Protein AF-A0A968ZTA4-F1 (afdb_monomer)

Solvent-accessible surface area (backbone atoms only — not comparable to full-atom values): 21263 Å² total; per-residue (Å²): 108,72,70,61,57,45,70,66,30,67,83,47,92,72,34,51,62,51,42,50,51,49,52,50,50,52,51,52,50,54,49,53,54,52,51,59,60,46,70,76,61,61,92,74,60,87,75,58,61,61,59,56,51,50,54,50,51,52,51,51,51,54,50,51,54,51,50,55,52,52,71,68,37,90,90,52,62,70,42,78,48,10,44,53,40,13,52,54,9,46,51,37,35,50,52,45,76,68,48,96,64,86,46,77,65,39,53,52,41,36,52,51,10,50,49,30,30,53,46,11,24,65,43,6,53,88,79,39,26,55,45,17,27,51,30,36,48,52,53,28,52,56,27,49,56,49,24,74,75,64,71,42,66,69,36,50,52,50,29,51,53,32,53,55,48,32,55,54,22,53,61,67,50,47,53,70,70,54,49,51,49,54,50,51,55,51,23,69,73,54,69,32,72,94,50,62,73,36,52,55,16,57,68,50,45,68,57,32,53,50,31,49,52,49,18,54,53,29,43,77,69,74,34,55,77,55,14,54,51,33,44,54,51,25,50,52,49,50,51,50,21,44,63,40,6,65,79,38,58,52,48,28,21,54,40,33,45,54,51,23,54,53,44,43,55,52,41,75,69,37,82,85,55,58,68,68,54,52,44,48,29,51,53,37,43,56,48,20,52,52,38,42,51,44,50,79,41,74,82,65,53,57,72,55,54,22,52,51,29,42,52,48,19,55,51,24,42,54,51,36,70,41,80,90,45,66,87,50,18,68,46,25,44,54,51,16,52,53,26,44,52,51,18,51,51,32,49,50,61,49,50,51,54,52,51,49,54,48,51,50,52,58,48,48,76,73,54,88,71,89,87,82,93,77,84,85,82,74,87,58,71,71,66,60,58,69,64,72,73,67,84,84,85,82,83,80,135

Nearest PDB structures (foldseek):
  5moc-assembly1_A  TM=5.693E-01  e=1.072E+00  Homo sapiens
  6rwh-assembly1_A-2  TM=5.532E-01  e=1.390E+00  Homo sapiens
  6rwi-assembly1_A  TM=4.879E-01  e=1.119E+00  Homo sapiens

Secondary structure (DSSP, 8-state):
-HHHHHHHGGGSTTHHHHHHHHHHHHHHHHHHHHHHHHTTTTTS-GGGHHHHHHHHHHHHHHHHHHHHHHHT-TTS-GGGGHHHHHHHHHHHHHHHHHSS---HHHHHHHHHHHHHHHHHHHHHTTT-HHHHHHHHHHHHHHHHHHHHHH--HHHHHHHHHHHHHHHHHHHHHS-HHHHHHHHHHHHHHHT-TT-GGGGHHHHTHHHHHHHHHHHHHHHHTT-HHHHHHHHHHHHHHHHHHHHHHTTSHHHHHHHHHHHHHHHHHHHHHSSSPPHHHHHHHHHHHHHHHHHHHHHH-TT--HHHHHHHHHHHHHHHHHHHH-GGGHHHHHHHHHHHHHHHHHHHHHHHHHHHHHHHHHHHHHHHTT--S--PPPP-----THHHHTTTT--------

Sequence (397 aa):
MGLAYLQLGWNALGLPLAAIYGGTLLTATAFLWLYSRGSQRLDSDRADSSLASAASLLVIYGLGTLLLRGAATPELDIPQIGLAVGTVGALLVWLVVGTTGVTALGGLWLWSGRGLLWLGWLLTVFTVPLQAGLVSALGLGLRGVQLIKTWRRSHLLAALALGLQIIWLIWRSLPESGTKAVIAIATAWTGTEANPSVLLGIAHLPYGILMVGLSDWLYRRCQPRLGQLTEKLAIALALFSLAVGSLDLTVLALCLIVITLTLLVVTLRRSPSPSILINATHALGLLAIAVAIADRWPDLPAGYWLLISLGFTWLEWGLSLGDRYQPWRRSAWYFGCVLAGLSYFNLLAALDRDLLSASWSVAGLASRSDLPSLPSVRPSVATAMSLACWPLALRCP

Foldseek 3Di:
DLVVVQVVQLPDPPSLLVSLVVLLVVLLVVLVVVVVVCVVVPVPDPVCPVVNVVSVVVSLVSNVVSLVVSCPRPNDQQLSCLLSLLSSLLSLCVVLVPDPDDDVVSVVSPVSSVVSLVRSLVSHVPPPLVSNLSSLVSVLVSLVVVCVVPVDLVSLVSNLVSVVSSLVSVLVNDDPVRNCVVLVVVCVVQVCPVPSQLCVLVSCLVVLLVLLVVLVVCVVVVSNVNSVVSVVVSVVSLVVSCVSNVVGLSSNLVSLVSVLVSLVVVPVPDVVGDLVSLLVSVVSVVVSVVSVVCNVPVPDQLVVLLVVLQVLLVVLCVCLVDPPCVSCNVSSPVSSVVSVVVSVVSVVVVVVVVVVVVVCVVVVVVDPDDDDDDDDDDPDPVVVVVVVCDDPPDDDD

pLDDT: mean 81.96, std 18.74, range [28.67, 97.81]

Mean predicted aligned error: 11.32 Å

Structure (mmCIF, N/CA/C/O backbone):
data_AF-A0A968ZTA4-F1
#
_entry.id   AF-A0A968ZTA4-F1
#
loop_
_atom_site.group_PDB
_atom_site.id
_atom_site.type_symbol
_atom_site.label_atom_id
_atom_site.label_alt_id
_atom_site.label_comp_id
_atom_site.label_asym_id
_atom_site.label_entity_id
_atom_site.label_seq_id
_atom_site.pdbx_PDB_ins_code
_atom_site.Cartn_x
_atom_site.Cartn_y
_atom_site.Cartn_z
_atom_site.occupancy
_atom_site.B_iso_or_equiv
_atom_site.auth_seq_id
_atom_site.auth_comp_id
_atom_site.auth_asym_id
_atom_site.auth_atom_id
_atom_site.pdbx_PDB_model_num
ATOM 1 N N . MET A 1 1 ? -32.214 11.128 30.642 1.00 39.81 1 MET A N 1
ATOM 2 C CA . MET A 1 1 ? -32.602 11.879 29.426 1.00 39.81 1 MET A CA 1
ATOM 3 C C . MET A 1 1 ? -32.350 11.095 28.139 1.00 39.81 1 MET A C 1
ATOM 5 O O . MET A 1 1 ? -33.323 10.842 27.447 1.00 39.81 1 MET A O 1
ATOM 9 N N . GLY A 1 2 ? -31.136 10.602 27.847 1.00 48.50 2 GLY A N 1
ATOM 10 C CA . GLY A 1 2 ? -30.891 9.773 26.644 1.00 48.50 2 GLY A CA 1
ATOM 11 C C . GLY A 1 2 ? -31.775 8.517 26.540 1.00 48.50 2 GLY A C 1
ATOM 12 O O . GLY A 1 2 ? -32.396 8.290 25.510 1.00 48.50 2 GLY A O 1
ATOM 13 N N . LEU A 1 3 ? -31.934 7.771 27.641 1.00 44.91 3 LEU A N 1
ATOM 14 C CA . LEU A 1 3 ? -32.838 6.608 27.747 1.00 44.91 3 LEU A CA 1
ATOM 15 C C . LEU A 1 3 ? -34.327 6.943 27.517 1.00 44.91 3 LEU A C 1
ATOM 17 O O . LEU A 1 3 ? -35.055 6.126 26.964 1.00 44.91 3 LEU A O 1
ATOM 21 N N . ALA A 1 4 ? -34.769 8.149 27.888 1.00 43.81 4 ALA A N 1
ATOM 22 C CA . ALA A 1 4 ? -36.151 8.598 27.698 1.00 43.81 4 ALA A CA 1
ATOM 23 C C . ALA A 1 4 ? -36.428 9.015 26.241 1.00 43.81 4 ALA A C 1
ATOM 25 O O . ALA A 1 4 ? -37.496 8.725 25.714 1.00 43.81 4 ALA A O 1
ATOM 26 N N . TYR A 1 5 ? -35.441 9.614 25.562 1.00 48.97 5 TYR A N 1
ATOM 27 C CA . TYR A 1 5 ? -35.506 9.896 24.121 1.00 48.97 5 TYR A CA 1
ATOM 28 C C . TYR A 1 5 ? -35.436 8.603 23.288 1.00 48.97 5 TYR A C 1
ATOM 30 O O . TYR A 1 5 ? -36.139 8.457 22.293 1.00 48.97 5 TYR A O 1
ATOM 38 N N . LEU A 1 6 ? -34.653 7.621 23.755 1.00 53.16 6 LEU A N 1
ATOM 39 C CA . LEU A 1 6 ? -34.613 6.263 23.212 1.00 53.16 6 LEU A CA 1
ATOM 40 C C . LEU A 1 6 ? -35.981 5.597 23.279 1.00 53.16 6 LEU A C 1
ATOM 42 O O . LEU A 1 6 ? -36.401 5.041 22.283 1.00 53.16 6 LEU A O 1
ATOM 46 N N . GLN A 1 7 ? -36.695 5.668 24.403 1.00 58.47 7 GLN A N 1
ATOM 47 C CA . GLN A 1 7 ? -37.973 4.969 24.579 1.00 58.47 7 GLN A CA 1
ATOM 48 C C . GLN A 1 7 ? -39.088 5.468 23.637 1.00 58.47 7 GLN A C 1
ATOM 50 O O . GLN A 1 7 ? -39.971 4.686 23.297 1.00 58.47 7 GLN A O 1
ATOM 55 N N . LEU A 1 8 ? -39.007 6.720 23.169 1.00 56.25 8 LEU A N 1
ATOM 56 C CA . LEU A 1 8 ? -39.950 7.336 22.223 1.00 56.25 8 LEU A CA 1
ATOM 57 C C . LEU A 1 8 ? -39.620 7.054 20.744 1.00 56.25 8 LEU A C 1
ATOM 59 O O . LEU A 1 8 ? -40.524 7.040 19.914 1.00 56.25 8 LEU A O 1
ATOM 63 N N . GLY A 1 9 ? -38.352 6.798 20.404 1.00 55.94 9 GLY A N 1
ATOM 64 C CA . GLY A 1 9 ? -37.901 6.596 19.019 1.00 55.94 9 GLY A CA 1
ATOM 65 C C . GLY A 1 9 ? -38.154 5.201 18.428 1.00 55.94 9 GLY A C 1
ATOM 66 O O . GLY A 1 9 ? -37.903 4.999 17.249 1.00 55.94 9 GLY A O 1
ATOM 67 N N . TRP A 1 10 ? -38.639 4.226 19.205 1.00 62.59 10 TRP A N 1
ATOM 68 C CA . TRP A 1 10 ? -38.799 2.841 18.722 1.00 62.59 10 TRP A CA 1
ATOM 69 C C . TRP A 1 10 ? -40.061 2.591 17.888 1.00 62.59 10 TRP A C 1
ATOM 71 O O . TRP A 1 10 ? -40.140 1.555 17.245 1.00 62.59 10 TRP A O 1
ATOM 81 N N . ASN A 1 11 ? -41.037 3.504 17.902 1.00 61.12 11 ASN A N 1
ATOM 82 C CA . ASN A 1 11 ? -42.345 3.298 17.262 1.00 61.12 11 ASN A CA 1
ATOM 83 C C . ASN A 1 11 ? -42.496 3.973 15.888 1.00 61.12 11 ASN A C 1
ATOM 85 O O . ASN A 1 11 ? -43.577 3.906 15.308 1.00 61.12 11 ASN A O 1
ATOM 89 N N . ALA A 1 12 ? -41.465 4.649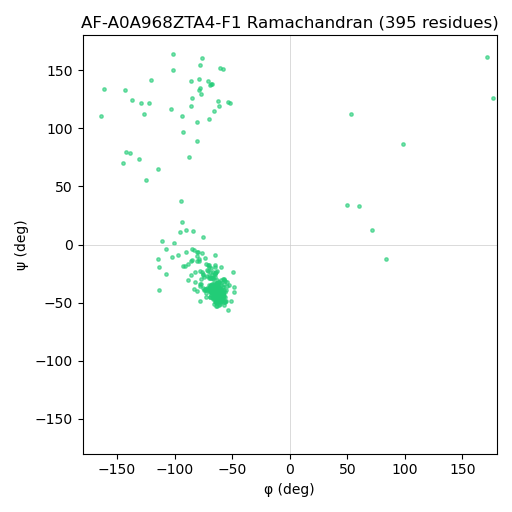 15.369 1.00 62.06 12 ALA A N 1
ATOM 90 C CA . ALA A 1 12 ? -41.538 5.305 14.063 1.00 62.06 12 ALA A CA 1
ATOM 91 C C . ALA A 1 12 ? -40.477 4.767 13.099 1.00 62.06 12 ALA A C 1
ATOM 93 O O . ALA A 1 12 ? -39.330 4.538 13.487 1.00 62.06 12 ALA A O 1
ATOM 94 N N . LEU A 1 13 ? -40.862 4.625 11.828 1.00 56.62 13 LEU A N 1
ATOM 95 C CA . LEU A 1 13 ? -40.020 4.092 10.758 1.00 56.62 13 LEU A CA 1
ATOM 96 C C . LEU A 1 13 ? -38.667 4.834 10.694 1.00 56.62 13 LEU A C 1
ATOM 98 O O . LEU A 1 13 ? -38.623 6.052 10.528 1.00 56.62 13 LEU A O 1
ATOM 102 N N . GLY A 1 14 ? -37.557 4.104 10.836 1.00 61.91 14 GLY A N 1
ATOM 103 C CA . GLY A 1 14 ? -36.190 4.635 10.693 1.00 61.91 14 GLY A CA 1
ATOM 104 C C . GLY A 1 14 ? -35.579 5.324 11.926 1.00 61.91 14 GLY A C 1
ATOM 105 O O . GLY A 1 14 ? -34.360 5.503 11.978 1.00 61.91 14 GLY A O 1
ATOM 106 N N . LEU A 1 15 ? -36.363 5.645 12.961 1.00 74.94 15 LEU A N 1
ATOM 107 C CA . LEU A 1 15 ? -35.838 6.181 14.225 1.00 74.94 15 LEU A CA 1
ATOM 108 C C . LEU A 1 15 ? -35.036 5.174 15.086 1.00 74.94 15 LEU A C 1
ATOM 110 O O . LEU A 1 15 ? -34.108 5.630 15.760 1.00 74.94 15 LEU A O 1
ATOM 114 N N . PRO A 1 16 ? -35.278 3.842 15.059 1.00 72.31 16 PRO A N 1
ATOM 115 C CA . PRO A 1 16 ? -34.489 2.880 15.834 1.00 72.31 16 PRO A CA 1
ATOM 116 C C . PRO A 1 16 ? -32.993 2.925 15.501 1.00 72.31 16 PRO A C 1
ATOM 118 O O . PRO A 1 16 ? -32.148 2.949 16.396 1.00 72.31 16 PRO A O 1
ATOM 121 N N . LEU A 1 17 ? -32.652 3.023 14.211 1.00 74.88 17 LEU A N 1
ATOM 122 C CA . LEU A 1 17 ? -31.265 3.101 13.752 1.00 74.88 17 LEU A CA 1
ATOM 123 C C . LEU A 1 17 ? -30.602 4.412 14.205 1.00 74.88 17 LEU A C 1
ATOM 125 O O . LEU A 1 17 ? -29.492 4.403 14.742 1.00 74.88 17 LEU A O 1
ATOM 129 N N . ALA A 1 18 ? -31.308 5.537 14.051 1.00 76.44 18 ALA A N 1
ATOM 130 C CA . ALA A 1 18 ? -30.843 6.844 14.508 1.00 76.44 18 ALA A CA 1
ATOM 131 C C . ALA A 1 18 ? -30.646 6.882 16.031 1.00 76.44 18 ALA A C 1
ATOM 133 O O . ALA A 1 18 ? -29.677 7.465 16.515 1.00 76.44 18 ALA A O 1
ATOM 134 N N . ALA A 1 19 ? -31.515 6.216 16.793 1.00 73.25 19 ALA A N 1
ATOM 135 C CA . ALA A 1 19 ? -31.409 6.121 18.241 1.00 73.25 19 ALA A CA 1
ATOM 136 C C . ALA A 1 19 ? -30.207 5.266 18.682 1.00 73.25 19 ALA A C 1
ATOM 138 O O . ALA A 1 19 ? -29.521 5.629 19.640 1.00 73.25 19 ALA A O 1
ATOM 139 N N . ILE A 1 20 ? -29.898 4.181 17.959 1.00 78.69 20 ILE A N 1
ATOM 140 C CA . ILE A 1 20 ? -28.714 3.350 18.217 1.00 78.69 20 ILE A CA 1
ATOM 141 C C . ILE A 1 20 ? -27.426 4.124 17.939 1.00 78.69 20 ILE A C 1
ATOM 143 O O . ILE A 1 20 ? -26.558 4.219 18.811 1.00 78.69 20 ILE A O 1
ATOM 147 N N . TYR A 1 21 ? -27.302 4.738 16.765 1.00 80.94 21 TYR A N 1
ATOM 148 C CA . TYR A 1 21 ? -26.112 5.523 16.434 1.00 80.94 21 TYR A CA 1
ATOM 149 C C . TYR A 1 21 ? -25.978 6.777 17.291 1.00 80.94 21 TYR A C 1
ATOM 151 O O . TYR A 1 21 ? -24.906 7.040 17.831 1.00 80.94 21 TYR A O 1
ATOM 159 N N . GLY A 1 22 ? -27.069 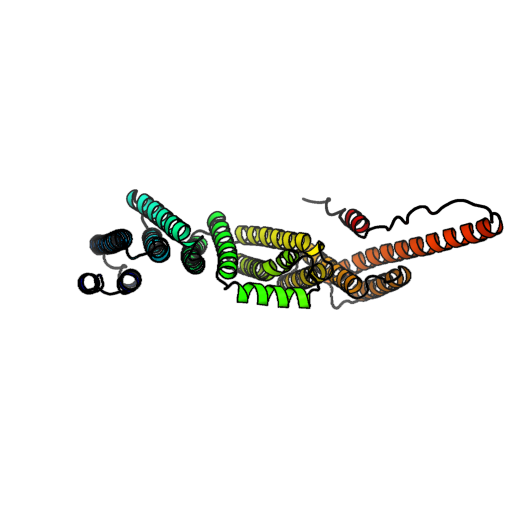7.516 17.477 1.00 77.56 22 GLY A N 1
ATOM 160 C CA . GLY A 1 22 ? -27.105 8.700 18.324 1.00 77.56 22 GLY A CA 1
ATOM 161 C C . GLY A 1 22 ? -26.729 8.365 19.761 1.00 77.56 22 GLY A C 1
ATOM 162 O O . GLY A 1 22 ? -25.843 9.004 20.318 1.00 77.56 22 GLY A O 1
ATOM 163 N N . GLY A 1 23 ? -27.328 7.320 20.340 1.00 76.06 23 GLY A N 1
ATOM 164 C CA . GLY A 1 23 ? -27.043 6.866 21.699 1.00 76.06 23 GLY A CA 1
ATOM 165 C C . GLY A 1 23 ? -25.602 6.390 21.876 1.00 76.06 23 GLY A C 1
ATOM 166 O O . GLY A 1 23 ? -24.940 6.797 22.830 1.00 76.06 23 GLY A O 1
ATOM 167 N N . THR A 1 24 ? -25.077 5.584 20.951 1.00 78.88 24 THR A N 1
ATOM 168 C CA . THR A 1 24 ? -23.682 5.120 21.020 1.00 78.88 24 THR A CA 1
ATOM 169 C C . THR A 1 24 ? -22.682 6.264 20.857 1.00 78.88 24 THR A C 1
ATOM 171 O O . THR A 1 24 ? -21.749 6.361 21.653 1.00 78.88 24 THR A O 1
ATOM 174 N N . LEU A 1 25 ? -22.896 7.178 19.905 1.00 79.38 25 LEU A N 1
ATOM 175 C CA . LEU A 1 25 ? -22.006 8.312 19.653 1.00 79.38 25 LEU A CA 1
ATOM 176 C C . LEU A 1 25 ? -22.050 9.351 20.783 1.00 79.38 25 LEU A C 1
ATOM 178 O O . LEU A 1 25 ? -20.996 9.787 21.248 1.00 79.38 25 LEU A O 1
ATOM 182 N N . LEU A 1 26 ? -23.241 9.720 21.271 1.00 79.06 26 LEU A N 1
ATOM 183 C CA . LEU A 1 26 ? -23.392 10.629 22.417 1.00 79.06 26 LEU A CA 1
ATOM 184 C C . LEU A 1 26 ? -22.718 10.059 23.655 1.00 79.06 26 LEU A C 1
ATOM 186 O O . LEU A 1 26 ? -22.017 10.772 24.364 1.00 79.06 26 LEU A O 1
ATOM 190 N N . THR A 1 27 ? -22.899 8.765 23.905 1.00 76.62 27 THR A N 1
ATOM 191 C CA . THR A 1 27 ? -22.321 8.145 25.093 1.00 76.62 27 THR A CA 1
ATOM 192 C C . THR A 1 27 ? -20.803 8.008 24.957 1.00 76.62 27 THR A C 1
ATOM 194 O O . THR A 1 27 ? -20.084 8.301 25.909 1.00 76.62 27 THR A O 1
ATOM 197 N N . ALA A 1 28 ? -20.294 7.666 23.767 1.00 74.00 28 ALA A N 1
ATOM 198 C CA . ALA A 1 28 ? -18.862 7.649 23.469 1.00 74.00 28 ALA A CA 1
ATOM 199 C C . ALA A 1 28 ? -18.212 9.028 23.667 1.00 74.00 28 ALA A C 1
ATOM 201 O O . ALA A 1 28 ? -17.182 9.150 24.330 1.00 74.00 28 ALA A O 1
ATOM 202 N N . THR A 1 29 ? -18.821 10.074 23.108 1.00 77.44 29 THR A N 1
ATOM 203 C CA . THR A 1 29 ? -18.307 11.451 23.169 1.00 77.44 29 THR A CA 1
ATOM 204 C C . THR A 1 29 ? -18.396 12.038 24.575 1.00 77.44 29 THR A C 1
ATOM 206 O O . THR A 1 29 ? -17.405 12.584 25.058 1.00 77.44 29 THR A O 1
ATOM 209 N N . ALA A 1 30 ? -19.525 11.866 25.269 1.00 75.94 30 ALA A N 1
ATOM 210 C CA . ALA A 1 30 ? -19.680 12.280 26.663 1.00 75.94 30 ALA A CA 1
ATOM 211 C C . ALA A 1 30 ? -18.660 11.581 27.572 1.00 75.94 30 ALA A C 1
ATOM 213 O O . ALA A 1 30 ? -18.049 12.223 28.427 1.00 75.94 30 ALA A O 1
ATOM 214 N N . PHE A 1 31 ? -18.422 10.286 27.350 1.00 72.88 31 PHE A N 1
ATOM 215 C CA . PHE A 1 31 ? -17.429 9.525 28.100 1.00 72.88 31 PHE A CA 1
ATOM 216 C C . PHE A 1 31 ? -16.002 10.043 27.863 1.00 72.88 31 PHE A C 1
ATOM 218 O O . PHE A 1 31 ? -15.274 10.305 28.821 1.00 72.88 31 PHE A O 1
ATOM 225 N N . LEU A 1 32 ? -15.610 10.261 26.602 1.00 74.50 32 LEU A N 1
ATOM 226 C CA . LEU A 1 32 ? -14.293 10.814 26.261 1.00 74.50 32 LEU A CA 1
ATOM 227 C C . LEU A 1 32 ? -14.084 12.222 26.838 1.00 74.50 32 LEU A C 1
ATOM 229 O O . LEU A 1 32 ? -12.988 12.535 27.303 1.00 74.50 32 LEU A O 1
ATOM 233 N N . TRP A 1 33 ? -15.125 13.056 26.837 1.00 77.00 33 TRP A N 1
ATOM 234 C CA . TRP A 1 33 ? -15.082 14.411 27.387 1.00 77.00 33 TRP A CA 1
ATOM 235 C C . TRP A 1 33 ? -14.957 14.433 28.918 1.00 77.00 33 TRP A C 1
ATOM 237 O O . TRP A 1 33 ? -14.186 15.218 29.468 1.00 77.00 33 TRP A O 1
ATOM 247 N N . LEU A 1 34 ? -15.670 13.546 29.620 1.00 72.06 34 LEU A N 1
ATOM 248 C CA . LEU A 1 34 ? -15.542 13.402 31.073 1.00 72.06 34 LEU A CA 1
ATOM 249 C C . LEU A 1 34 ? -14.156 12.874 31.464 1.00 72.06 34 LEU A C 1
ATOM 251 O O . LEU A 1 34 ? -13.535 13.393 32.392 1.00 72.06 34 LEU A O 1
ATOM 255 N N . TYR A 1 35 ? -13.643 11.886 30.728 1.00 68.81 35 TYR A N 1
ATOM 256 C CA . TYR A 1 35 ? -12.331 11.297 30.989 1.00 68.81 35 TYR A CA 1
ATOM 257 C C . TYR A 1 35 ? -11.183 12.294 30.760 1.00 68.81 35 TYR A C 1
ATOM 259 O O . TYR A 1 35 ? -10.262 12.379 31.576 1.00 68.81 35 TYR A O 1
ATOM 267 N N . SER A 1 36 ? -11.247 13.099 29.692 1.00 69.81 36 SER A N 1
ATOM 268 C CA . SER A 1 36 ? -10.218 14.107 29.403 1.00 69.81 36 SER A CA 1
ATOM 269 C C . SER A 1 36 ? -10.174 15.227 30.449 1.00 69.81 36 SER A C 1
ATOM 271 O O . SER A 1 36 ? -9.086 15.672 30.812 1.00 69.81 36 SER A O 1
ATOM 273 N N . ARG A 1 37 ? -11.328 15.633 31.002 1.00 66.50 37 ARG A N 1
ATOM 274 C CA . ARG A 1 37 ? -11.400 16.591 32.122 1.00 66.50 37 ARG A CA 1
ATOM 275 C C . ARG A 1 37 ? -10.890 16.015 33.443 1.00 66.50 37 ARG A C 1
ATOM 277 O 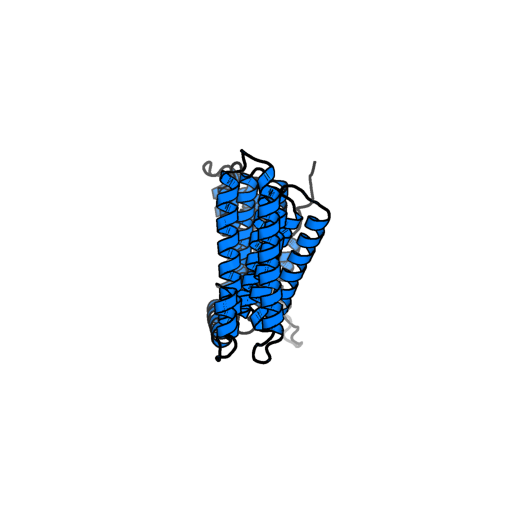O . ARG A 1 37 ? -10.256 16.741 34.205 1.00 66.50 37 ARG A O 1
ATOM 284 N N . GLY A 1 38 ? -11.151 14.737 33.719 1.00 57.34 38 GLY A N 1
ATOM 285 C CA . GLY A 1 38 ? -10.695 14.072 34.944 1.00 57.34 38 GLY A CA 1
ATOM 286 C C . GLY A 1 38 ? -9.173 13.919 35.007 1.00 57.34 38 GLY A C 1
ATOM 287 O O . GLY A 1 38 ? -8.568 14.183 36.042 1.00 57.34 38 GLY A O 1
ATOM 288 N N . SER A 1 39 ? -8.529 13.587 33.882 1.00 52.38 39 SER A N 1
ATOM 289 C CA . SER A 1 39 ? -7.076 13.356 33.827 1.00 52.38 39 SER A CA 1
ATOM 290 C C . SER A 1 39 ? -6.216 14.591 34.136 1.00 52.38 39 SER A C 1
ATOM 292 O O . SER A 1 39 ? -5.050 14.419 34.472 1.00 52.38 39 SER A O 1
ATOM 294 N N . GLN A 1 40 ? -6.751 15.814 34.040 1.00 49.59 40 GLN A N 1
ATOM 295 C CA . GLN A 1 40 ? -6.033 17.042 34.424 1.00 49.59 40 GLN A CA 1
ATOM 296 C C . GLN A 1 40 ? -6.156 17.391 35.916 1.00 49.59 40 GLN A C 1
ATOM 298 O O . GLN A 1 40 ? -5.411 18.237 36.397 1.00 49.59 40 GLN A O 1
ATOM 303 N N . ARG A 1 41 ? -7.086 16.769 36.655 1.00 47.09 41 ARG A N 1
ATOM 304 C CA . ARG A 1 41 ? -7.329 17.047 38.085 1.00 47.09 41 ARG A CA 1
ATOM 305 C C . ARG A 1 41 ? -6.852 15.933 39.024 1.00 47.09 41 ARG A C 1
ATOM 307 O O . ARG A 1 41 ? -6.917 16.091 40.236 1.00 47.09 41 ARG A O 1
ATOM 314 N N . LEU A 1 42 ? -6.361 14.823 38.474 1.00 49.75 42 LEU A N 1
ATOM 315 C CA . LEU A 1 42 ? -6.060 13.588 39.206 1.00 49.75 42 LEU A CA 1
ATOM 316 C C . LEU A 1 42 ? -4.681 13.537 39.890 1.00 49.75 42 LEU A C 1
ATOM 318 O O . LEU A 1 42 ? -4.308 12.479 40.387 1.00 49.75 42 LEU A O 1
ATOM 322 N N . ASP A 1 43 ? -3.960 14.658 39.991 1.00 45.97 43 ASP A N 1
ATOM 323 C CA . ASP A 1 43 ? -2.775 14.738 40.862 1.00 45.97 43 ASP A CA 1
ATOM 324 C C . ASP A 1 43 ? -3.136 14.869 42.354 1.00 45.97 43 ASP A C 1
ATOM 326 O O . ASP A 1 43 ? -2.245 14.777 43.195 1.00 45.97 43 ASP A O 1
ATOM 330 N N . SER A 1 44 ? -4.420 15.047 42.717 1.00 44.62 44 SER A N 1
ATOM 331 C CA . SER A 1 44 ? -4.774 15.395 44.101 1.00 44.62 44 SER A CA 1
ATOM 332 C C . SER A 1 44 ? -5.581 14.389 44.925 1.00 44.62 44 SER A C 1
ATOM 334 O O . SER A 1 44 ? -5.609 14.605 46.128 1.00 44.62 44 SER A O 1
ATOM 336 N N . ASP A 1 45 ? -6.192 13.309 44.412 1.00 46.34 45 ASP A N 1
ATOM 337 C CA . ASP A 1 45 ? -6.848 12.360 45.339 1.00 46.34 45 ASP A CA 1
ATOM 338 C C . ASP A 1 45 ? -7.149 10.948 44.805 1.00 46.34 45 ASP A C 1
ATOM 340 O O . ASP A 1 45 ? -7.721 10.747 43.735 1.00 46.34 45 ASP A O 1
ATOM 344 N N . ARG A 1 46 ? -6.816 9.932 45.617 1.00 49.81 46 ARG A N 1
ATOM 345 C CA . ARG A 1 46 ? -7.050 8.493 45.351 1.00 49.81 46 ARG A CA 1
ATOM 346 C C . ARG A 1 46 ? -8.525 8.065 45.489 1.00 49.81 46 ARG A C 1
ATOM 348 O O . ARG A 1 46 ? -8.869 6.957 45.068 1.00 49.81 46 ARG A O 1
ATOM 355 N N . ALA A 1 47 ? -9.394 8.918 46.039 1.00 45.47 47 ALA A N 1
ATOM 356 C CA . ALA A 1 47 ? -10.799 8.605 46.331 1.00 45.47 47 ALA A CA 1
ATOM 357 C C . ALA A 1 47 ? -11.724 8.580 45.088 1.00 45.47 47 ALA A C 1
ATOM 359 O O . ALA A 1 47 ? -12.704 7.832 45.067 1.00 45.47 47 ALA A O 1
ATOM 360 N N . ASP A 1 48 ? -11.374 9.293 44.011 1.00 52.16 48 ASP A N 1
ATOM 361 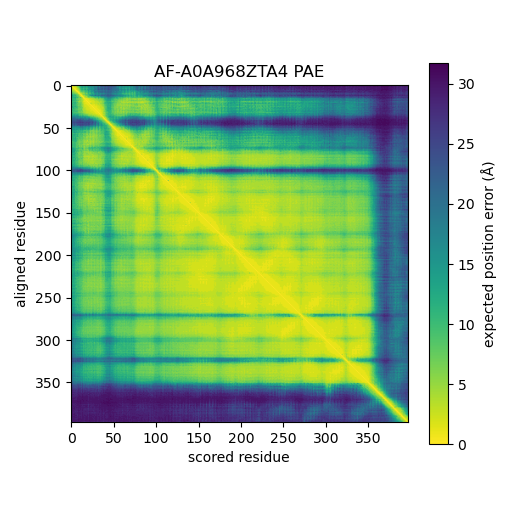C CA . ASP A 1 48 ? -12.219 9.452 42.808 1.00 52.16 48 ASP A CA 1
ATOM 362 C C . ASP A 1 48 ? -12.193 8.262 41.825 1.00 52.16 48 ASP A C 1
ATOM 364 O O . ASP A 1 48 ? -12.969 8.197 40.865 1.00 52.16 48 ASP A O 1
ATOM 368 N N . SER A 1 49 ? -11.338 7.265 42.065 1.00 56.50 49 SER A N 1
ATOM 369 C CA . SER A 1 49 ? -11.220 6.074 41.207 1.00 56.50 49 SER A CA 1
ATOM 370 C C . SER A 1 49 ? -12.472 5.175 41.231 1.00 56.50 49 SER A C 1
ATOM 372 O O . SER A 1 49 ? -12.817 4.537 40.229 1.00 56.50 49 SER A O 1
ATOM 374 N N . SER A 1 50 ? -13.202 5.162 42.351 1.00 57.28 50 SER A N 1
ATOM 375 C CA . SER A 1 50 ? -14.429 4.371 42.530 1.00 57.28 50 SER A CA 1
ATOM 376 C C . SER A 1 50 ? -15.616 4.936 41.735 1.00 57.28 50 SER A C 1
ATOM 378 O O . SER A 1 50 ? -16.316 4.193 41.048 1.00 57.28 50 SER A O 1
ATOM 380 N N . LEU A 1 51 ? -15.794 6.258 41.723 1.00 59.16 51 LEU A N 1
ATOM 381 C CA . LEU A 1 51 ? -16.851 6.933 40.963 1.00 59.16 51 LEU A CA 1
ATOM 382 C C . LEU A 1 51 ? -16.600 6.869 39.452 1.00 59.16 51 LEU A C 1
ATOM 384 O O . LEU A 1 51 ? -17.525 6.616 38.678 1.00 59.16 51 LEU A O 1
ATOM 388 N N . ALA A 1 52 ? -15.342 7.016 39.025 1.00 60.66 52 ALA A N 1
ATOM 389 C CA . ALA A 1 52 ? -14.962 6.872 37.621 1.00 60.66 52 ALA A CA 1
ATOM 390 C C . ALA A 1 52 ? -15.224 5.449 37.089 1.00 60.66 52 ALA A C 1
ATOM 392 O O . ALA A 1 52 ? -15.710 5.277 35.965 1.00 60.66 52 ALA A O 1
ATOM 393 N N . SER A 1 53 ? -14.957 4.418 37.899 1.00 64.69 53 SER A N 1
ATOM 394 C CA . SER A 1 53 ? -15.250 3.026 37.530 1.00 64.69 53 SER A CA 1
ATOM 395 C C . SER A 1 53 ? -16.755 2.719 37.507 1.00 64.69 53 SER A C 1
ATOM 397 O O . SER A 1 53 ? -17.220 2.060 36.575 1.00 64.69 53 SER A O 1
ATOM 399 N N . ALA A 1 54 ? -17.544 3.268 38.438 1.00 66.44 54 ALA A N 1
ATOM 400 C CA . ALA A 1 54 ? -19.003 3.131 38.441 1.00 66.44 54 ALA A CA 1
ATOM 401 C C . ALA A 1 54 ? -19.667 3.807 37.226 1.00 66.44 54 ALA A C 1
ATOM 403 O O . ALA A 1 54 ? -20.516 3.203 36.566 1.00 66.44 54 ALA A O 1
ATOM 404 N N . ALA A 1 55 ? -19.239 5.023 36.869 1.00 67.12 55 ALA A N 1
ATOM 405 C CA . ALA A 1 55 ? -19.726 5.724 35.679 1.00 67.12 55 ALA A CA 1
ATOM 406 C C . ALA A 1 55 ? -19.405 4.953 34.386 1.00 67.12 55 ALA A C 1
ATOM 408 O O . ALA A 1 55 ? -20.234 4.868 33.480 1.00 67.12 55 ALA A O 1
ATOM 409 N N . SER A 1 56 ? -18.223 4.332 34.329 1.00 68.12 56 SER A N 1
ATOM 410 C CA . SER A 1 56 ? -17.805 3.480 33.211 1.00 68.12 56 SER A CA 1
ATOM 411 C C . SER A 1 56 ? -18.702 2.248 33.058 1.00 68.12 56 SER A C 1
ATOM 413 O O . SER A 1 56 ? -19.148 1.943 31.953 1.00 68.12 56 SER A O 1
ATOM 415 N N . LEU A 1 57 ? -19.018 1.561 34.161 1.00 71.94 57 LEU A N 1
ATOM 416 C CA . LEU A 1 57 ? -19.918 0.403 34.158 1.00 71.94 57 LEU A CA 1
ATOM 417 C C . LEU A 1 57 ? -21.341 0.779 33.735 1.00 71.94 57 LEU A C 1
ATOM 419 O O . LEU A 1 57 ? -21.945 0.062 32.939 1.00 71.94 57 LEU A O 1
ATOM 423 N N . LEU A 1 58 ? -21.855 1.918 34.209 1.00 76.06 58 LEU A N 1
ATOM 424 C CA . LEU A 1 58 ? -23.178 2.417 33.829 1.00 76.06 58 LEU A CA 1
ATOM 425 C C . LEU A 1 58 ? -23.265 2.695 32.322 1.00 76.06 58 LEU A C 1
ATOM 427 O O . LEU A 1 58 ? -24.240 2.315 31.675 1.00 76.06 58 LEU A O 1
ATOM 431 N N . VAL A 1 59 ? -22.226 3.314 31.755 1.00 74.44 59 VAL A N 1
ATOM 432 C CA . VAL A 1 59 ? -22.108 3.566 30.313 1.00 74.44 59 VAL A CA 1
ATOM 433 C C . VAL A 1 59 ? -22.105 2.254 29.527 1.00 74.44 59 VAL A C 1
ATOM 435 O O . VAL A 1 59 ? -22.884 2.103 28.588 1.00 74.44 59 VAL A O 1
ATOM 438 N N . ILE A 1 60 ? -21.289 1.278 29.933 1.00 75.31 60 ILE A N 1
ATOM 439 C CA . ILE A 1 60 ? -21.205 -0.027 29.262 1.00 75.31 60 ILE A CA 1
ATOM 440 C C . ILE A 1 60 ? -22.548 -0.760 29.323 1.00 75.31 60 ILE A C 1
ATOM 442 O O . ILE A 1 60 ? -23.005 -1.289 28.311 1.00 75.31 60 ILE A O 1
ATOM 446 N N . TYR A 1 61 ? -23.204 -0.763 30.484 1.00 78.75 61 TYR A N 1
ATOM 447 C CA . TYR A 1 61 ? -24.500 -1.413 30.666 1.00 78.75 61 TYR A CA 1
ATOM 448 C C . TYR A 1 61 ? -25.597 -0.732 29.833 1.00 78.75 61 TYR A C 1
ATOM 450 O O . TYR A 1 61 ? -26.400 -1.402 29.180 1.00 78.75 61 TYR A O 1
ATOM 458 N N . GLY A 1 62 ? -25.590 0.603 29.779 1.00 77.44 62 GLY A N 1
ATOM 459 C CA . GLY A 1 62 ? -26.483 1.386 28.925 1.00 77.44 62 GLY A CA 1
ATOM 460 C C . GLY A 1 62 ? -26.290 1.086 27.437 1.00 77.44 62 GLY A C 1
ATOM 461 O O . GLY A 1 62 ? -27.265 0.860 26.729 1.00 77.44 62 GLY A O 1
ATOM 462 N N . LEU A 1 63 ? -25.046 1.009 26.958 1.00 78.56 63 LEU A N 1
ATOM 463 C CA . LEU A 1 63 ? -24.764 0.639 25.567 1.00 78.56 63 LEU A CA 1
ATOM 464 C C . LEU A 1 63 ? -25.121 -0.821 25.259 1.00 78.56 63 LEU A C 1
ATOM 466 O O . LEU A 1 63 ? -25.683 -1.099 24.202 1.00 78.56 63 LEU A O 1
ATOM 470 N N . GLY A 1 64 ? -24.825 -1.752 26.168 1.00 78.12 64 GLY A N 1
ATOM 471 C CA . GLY A 1 64 ? -25.129 -3.172 25.989 1.00 78.12 64 GLY A CA 1
ATOM 472 C C . GLY A 1 64 ? -26.631 -3.442 25.900 1.00 78.12 64 GLY A C 1
ATOM 473 O O . GLY A 1 64 ? -27.082 -4.137 24.992 1.00 78.12 64 GLY A O 1
ATOM 474 N N . THR A 1 65 ? -27.420 -2.839 26.793 1.00 78.31 65 THR A N 1
ATOM 475 C CA . THR A 1 65 ? -28.891 -2.937 26.759 1.00 78.31 65 THR A CA 1
ATOM 476 C C . THR A 1 65 ? -29.477 -2.319 25.491 1.00 78.31 65 THR A C 1
ATOM 478 O O . THR A 1 65 ? -30.397 -2.883 24.898 1.00 78.31 65 THR A O 1
ATOM 481 N N . LEU A 1 66 ? -28.911 -1.202 25.030 1.00 78.69 66 LEU A N 1
ATOM 482 C CA . LEU A 1 66 ? -29.315 -0.540 23.794 1.00 78.69 66 LEU A CA 1
ATOM 483 C C . LEU A 1 66 ? -29.063 -1.425 22.565 1.00 78.69 66 LEU A C 1
ATOM 485 O O . LEU A 1 66 ? -29.952 -1.576 21.727 1.00 78.69 66 LEU A O 1
ATOM 489 N N . LEU A 1 67 ? -27.885 -2.049 22.480 1.00 80.75 67 LEU A N 1
ATOM 490 C CA . LEU A 1 67 ? -27.549 -2.986 21.406 1.00 80.75 67 LEU A CA 1
ATOM 491 C C . LEU A 1 67 ? -28.438 -4.230 21.420 1.00 80.75 67 LEU A C 1
ATOM 493 O O . LEU A 1 67 ? -28.934 -4.625 20.369 1.00 80.75 67 LEU A O 1
ATOM 497 N N . LEU A 1 68 ? -28.658 -4.829 22.596 1.00 80.75 68 LEU A N 1
ATOM 498 C CA . LEU A 1 68 ? -29.504 -6.016 22.736 1.00 80.75 68 LEU A CA 1
ATOM 499 C C . LEU A 1 68 ? -30.934 -5.727 22.266 1.00 80.75 68 LEU A C 1
ATOM 501 O O . LEU A 1 68 ? -31.535 -6.532 21.561 1.00 80.75 68 LEU A O 1
ATOM 505 N N . ARG A 1 69 ? -31.457 -4.544 22.606 1.00 75.75 69 ARG A N 1
ATOM 506 C CA . ARG A 1 69 ? -32.778 -4.096 22.161 1.00 75.75 69 ARG A CA 1
ATOM 507 C C . ARG A 1 69 ? -32.827 -3.836 20.654 1.00 75.75 69 ARG A C 1
ATOM 509 O O . ARG A 1 69 ? -33.786 -4.243 20.007 1.00 75.75 69 ARG A O 1
ATOM 516 N N . GLY A 1 70 ? -31.791 -3.211 20.094 1.00 74.62 70 GLY A N 1
ATOM 517 C CA . GLY A 1 70 ? -31.661 -3.022 18.648 1.00 74.62 70 GLY A CA 1
ATOM 518 C C . GLY A 1 70 ? -31.655 -4.348 17.885 1.00 74.62 70 GLY A C 1
ATOM 519 O O . GLY A 1 70 ? -32.387 -4.492 16.915 1.00 74.62 70 GLY A O 1
ATOM 520 N N . ALA A 1 71 ? -30.905 -5.338 18.375 1.00 77.44 71 ALA A N 1
ATOM 521 C CA . ALA A 1 71 ? -30.829 -6.673 17.780 1.00 77.44 71 ALA A CA 1
ATOM 522 C C . ALA A 1 71 ? -32.142 -7.473 17.877 1.00 77.44 71 ALA A C 1
ATOM 524 O O . ALA A 1 71 ? -32.389 -8.342 17.049 1.00 77.44 71 ALA A O 1
ATOM 525 N N . ALA A 1 72 ? -32.981 -7.189 18.876 1.00 80.62 72 ALA A N 1
ATOM 526 C CA . ALA A 1 72 ? -34.288 -7.825 19.046 1.00 80.62 72 ALA A CA 1
ATOM 527 C C . ALA A 1 72 ? -35.411 -7.152 18.231 1.00 80.62 72 ALA A C 1
ATOM 529 O O . ALA A 1 72 ? -36.547 -7.622 18.260 1.00 80.62 72 ALA A O 1
ATOM 530 N N . THR A 1 73 ? -35.127 -6.043 17.538 1.00 79.75 73 THR A N 1
ATOM 531 C CA . THR A 1 73 ? -36.131 -5.305 16.762 1.00 79.75 73 THR A CA 1
ATOM 532 C C . THR A 1 73 ? -36.262 -5.920 15.360 1.00 79.75 73 THR A C 1
ATOM 534 O O . THR A 1 73 ? -35.279 -5.906 14.624 1.00 79.75 73 THR A O 1
ATOM 537 N N . PRO A 1 74 ? -37.444 -6.425 14.951 1.00 75.12 74 PRO A N 1
ATOM 538 C CA . PRO A 1 74 ? -37.606 -7.156 13.685 1.00 75.12 74 PRO A CA 1
ATOM 539 C C . PRO A 1 74 ? -37.351 -6.317 12.426 1.00 75.12 74 PRO A C 1
ATOM 541 O O . PRO A 1 74 ? -37.041 -6.861 11.374 1.00 75.12 74 PRO A O 1
ATOM 544 N N . GLU A 1 75 ? -37.505 -4.996 12.530 1.00 78.56 75 GLU A N 1
ATOM 545 C CA . GLU A 1 75 ? -37.376 -4.045 11.417 1.00 78.56 75 GLU A CA 1
ATOM 546 C C . GLU A 1 75 ? -35.916 -3.695 11.080 1.00 78.56 75 GLU A C 1
ATOM 548 O O . GLU A 1 75 ? -35.654 -3.027 10.082 1.00 78.56 75 GLU A O 1
ATOM 553 N N . LEU A 1 76 ? -34.961 -4.104 11.923 1.00 77.94 76 LEU A N 1
ATOM 554 C CA . LEU A 1 76 ? -33.545 -3.777 11.783 1.00 77.94 76 LEU A CA 1
ATOM 555 C C . LEU A 1 76 ? -32.765 -4.965 11.224 1.00 77.94 76 LEU A C 1
ATOM 557 O O . LEU A 1 76 ? -32.590 -5.988 11.886 1.00 77.94 76 LEU A O 1
ATOM 561 N N . ASP A 1 77 ? -32.198 -4.780 10.036 1.00 85.56 77 ASP A N 1
ATOM 562 C CA . ASP A 1 77 ? -31.234 -5.725 9.487 1.00 85.56 77 ASP A CA 1
ATOM 563 C C . ASP A 1 77 ? -30.002 -5.802 10.400 1.00 85.56 77 ASP A C 1
ATOM 565 O O . ASP A 1 77 ? -29.312 -4.805 10.638 1.00 85.56 77 ASP A O 1
ATOM 569 N N . ILE A 1 78 ? -29.681 -7.011 10.870 1.00 85.25 78 ILE A N 1
ATOM 570 C CA . ILE A 1 78 ? -28.555 -7.295 11.779 1.00 85.25 78 ILE A CA 1
ATOM 571 C C . ILE A 1 78 ? -27.222 -6.661 11.316 1.00 85.25 78 ILE A C 1
ATOM 573 O O . ILE A 1 78 ? -26.464 -6.176 12.158 1.00 85.25 78 ILE A O 1
ATOM 577 N N . PRO A 1 79 ? -26.888 -6.586 10.014 1.00 89.19 79 PRO A N 1
ATOM 578 C CA . PRO A 1 79 ? -25.686 -5.881 9.588 1.00 89.19 79 PRO A CA 1
ATOM 579 C C . PRO A 1 79 ? -25.621 -4.400 9.955 1.00 89.19 79 PRO A C 1
ATOM 581 O O . PRO A 1 79 ? -24.538 -3.887 10.230 1.00 89.19 79 PRO A O 1
ATOM 584 N N . GLN A 1 80 ? -26.758 -3.704 9.985 1.00 87.50 80 GLN A N 1
ATOM 585 C CA . GLN A 1 80 ? -26.801 -2.254 10.172 1.00 87.50 80 GLN A CA 1
ATOM 586 C C . GLN A 1 80 ? -26.402 -1.824 11.586 1.00 87.50 80 GLN A C 1
ATOM 588 O O . GLN A 1 80 ? -26.065 -0.658 11.785 1.00 87.50 80 GLN A O 1
ATOM 593 N N . ILE A 1 81 ? -26.408 -2.739 12.562 1.00 89.38 81 ILE A N 1
ATOM 594 C CA . ILE A 1 81 ? -25.957 -2.474 13.935 1.00 89.38 81 ILE A CA 1
ATOM 595 C C . ILE A 1 81 ? -24.459 -2.748 14.138 1.00 89.38 81 ILE A C 1
ATOM 597 O O . ILE A 1 81 ? -23.918 -2.424 15.197 1.00 89.38 81 ILE A O 1
ATOM 601 N N . GLY A 1 82 ? -23.751 -3.310 13.151 1.00 90.44 82 GLY A N 1
ATOM 602 C CA . GLY A 1 82 ? -22.369 -3.760 13.338 1.00 90.44 82 GLY A CA 1
ATOM 603 C C . GLY A 1 82 ? -21.379 -2.636 13.656 1.00 90.44 82 GLY A C 1
ATOM 604 O O . GLY A 1 82 ? -20.495 -2.825 14.493 1.00 90.44 82 GLY A O 1
ATOM 605 N N . LEU A 1 83 ? -21.557 -1.434 13.096 1.00 91.00 83 LEU A N 1
ATOM 606 C CA . LEU A 1 83 ? -20.735 -0.277 13.471 1.00 91.00 83 LEU A CA 1
ATOM 607 C C . LEU A 1 83 ? -20.968 0.146 14.929 1.00 91.00 83 LEU A C 1
ATOM 609 O O . LEU A 1 83 ? -20.006 0.475 15.620 1.00 91.00 83 LEU A O 1
ATOM 613 N N . ALA A 1 84 ? -22.210 0.089 15.419 1.00 88.81 84 ALA A N 1
ATOM 614 C CA . ALA A 1 84 ? -22.516 0.366 16.820 1.00 88.81 84 ALA A CA 1
ATOM 615 C C . ALA A 1 84 ? -21.865 -0.677 17.743 1.00 88.81 84 ALA A C 1
ATOM 617 O O . ALA A 1 84 ? -21.222 -0.319 18.724 1.00 88.81 84 ALA A O 1
ATOM 618 N N . VAL A 1 85 ? -21.933 -1.966 17.394 1.00 90.81 85 VAL A N 1
ATOM 619 C CA . VAL A 1 85 ? -21.210 -3.031 18.116 1.00 90.81 85 VAL A CA 1
ATOM 620 C C . VAL A 1 85 ? -19.698 -2.756 18.132 1.00 90.81 85 VAL A C 1
ATOM 622 O O . VAL A 1 85 ? -19.050 -2.854 19.179 1.00 90.81 85 VAL A O 1
ATOM 625 N N . GLY A 1 86 ? -19.140 -2.339 16.993 1.00 92.56 86 GLY A N 1
ATOM 626 C CA . GLY A 1 86 ? -17.733 -1.973 16.857 1.00 92.56 86 GLY A CA 1
ATOM 627 C C . GLY A 1 86 ? -17.319 -0.774 17.717 1.00 92.56 86 GLY A C 1
ATOM 628 O O . GLY A 1 86 ? -16.264 -0.824 18.351 1.00 92.56 86 GLY A O 1
ATOM 629 N N . THR A 1 87 ? -18.136 0.281 17.810 1.00 89.69 87 THR A N 1
ATOM 630 C CA . THR A 1 87 ? -17.841 1.447 18.666 1.00 89.69 87 THR A CA 1
ATOM 631 C C . THR A 1 87 ? -17.861 1.087 20.148 1.00 89.69 87 THR A C 1
ATOM 633 O O . THR A 1 87 ? -16.977 1.528 20.884 1.00 89.69 87 THR A O 1
ATOM 636 N N . VAL A 1 88 ? -18.783 0.226 20.592 1.00 88.75 88 VAL A N 1
ATOM 637 C CA . VAL A 1 88 ? -18.793 -0.287 21.978 1.00 88.75 88 VAL A CA 1
ATOM 638 C C . VAL A 1 88 ? -17.530 -1.088 22.268 1.00 88.75 88 VAL A C 1
ATOM 640 O O . VAL A 1 88 ? -16.866 -0.861 23.282 1.00 88.75 88 VAL A O 1
ATOM 643 N N . GLY A 1 89 ? -17.155 -1.987 21.354 1.00 91.19 89 GLY A N 1
ATOM 644 C CA . GLY A 1 89 ? -15.908 -2.739 21.460 1.00 91.19 89 GLY A CA 1
ATOM 645 C C . GLY A 1 89 ? -14.686 -1.823 21.539 1.00 91.19 89 GLY A C 1
ATOM 646 O O . GLY A 1 89 ? -13.806 -2.028 22.378 1.00 91.19 89 GLY A O 1
ATOM 647 N N . ALA A 1 90 ? -14.661 -0.762 20.727 1.00 90.94 90 ALA A N 1
ATOM 648 C CA . ALA A 1 90 ? -13.587 0.221 20.731 1.00 90.94 90 ALA A CA 1
ATOM 649 C C . ALA A 1 90 ? -13.474 0.968 22.066 1.00 90.94 90 ALA A C 1
ATOM 651 O O . ALA A 1 90 ? -12.366 1.108 22.589 1.00 90.94 90 ALA A O 1
ATOM 652 N N . LEU A 1 91 ? -14.603 1.398 22.638 1.00 87.12 91 LEU A N 1
ATOM 653 C CA . LEU A 1 91 ? -14.652 2.064 23.942 1.00 87.12 91 LEU A CA 1
ATOM 654 C C . LEU A 1 91 ? -14.115 1.168 25.060 1.00 87.12 91 LEU A C 1
ATOM 656 O O . LEU A 1 91 ? -13.303 1.624 25.863 1.00 87.12 91 LEU A O 1
ATOM 660 N N . LEU A 1 92 ? -14.502 -0.112 25.083 1.00 86.50 92 LEU A N 1
ATOM 661 C CA . LEU A 1 92 ? -14.001 -1.073 26.072 1.00 86.50 92 LEU A CA 1
ATOM 662 C C . LEU A 1 92 ? -12.480 -1.235 25.995 1.00 86.50 92 LEU A C 1
ATOM 664 O O . LEU A 1 92 ? -11.796 -1.207 27.019 1.00 86.50 92 LEU A O 1
ATOM 668 N N . VAL A 1 93 ? -11.930 -1.362 24.783 1.00 88.25 93 VAL A N 1
ATOM 669 C CA . VAL A 1 93 ? -10.474 -1.440 24.595 1.00 88.25 93 VAL A CA 1
ATOM 670 C C . VAL A 1 93 ? -9.800 -0.138 25.028 1.00 88.25 93 VAL A C 1
ATOM 672 O O . VAL A 1 93 ? -8.763 -0.187 25.691 1.00 88.25 93 VAL A O 1
ATOM 675 N N . TRP A 1 94 ? -10.369 1.016 24.669 1.00 84.50 94 TRP A N 1
ATOM 676 C CA . TRP A 1 94 ? -9.831 2.326 25.037 1.00 84.50 94 TRP A CA 1
ATOM 677 C C . TRP A 1 94 ? -9.744 2.496 26.555 1.00 84.50 94 TRP A C 1
ATOM 679 O O . TRP A 1 94 ? -8.716 2.941 27.066 1.00 84.50 94 TRP A O 1
ATOM 689 N N . LEU A 1 95 ? -10.786 2.071 27.271 1.00 79.56 95 LEU A N 1
ATOM 690 C CA . LEU A 1 95 ? -10.884 2.167 28.723 1.00 79.56 95 LEU A CA 1
ATOM 691 C C . LEU A 1 95 ? -9.748 1.415 29.421 1.00 79.56 95 LEU A C 1
ATOM 693 O O . LEU A 1 95 ? -9.032 1.991 30.237 1.00 79.56 95 LEU A O 1
ATOM 697 N N . VAL A 1 96 ? -9.515 0.161 29.024 1.00 80.00 96 VAL A N 1
ATOM 698 C CA . VAL A 1 96 ? -8.442 -0.665 29.601 1.00 80.00 96 VAL A CA 1
ATOM 699 C C . VAL A 1 96 ? -7.056 -0.118 29.252 1.00 80.00 96 VAL A C 1
ATOM 701 O O . VAL A 1 96 ? -6.148 -0.157 30.076 1.00 80.00 96 VAL A O 1
ATOM 704 N N . VAL A 1 97 ? -6.870 0.410 28.037 1.00 76.81 97 VAL A N 1
ATOM 705 C CA . VAL A 1 97 ? -5.588 0.995 27.594 1.00 76.81 97 VAL A CA 1
ATOM 706 C C . VAL A 1 97 ? -5.291 2.339 28.283 1.00 76.81 97 VAL A C 1
ATOM 708 O O . VAL A 1 97 ? -4.129 2.765 28.318 1.00 76.81 97 VAL A O 1
ATOM 711 N N . GLY A 1 98 ? -6.319 3.024 28.793 1.00 67.62 98 GLY A N 1
ATOM 712 C CA . GLY A 1 98 ? -6.209 4.269 29.554 1.00 67.62 98 GLY A CA 1
ATOM 713 C C . GLY A 1 98 ? -5.884 4.063 31.036 1.00 67.62 98 GLY A C 1
ATOM 714 O O . GLY A 1 98 ? -5.175 4.876 31.622 1.00 67.62 98 GLY A O 1
ATOM 715 N N . THR A 1 99 ? -6.345 2.970 31.647 1.00 66.50 99 THR A N 1
ATOM 716 C CA . THR A 1 99 ? -6.111 2.675 33.070 1.00 66.50 99 THR A CA 1
ATOM 717 C C . THR A 1 99 ? -4.766 1.975 33.295 1.00 66.50 99 THR A C 1
ATOM 719 O O . THR A 1 99 ? -4.499 0.929 32.711 1.00 66.50 99 THR A O 1
ATOM 722 N N . THR A 1 100 ? -3.914 2.514 34.171 1.00 50.81 100 THR A N 1
ATOM 723 C CA . THR A 1 100 ? -2.537 2.039 34.434 1.00 50.81 100 THR A CA 1
ATOM 724 C C . THR A 1 100 ? -2.427 0.752 35.268 1.00 50.81 100 THR A C 1
ATOM 726 O O . THR A 1 100 ? -1.318 0.336 35.594 1.00 50.81 100 THR A O 1
ATOM 729 N N . GLY A 1 101 ? -3.535 0.074 35.587 1.00 51.97 101 GLY A N 1
ATOM 730 C CA . GLY A 1 101 ? -3.543 -1.163 36.375 1.00 51.97 101 GLY A CA 1
ATOM 731 C C . GLY A 1 101 ? -4.281 -2.294 35.666 1.00 51.97 101 GLY A C 1
ATOM 732 O O . GLY A 1 101 ? -5.501 -2.247 35.521 1.00 51.97 101 GLY A O 1
ATOM 733 N N . VAL A 1 102 ? -3.557 -3.337 35.249 1.00 51.22 102 VAL A N 1
ATOM 734 C CA . VAL A 1 102 ? -4.166 -4.564 34.714 1.00 51.22 102 VAL A CA 1
ATOM 735 C C . VAL A 1 102 ? -4.623 -5.427 35.889 1.00 51.22 102 VAL A C 1
ATOM 737 O O . VAL A 1 102 ? -3.876 -6.257 36.397 1.00 51.22 102 VAL A O 1
ATOM 740 N N . THR A 1 103 ? -5.855 -5.223 36.343 1.00 65.56 103 THR A N 1
ATOM 741 C CA . THR A 1 103 ? -6.554 -6.215 37.170 1.00 65.56 103 THR A CA 1
ATOM 742 C C . THR A 1 103 ? -7.053 -7.360 36.280 1.00 65.56 103 THR A C 1
ATOM 744 O O . THR A 1 103 ? -7.190 -7.194 35.064 1.00 65.56 103 THR A O 1
ATOM 747 N N . ALA A 1 104 ? -7.363 -8.528 36.856 1.00 65.88 104 ALA A N 1
ATOM 748 C CA . ALA A 1 104 ? -7.945 -9.655 36.110 1.00 65.88 104 ALA A CA 1
ATOM 749 C C . ALA A 1 104 ? -9.205 -9.244 35.314 1.00 65.88 104 ALA A C 1
ATOM 751 O O . ALA A 1 104 ? -9.399 -9.670 34.175 1.00 65.88 104 ALA A O 1
ATOM 752 N N . LEU A 1 105 ? -10.000 -8.324 35.874 1.00 70.81 105 LEU A N 1
ATOM 753 C CA . LEU A 1 105 ? -11.156 -7.715 35.213 1.00 70.81 105 LEU A CA 1
ATOM 754 C C . LEU A 1 105 ? -10.758 -6.903 33.970 1.00 70.81 105 LEU A C 1
ATOM 756 O O . LEU A 1 105 ? -11.418 -7.011 32.941 1.00 70.81 105 LEU A O 1
ATOM 760 N N . GLY A 1 106 ? -9.656 -6.147 34.010 1.00 76.81 106 GLY A N 1
ATOM 761 C CA . GLY A 1 106 ? -9.139 -5.413 32.846 1.00 76.81 106 GLY A CA 1
ATOM 762 C C . GLY A 1 106 ? -8.774 -6.328 31.672 1.00 76.81 106 GLY A C 1
ATOM 763 O O . GLY A 1 106 ? -9.043 -5.999 30.516 1.00 76.81 106 GLY A O 1
ATOM 764 N N . GLY A 1 107 ? -8.229 -7.515 31.961 1.00 82.31 107 GLY A N 1
ATOM 765 C CA . GLY A 1 107 ? -7.972 -8.541 30.948 1.00 82.31 107 GLY A CA 1
ATOM 766 C C . GLY A 1 107 ? -9.251 -9.007 30.248 1.00 82.31 107 GLY A C 1
ATOM 767 O O . GLY A 1 107 ? -9.294 -9.045 29.016 1.00 82.31 107 GLY A O 1
ATOM 768 N N . LEU A 1 108 ? -10.304 -9.296 31.020 1.00 84.25 108 LEU A N 1
ATOM 769 C CA . LEU A 1 108 ? -11.609 -9.698 30.489 1.00 84.25 108 LEU A CA 1
ATOM 770 C C . LEU A 1 108 ? -12.218 -8.598 29.607 1.00 84.25 108 LEU A C 1
ATOM 772 O O . LEU A 1 108 ? -12.610 -8.871 28.475 1.00 84.25 108 LEU A O 1
ATOM 776 N N . TRP A 1 109 ? -12.216 -7.343 30.068 1.00 83.56 109 TRP A N 1
ATOM 777 C CA . TRP A 1 109 ? -12.727 -6.202 29.297 1.00 83.56 109 TRP A CA 1
ATOM 778 C C . TRP A 1 109 ? -11.994 -5.999 27.971 1.00 83.56 109 TRP A C 1
ATOM 780 O O . TRP A 1 109 ? -12.620 -5.708 26.952 1.00 83.56 109 TRP A O 1
ATOM 790 N N . LEU A 1 110 ? -10.673 -6.194 27.958 1.00 87.44 110 LEU A N 1
ATOM 791 C CA . LEU A 1 110 ? -9.871 -6.072 26.745 1.00 87.44 110 LEU A CA 1
ATOM 792 C C . LEU A 1 110 ? -10.227 -7.148 25.714 1.00 87.44 110 LEU A C 1
ATOM 794 O O . LEU A 1 110 ? -10.314 -6.849 24.521 1.00 87.44 110 LEU A O 1
ATOM 798 N N . TRP A 1 111 ? -10.411 -8.392 26.160 1.00 89.12 111 TRP A N 1
ATOM 799 C CA . TRP A 1 111 ? -10.821 -9.492 25.289 1.00 89.12 111 TRP A CA 1
ATOM 800 C C . TRP A 1 111 ? -12.241 -9.300 24.774 1.00 89.12 111 TRP A C 1
ATOM 802 O O . TRP A 1 111 ? -12.447 -9.403 23.566 1.00 89.12 111 TRP A O 1
ATOM 812 N N . SER A 1 112 ? -13.180 -8.916 25.640 1.00 89.19 112 SER A N 1
ATOM 813 C CA . SER A 1 112 ? -14.551 -8.590 25.243 1.00 89.19 112 SER A CA 1
ATOM 814 C C . SER A 1 112 ? -14.586 -7.446 24.232 1.00 89.19 112 SER A C 1
ATOM 816 O O . SER A 1 112 ? -15.227 -7.569 23.195 1.00 89.19 112 SER A O 1
ATOM 818 N N . GLY A 1 113 ? -13.836 -6.364 24.464 1.00 90.88 113 GLY A N 1
ATOM 819 C CA . GLY A 1 113 ? -13.761 -5.234 23.536 1.00 90.88 113 GLY A CA 1
ATOM 820 C C . GLY A 1 113 ? -13.182 -5.611 22.168 1.00 90.88 113 GLY A C 1
ATOM 821 O O . GLY A 1 113 ? -13.705 -5.202 21.132 1.00 90.88 113 GLY A O 1
ATOM 822 N N . ARG A 1 114 ? -12.140 -6.455 22.138 1.00 92.44 114 ARG A N 1
ATOM 823 C CA . ARG A 1 114 ? -11.593 -7.011 20.886 1.00 92.44 114 ARG A CA 1
ATOM 824 C C . ARG A 1 114 ? -12.583 -7.939 20.185 1.00 92.44 114 ARG A C 1
ATOM 826 O O . ARG A 1 114 ? -12.694 -7.868 18.965 1.00 92.44 114 ARG A O 1
ATOM 833 N N . GLY A 1 115 ? -13.289 -8.774 20.945 1.00 94.19 115 GLY A N 1
ATOM 834 C CA . GLY A 1 115 ? -14.332 -9.661 20.435 1.00 94.19 115 GLY A CA 1
ATOM 835 C C . GLY A 1 115 ? -15.480 -8.878 19.806 1.00 94.19 115 GLY A C 1
ATOM 836 O O . GLY A 1 115 ? -15.877 -9.183 18.690 1.00 94.19 115 GLY A O 1
ATOM 837 N N . LEU A 1 116 ? -15.939 -7.810 20.463 1.00 93.25 116 LEU A N 1
ATOM 838 C CA . LEU A 1 116 ? -16.971 -6.901 19.956 1.00 93.25 116 LEU A CA 1
ATOM 839 C C . LEU A 1 116 ? -16.526 -6.156 18.692 1.00 93.25 116 LEU A C 1
ATOM 841 O O . LEU A 1 116 ? -17.299 -6.060 17.748 1.00 93.25 116 LEU A O 1
ATOM 845 N N . LEU A 1 117 ? -15.279 -5.676 18.626 1.00 94.44 117 LEU A N 1
ATOM 846 C CA . LEU A 1 117 ? -14.732 -5.083 17.398 1.00 94.44 117 LEU A CA 1
ATOM 847 C C . LEU A 1 117 ? -14.728 -6.078 16.234 1.00 94.44 117 LEU A C 1
ATOM 849 O O . LEU A 1 117 ? -15.141 -5.741 15.127 1.00 94.44 117 LEU A O 1
ATOM 853 N N . TRP A 1 118 ? -14.266 -7.302 16.489 1.00 95.25 118 TRP A N 1
ATOM 854 C CA . TRP A 1 118 ? -14.240 -8.356 15.481 1.00 95.25 118 TRP A CA 1
ATOM 855 C C . TRP A 1 118 ? -15.652 -8.764 15.046 1.00 95.25 118 TRP A C 1
ATOM 857 O O . TRP A 1 118 ? -15.905 -8.903 13.853 1.00 95.25 118 TRP A O 1
ATOM 867 N N . LEU A 1 119 ? -16.589 -8.867 15.992 1.00 94.00 119 LEU A N 1
ATOM 868 C CA . LEU A 1 119 ? -17.993 -9.157 15.722 1.00 94.00 119 LEU A CA 1
ATOM 869 C C . LEU A 1 119 ? -18.647 -8.041 14.900 1.00 94.00 119 LEU A C 1
ATOM 871 O O . LEU A 1 119 ? -19.243 -8.325 13.870 1.00 94.00 119 LEU A O 1
ATOM 875 N N . GLY A 1 120 ? -18.494 -6.776 15.300 1.00 93.62 120 GLY A N 1
ATOM 876 C CA . GLY A 1 120 ? -19.039 -5.632 14.563 1.00 93.62 120 GLY A CA 1
ATOM 877 C C . GLY A 1 120 ? -18.523 -5.558 13.124 1.00 93.62 120 GLY A C 1
ATOM 878 O O . GLY A 1 120 ? -19.280 -5.258 12.199 1.00 93.62 120 GLY A O 1
ATOM 879 N N . TRP A 1 121 ? -17.253 -5.917 12.918 1.00 96.25 121 TRP A N 1
ATOM 880 C CA . TRP A 1 121 ? -16.680 -6.076 11.586 1.00 96.25 121 TRP A CA 1
ATOM 881 C C . TRP A 1 121 ? -17.303 -7.253 10.813 1.00 96.25 121 TRP A C 1
ATOM 883 O O . TRP A 1 121 ? -17.705 -7.086 9.664 1.00 96.25 121 TRP A O 1
ATOM 893 N N . LEU A 1 122 ? -17.436 -8.428 11.437 1.00 95.06 122 LEU A N 1
ATOM 894 C CA . LEU A 1 122 ? -18.000 -9.628 10.808 1.00 95.06 122 LEU A CA 1
ATOM 895 C C . LEU A 1 122 ? -19.462 -9.430 10.378 1.00 95.06 122 LEU A C 1
ATOM 897 O O . LEU A 1 122 ? -19.859 -9.896 9.314 1.00 95.06 122 LEU A O 1
ATOM 901 N N . LEU A 1 123 ? -20.238 -8.685 11.169 1.00 93.38 123 LEU A N 1
ATOM 902 C CA . LEU A 1 123 ? -21.623 -8.335 10.850 1.00 93.38 123 LEU A CA 1
ATOM 903 C C . LEU A 1 123 ? -21.746 -7.444 9.604 1.00 93.38 123 LEU A C 1
ATOM 905 O O . LEU A 1 123 ? -22.764 -7.492 8.920 1.00 93.38 123 LEU A O 1
ATOM 909 N N . THR A 1 124 ? -20.726 -6.636 9.300 1.00 94.38 124 THR A N 1
ATOM 910 C CA . THR A 1 124 ? -20.800 -5.587 8.266 1.00 94.38 124 THR A CA 1
ATOM 911 C C . THR A 1 124 ? -20.011 -5.904 7.001 1.00 94.38 124 THR A C 1
ATOM 913 O O . THR A 1 124 ? -20.363 -5.408 5.934 1.00 94.38 124 THR A O 1
ATOM 916 N N .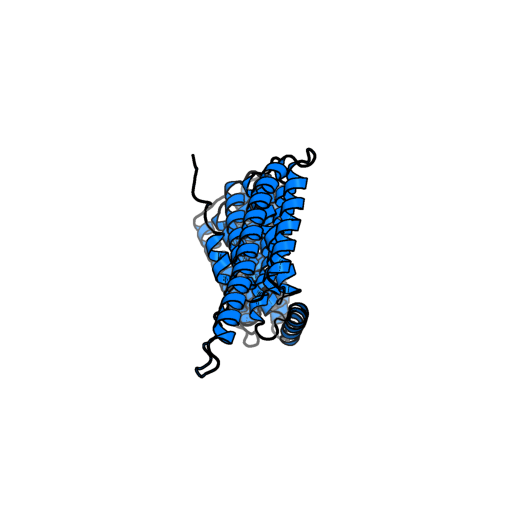 VAL A 1 125 ? -18.969 -6.739 7.072 1.00 94.81 125 VAL A N 1
ATOM 917 C CA . VAL A 1 125 ? -18.009 -6.940 5.967 1.00 94.81 125 VAL A CA 1
ATOM 918 C C . VAL A 1 125 ? -18.652 -7.395 4.653 1.00 94.81 125 VAL A C 1
ATOM 920 O O . VAL A 1 125 ? -18.187 -7.015 3.577 1.00 94.81 125 VAL A O 1
ATOM 923 N N . PHE A 1 126 ? -19.719 -8.192 4.715 1.00 90.62 126 PHE A N 1
ATOM 924 C CA . PHE A 1 126 ? -20.340 -8.756 3.516 1.00 90.62 126 PHE A CA 1
ATOM 925 C C . PHE A 1 126 ? -21.416 -7.864 2.897 1.00 90.62 126 PHE A C 1
ATOM 927 O O . PHE A 1 126 ? -21.586 -7.883 1.679 1.00 90.62 126 PHE A O 1
ATOM 934 N N . THR A 1 127 ? -22.108 -7.084 3.721 1.00 92.75 127 THR A N 1
ATOM 935 C CA . THR A 1 127 ? -23.365 -6.400 3.384 1.00 92.75 127 THR A CA 1
ATOM 936 C C . THR A 1 127 ? -23.215 -4.884 3.355 1.00 92.75 127 THR A C 1
ATOM 938 O O . THR A 1 127 ? -23.755 -4.234 2.467 1.00 92.75 127 THR A O 1
ATOM 941 N N . VAL A 1 128 ? -22.449 -4.310 4.287 1.00 93.88 128 VAL A N 1
ATOM 942 C CA . VAL A 1 128 ? -22.235 -2.863 4.411 1.00 93.88 128 VAL A CA 1
ATOM 943 C C . VAL A 1 128 ? -20.728 -2.584 4.530 1.00 93.88 128 VAL A C 1
ATOM 945 O O . VAL A 1 128 ? -20.228 -2.249 5.609 1.00 93.88 128 VAL A O 1
ATOM 948 N N . PRO A 1 129 ? -19.963 -2.714 3.427 1.00 94.25 129 PRO A N 1
ATOM 949 C CA . PRO A 1 129 ? -18.496 -2.675 3.450 1.00 94.25 129 PRO A CA 1
ATOM 950 C C . PRO A 1 129 ? -17.935 -1.356 3.997 1.00 94.25 129 PRO A C 1
ATOM 952 O O . PRO A 1 129 ? -16.892 -1.357 4.649 1.00 94.25 129 PRO A O 1
ATOM 955 N N . LEU A 1 130 ? -18.646 -0.239 3.805 1.00 94.25 130 LEU A N 1
ATOM 956 C CA . LEU A 1 130 ? -18.252 1.055 4.365 1.00 94.25 130 LEU A CA 1
ATOM 957 C C . LEU A 1 130 ? -18.286 1.053 5.903 1.00 94.25 130 LEU A C 1
ATOM 959 O O . LEU A 1 130 ? -17.360 1.558 6.535 1.00 94.25 130 LEU A O 1
ATOM 963 N N . GLN A 1 131 ? -19.305 0.438 6.518 1.00 94.06 131 GLN A N 1
ATOM 964 C CA . GLN A 1 131 ? -19.367 0.293 7.976 1.00 94.06 131 GLN A CA 1
ATOM 965 C C . GLN A 1 131 ? -18.239 -0.605 8.487 1.00 94.06 131 GLN A C 1
ATOM 967 O O . GLN A 1 131 ? -17.585 -0.256 9.468 1.00 94.06 131 GLN A O 1
ATOM 972 N N . ALA A 1 132 ? -17.943 -1.702 7.784 1.00 95.44 132 ALA A N 1
ATOM 973 C CA . ALA A 1 132 ? -16.793 -2.543 8.109 1.00 95.44 132 ALA A CA 1
ATOM 974 C C . ALA A 1 132 ? -15.478 -1.751 8.038 1.00 95.44 132 ALA A C 1
ATOM 976 O O . ALA A 1 132 ? -14.628 -1.899 8.915 1.00 95.44 132 ALA A O 1
ATOM 977 N N . GLY A 1 133 ? -15.333 -0.864 7.046 1.00 96.00 133 GLY A N 1
ATOM 978 C CA . GLY A 1 133 ? -14.186 0.035 6.914 1.00 96.00 133 GLY A CA 1
ATOM 979 C C . GLY A 1 133 ? -14.047 0.984 8.106 1.00 96.00 133 GLY A C 1
ATOM 980 O O . GLY A 1 133 ? -12.949 1.146 8.638 1.00 96.00 133 GLY A O 1
ATOM 981 N N . LEU A 1 134 ? -15.159 1.546 8.587 1.00 95.00 134 LEU A N 1
ATOM 982 C CA . LEU A 1 134 ? -15.186 2.390 9.787 1.00 95.00 134 LEU A CA 1
ATOM 983 C C . LEU A 1 134 ? -14.823 1.605 11.059 1.00 95.00 134 LEU A C 1
ATOM 985 O O . LEU A 1 134 ? -14.047 2.097 11.878 1.00 95.00 134 LEU A O 1
ATOM 989 N N . VAL A 1 135 ? -15.303 0.365 11.212 1.00 95.69 135 VAL A N 1
ATOM 990 C CA . VAL A 1 135 ? -14.903 -0.510 12.331 1.00 95.69 135 VAL A CA 1
ATOM 991 C C . VAL A 1 135 ? -13.407 -0.840 12.262 1.00 95.69 135 VAL A C 1
ATOM 993 O O . VAL A 1 135 ? -12.704 -0.759 13.274 1.00 95.69 135 VAL A O 1
ATOM 996 N N . SER A 1 136 ? -12.879 -1.137 11.072 1.00 96.38 136 SER A N 1
ATOM 997 C CA . SER A 1 136 ? -11.441 -1.328 10.857 1.00 96.38 136 SER A CA 1
ATOM 998 C C . SER A 1 136 ? -10.640 -0.061 11.174 1.00 96.38 136 SER A C 1
ATOM 1000 O O . SER A 1 136 ? -9.565 -0.168 11.763 1.00 96.38 136 SER A O 1
ATOM 1002 N N . ALA A 1 137 ? -11.162 1.132 10.867 1.00 96.00 137 ALA A N 1
ATOM 1003 C CA . ALA A 1 137 ? -10.531 2.409 11.207 1.00 96.00 137 ALA A CA 1
ATOM 1004 C C . ALA A 1 137 ? -10.474 2.647 12.728 1.00 96.00 137 ALA A C 1
ATOM 1006 O O . ALA A 1 137 ? -9.442 3.087 13.240 1.00 96.00 137 ALA A O 1
ATOM 1007 N N . LEU A 1 138 ? -11.525 2.279 13.474 1.00 94.56 138 LEU A N 1
ATOM 1008 C CA . LEU A 1 138 ? -11.501 2.283 14.945 1.00 94.56 138 LEU A CA 1
ATOM 1009 C C . LEU A 1 138 ? -10.425 1.332 15.484 1.00 94.56 138 LEU A C 1
ATOM 1011 O O . LEU A 1 138 ? -9.620 1.707 16.342 1.00 94.56 138 LEU A O 1
ATOM 1015 N N . GLY A 1 139 ? -10.367 0.113 14.940 1.00 94.94 139 GLY A N 1
ATOM 1016 C CA . GLY A 1 139 ? -9.320 -0.855 15.259 1.00 94.94 139 GLY A CA 1
ATOM 1017 C C . GLY A 1 139 ? -7.918 -0.311 14.970 1.00 94.94 139 GLY A C 1
ATOM 1018 O O . GLY A 1 139 ? -7.021 -0.439 15.806 1.00 94.94 139 GLY A O 1
ATOM 1019 N N . LEU A 1 140 ? -7.737 0.347 13.823 1.00 96.00 140 LEU A N 1
ATOM 1020 C CA . LEU A 1 140 ? -6.478 0.957 13.407 1.00 96.00 140 LEU A CA 1
ATOM 1021 C C . LEU A 1 140 ? -6.047 2.059 14.380 1.00 96.00 140 LEU A C 1
ATOM 1023 O O . LEU A 1 140 ? -4.899 2.053 14.822 1.00 96.00 140 LEU A O 1
ATOM 1027 N N . GLY A 1 141 ? -6.962 2.948 14.778 1.00 94.12 141 GLY A N 1
ATOM 1028 C CA . GLY A 1 141 ? -6.692 4.001 15.759 1.00 94.12 141 GLY A CA 1
ATOM 1029 C C . GLY A 1 141 ? -6.226 3.441 17.106 1.00 94.12 141 GLY A C 1
ATOM 1030 O O . GLY A 1 141 ? -5.199 3.865 17.643 1.00 94.12 141 GLY A O 1
ATOM 1031 N N . LEU A 1 142 ? -6.910 2.410 17.616 1.00 92.62 142 LEU A N 1
ATOM 1032 C CA . LEU A 1 142 ? -6.529 1.728 18.860 1.00 92.62 142 LEU A CA 1
ATOM 1033 C C . LEU A 1 142 ? -5.147 1.074 18.768 1.00 92.62 142 LEU A C 1
ATOM 1035 O O . LEU A 1 142 ? -4.347 1.156 19.707 1.00 92.62 142 LEU A O 1
ATOM 1039 N N . ARG A 1 143 ? -4.840 0.432 17.635 1.00 93.44 143 ARG A N 1
ATOM 1040 C CA . ARG A 1 143 ? -3.514 -0.146 17.384 1.00 93.44 143 ARG A CA 1
ATOM 1041 C C . ARG A 1 143 ? -2.443 0.923 17.218 1.00 93.44 143 ARG A C 1
ATOM 1043 O O . ARG A 1 143 ? -1.340 0.703 17.702 1.00 93.44 143 ARG A O 1
ATOM 1050 N N . GLY A 1 144 ? -2.762 2.071 16.626 1.00 93.25 144 GLY A N 1
ATOM 1051 C CA . GLY A 1 144 ? -1.864 3.220 16.513 1.00 93.25 144 GLY A CA 1
ATOM 1052 C C . GLY A 1 144 ? -1.453 3.764 17.880 1.00 93.25 144 GLY A C 1
ATOM 1053 O O . GLY A 1 144 ? -0.263 3.916 18.154 1.00 93.25 144 GLY A O 1
ATOM 1054 N N . VAL A 1 145 ? -2.414 3.950 18.790 1.00 90.75 145 VAL A N 1
ATOM 1055 C CA . VAL A 1 145 ? -2.125 4.372 20.173 1.00 90.75 145 VAL A CA 1
ATOM 1056 C C . VAL A 1 145 ? -1.268 3.334 20.903 1.00 90.75 145 VAL A C 1
ATOM 1058 O O . VAL A 1 145 ? -0.274 3.686 21.539 1.00 90.75 145 VAL A O 1
ATOM 1061 N N . GLN A 1 146 ? -1.601 2.044 20.792 1.00 90.00 146 GLN A N 1
ATOM 1062 C CA . GLN A 1 146 ? -0.795 0.967 21.387 1.00 90.00 146 GLN A CA 1
ATOM 1063 C C . GLN A 1 146 ? 0.613 0.891 20.786 1.00 90.00 146 GLN A C 1
ATOM 1065 O O . GLN A 1 146 ? 1.572 0.626 21.512 1.00 90.00 146 GLN A O 1
ATOM 1070 N N . LEU A 1 147 ? 0.752 1.131 19.482 1.00 93.19 147 LEU A N 1
ATOM 1071 C CA . LEU A 1 147 ? 2.031 1.132 18.784 1.00 93.19 147 LEU A CA 1
ATOM 1072 C C . LEU A 1 147 ? 2.937 2.248 19.306 1.00 93.19 147 LEU A C 1
ATOM 1074 O O . LEU A 1 147 ? 4.080 1.964 19.641 1.00 93.19 147 LEU A O 1
ATOM 1078 N N . ILE A 1 148 ? 2.421 3.471 19.450 1.00 92.75 148 ILE A N 1
ATOM 1079 C CA . ILE A 1 148 ? 3.190 4.608 19.983 1.00 92.75 148 ILE A CA 1
ATOM 1080 C C . ILE A 1 148 ? 3.599 4.366 21.444 1.00 92.75 148 ILE A C 1
ATOM 1082 O O . ILE A 1 148 ? 4.702 4.730 21.840 1.00 92.75 148 ILE A O 1
ATOM 1086 N N . LYS A 1 149 ? 2.738 3.727 22.250 1.00 90.38 149 LYS A N 1
ATOM 1087 C CA . LYS A 1 149 ? 3.035 3.429 23.663 1.00 90.38 149 LYS A CA 1
ATOM 1088 C C . LYS A 1 149 ? 4.050 2.297 23.850 1.00 90.38 149 LYS A C 1
ATOM 1090 O O . LYS A 1 149 ? 4.857 2.350 24.770 1.00 90.38 149 LYS A O 1
ATOM 1095 N N . THR A 1 150 ? 3.976 1.240 23.040 1.00 92.56 150 THR A N 1
ATOM 1096 C CA . THR A 1 150 ? 4.702 -0.020 23.307 1.00 92.56 150 THR A CA 1
ATOM 1097 C C . THR A 1 150 ? 5.796 -0.349 22.299 1.00 92.56 150 THR A C 1
ATOM 1099 O O . THR A 1 150 ? 6.633 -1.202 22.584 1.00 92.56 150 THR A O 1
ATOM 1102 N N . TRP A 1 151 ? 5.761 0.258 21.110 1.00 95.50 151 TRP A N 1
ATOM 1103 C CA . TRP A 1 151 ? 6.680 0.005 19.998 1.00 95.50 151 TRP A CA 1
ATOM 1104 C C . TRP A 1 151 ? 6.853 -1.484 19.639 1.00 95.50 151 TRP A C 1
ATOM 1106 O O . TRP A 1 151 ? 7.917 -1.936 19.211 1.00 95.50 151 TRP A O 1
ATOM 1116 N N . ARG A 1 152 ? 5.788 -2.285 19.790 1.00 96.31 152 ARG A N 1
ATOM 1117 C CA . ARG A 1 152 ? 5.814 -3.720 19.461 1.00 96.31 152 ARG A CA 1
ATOM 1118 C C . ARG A 1 152 ? 5.505 -3.981 17.987 1.00 96.31 152 ARG A C 1
ATOM 1120 O O . ARG A 1 152 ? 4.570 -3.418 17.419 1.00 96.31 152 ARG A O 1
ATOM 1127 N N . ARG A 1 153 ? 6.227 -4.946 17.401 1.00 96.94 153 ARG A N 1
ATOM 1128 C CA . ARG A 1 153 ? 6.066 -5.392 16.001 1.00 96.94 153 ARG A CA 1
ATOM 1129 C C . ARG A 1 153 ? 4.650 -5.872 15.686 1.00 96.94 153 ARG A C 1
ATOM 1131 O O . ARG A 1 153 ? 4.131 -5.569 14.621 1.00 96.94 153 ARG A O 1
ATOM 1138 N N . SER A 1 154 ? 4.012 -6.583 16.613 1.00 95.06 154 SER A N 1
ATOM 1139 C CA . SER A 1 154 ? 2.659 -7.116 16.418 1.00 95.06 154 SER A CA 1
ATOM 1140 C C . SER A 1 154 ? 1.607 -6.021 16.230 1.00 95.06 154 SER A C 1
ATOM 1142 O O . SER A 1 154 ? 0.700 -6.184 15.420 1.00 95.06 154 SER A O 1
ATOM 1144 N N . HIS A 1 155 ? 1.731 -4.888 16.928 1.00 94.75 155 HIS A N 1
ATOM 1145 C CA . HIS A 1 155 ? 0.807 -3.765 16.764 1.00 94.75 155 HIS A CA 1
ATOM 1146 C C . HIS A 1 155 ? 1.007 -3.049 15.431 1.00 94.75 155 HIS A C 1
ATOM 1148 O O . HIS A 1 155 ? 0.019 -2.681 14.805 1.00 94.75 155 HIS A O 1
ATOM 1154 N N . LEU A 1 156 ? 2.255 -2.923 14.971 1.00 96.69 156 LEU A N 1
ATOM 1155 C CA . LEU A 1 156 ? 2.563 -2.400 13.642 1.00 96.69 156 LEU A CA 1
ATOM 1156 C C . LEU A 1 156 ? 1.989 -3.303 12.544 1.00 96.69 156 LEU A C 1
ATOM 1158 O O . LEU A 1 156 ? 1.298 -2.813 11.662 1.00 96.69 156 LEU A O 1
ATOM 1162 N N . LEU A 1 157 ? 2.222 -4.617 12.624 1.00 97.38 157 LEU A N 1
ATOM 1163 C CA . LEU A 1 157 ? 1.689 -5.575 11.650 1.00 97.38 157 LEU A CA 1
ATOM 1164 C C . LEU A 1 157 ? 0.161 -5.554 11.611 1.00 97.38 157 LEU A C 1
ATOM 1166 O O . LEU A 1 157 ? -0.419 -5.511 10.533 1.00 97.38 157 LEU A O 1
ATOM 1170 N N . ALA A 1 158 ? -0.491 -5.524 12.776 1.00 95.50 158 ALA A N 1
ATOM 1171 C CA . ALA A 1 158 ? -1.944 -5.419 12.849 1.00 95.50 158 ALA A CA 1
ATOM 1172 C C . ALA A 1 158 ? -2.457 -4.093 12.265 1.00 95.50 158 ALA A C 1
ATOM 1174 O O . ALA A 1 158 ? -3.452 -4.093 11.550 1.00 95.50 158 ALA A O 1
ATOM 1175 N N . ALA A 1 159 ? -1.782 -2.971 12.540 1.00 96.31 159 ALA A N 1
ATOM 1176 C CA . ALA A 1 159 ? -2.139 -1.673 11.973 1.00 96.31 159 ALA A CA 1
ATOM 1177 C C . ALA A 1 159 ? -1.994 -1.666 10.442 1.00 96.31 159 ALA A C 1
ATOM 1179 O O . ALA A 1 159 ? -2.895 -1.215 9.744 1.00 96.31 159 ALA A O 1
ATOM 1180 N N . LEU A 1 160 ? -0.908 -2.228 9.909 1.00 96.75 160 LEU A N 1
ATOM 1181 C CA . LEU A 1 160 ? -0.706 -2.347 8.465 1.00 96.75 160 LEU A CA 1
ATOM 1182 C C . LEU A 1 160 ? -1.732 -3.290 7.815 1.00 96.75 160 LEU A C 1
ATOM 1184 O O . LEU A 1 160 ? -2.280 -2.979 6.763 1.00 96.75 160 LEU A O 1
ATOM 1188 N N . ALA A 1 161 ? -2.049 -4.421 8.443 1.00 96.12 161 ALA A N 1
ATOM 1189 C CA . ALA A 1 161 ? -3.080 -5.322 7.930 1.00 96.12 161 ALA A CA 1
ATOM 1190 C C . ALA A 1 161 ? -4.454 -4.630 7.870 1.00 96.12 161 ALA A C 1
ATOM 1192 O O . ALA A 1 161 ? -5.130 -4.696 6.846 1.00 96.12 161 ALA A O 1
ATOM 1193 N N . LEU A 1 162 ? -4.830 -3.899 8.928 1.00 96.31 162 LEU A N 1
ATOM 1194 C CA . LEU A 1 162 ? -6.068 -3.115 8.960 1.00 96.31 162 LEU A CA 1
ATOM 1195 C C . LEU A 1 162 ? -6.063 -1.984 7.924 1.00 96.31 162 LEU A C 1
ATOM 1197 O O . LEU A 1 162 ? -7.082 -1.748 7.287 1.00 96.31 162 LEU A O 1
ATOM 1201 N N . GLY A 1 163 ? -4.932 -1.302 7.726 1.00 96.00 163 GLY A N 1
ATOM 1202 C CA . GLY A 1 163 ? -4.792 -0.259 6.707 1.00 96.00 163 GLY A CA 1
ATOM 1203 C C . GLY A 1 163 ? -5.036 -0.789 5.293 1.00 96.00 163 GLY A C 1
ATOM 1204 O O . GLY A 1 163 ? -5.834 -0.220 4.551 1.00 96.00 163 GLY A O 1
ATOM 1205 N N . LEU A 1 164 ? -4.418 -1.922 4.947 1.00 94.56 164 LEU A N 1
ATOM 1206 C CA . LEU A 1 164 ? -4.631 -2.579 3.654 1.00 94.56 164 LEU A CA 1
ATOM 1207 C C . LEU A 1 164 ? -6.082 -3.061 3.493 1.00 94.56 164 LEU A C 1
ATOM 1209 O O . LEU A 1 164 ? -6.695 -2.887 2.441 1.00 94.56 164 LEU A O 1
ATOM 1213 N N . GLN A 1 165 ? -6.655 -3.614 4.559 1.00 95.88 165 GLN A N 1
ATOM 1214 C CA . GLN A 1 165 ? -8.048 -4.042 4.592 1.00 95.88 165 GLN A CA 1
ATOM 1215 C C . GLN A 1 165 ? -9.024 -2.877 4.363 1.00 95.88 165 GLN A C 1
ATOM 1217 O O . GLN A 1 165 ? -10.005 -3.047 3.644 1.00 95.88 165 GLN A O 1
ATOM 1222 N N . ILE A 1 166 ? -8.760 -1.694 4.928 1.00 95.50 166 ILE A N 1
ATOM 1223 C CA . ILE A 1 166 ? -9.583 -0.495 4.707 1.00 95.50 166 ILE A CA 1
ATOM 1224 C C . ILE A 1 166 ? -9.579 -0.103 3.227 1.00 95.50 166 ILE A C 1
ATOM 1226 O O . ILE A 1 166 ? -10.643 0.175 2.686 1.00 95.50 166 ILE A O 1
ATOM 1230 N N . ILE A 1 167 ? -8.425 -0.136 2.552 1.00 93.81 167 ILE A N 1
ATOM 1231 C CA . ILE A 1 167 ? -8.334 0.163 1.111 1.00 93.81 167 ILE A CA 1
ATOM 1232 C C . ILE A 1 167 ? -9.213 -0.800 0.302 1.00 93.81 167 ILE A C 1
ATOM 1234 O O . ILE A 1 167 ? -9.986 -0.366 -0.552 1.00 93.81 167 ILE A O 1
ATOM 1238 N N . TRP A 1 168 ? -9.159 -2.098 0.614 1.00 94.12 168 TRP A N 1
ATOM 1239 C CA . TRP A 1 168 ? -10.005 -3.101 -0.037 1.00 94.12 168 TRP A CA 1
ATOM 1240 C C . TRP A 1 168 ? -11.504 -2.879 0.231 1.00 94.12 168 TRP A C 1
ATOM 1242 O O . TRP A 1 168 ? -12.326 -3.003 -0.677 1.00 94.12 168 TRP A O 1
ATOM 1252 N N . LEU A 1 169 ? -11.872 -2.500 1.457 1.00 94.94 169 LEU A N 1
ATOM 1253 C CA . LEU A 1 169 ? -13.261 -2.198 1.820 1.00 94.94 169 LEU A CA 1
ATOM 1254 C C . LEU A 1 169 ? -13.779 -0.927 1.143 1.00 94.94 169 LEU A C 1
ATOM 1256 O O . LEU A 1 169 ? -14.932 -0.904 0.719 1.00 94.94 169 LEU A O 1
ATOM 1260 N N . ILE A 1 170 ? -12.935 0.098 0.988 1.00 92.69 170 ILE A N 1
ATOM 1261 C CA . ILE A 1 170 ? -13.269 1.309 0.230 1.00 92.69 170 ILE A CA 1
ATOM 1262 C C . ILE A 1 170 ? -13.559 0.941 -1.225 1.00 92.69 170 ILE A C 1
ATOM 1264 O O . ILE A 1 170 ? -14.602 1.327 -1.747 1.00 92.69 170 ILE A O 1
ATOM 1268 N N . TRP A 1 171 ? -12.701 0.136 -1.857 1.00 92.75 171 TRP A N 1
ATOM 1269 C CA . TRP A 1 171 ? -12.936 -0.341 -3.222 1.00 92.75 171 TRP A CA 1
ATOM 1270 C C . TRP A 1 171 ? -14.259 -1.105 -3.349 1.00 92.75 171 TRP A C 1
ATOM 1272 O O . TRP A 1 171 ? -15.049 -0.834 -4.249 1.00 92.75 171 TRP A O 1
ATOM 1282 N N . ARG A 1 172 ? -14.546 -2.004 -2.401 1.00 93.50 172 ARG A N 1
ATOM 1283 C CA . ARG A 1 172 ? -15.802 -2.767 -2.354 1.00 93.50 172 ARG A CA 1
ATOM 1284 C C . ARG A 1 172 ? -17.034 -1.898 -2.071 1.00 93.50 172 ARG A C 1
ATOM 1286 O O . ARG A 1 172 ? -18.144 -2.306 -2.389 1.00 93.50 172 ARG A O 1
ATOM 1293 N N . SER A 1 173 ? -16.859 -0.733 -1.449 1.00 93.62 173 SER A N 1
ATOM 1294 C CA . SER A 1 173 ? -17.959 0.192 -1.148 1.00 93.62 173 SER A CA 1
ATOM 1295 C C . SER A 1 173 ? -18.408 1.033 -2.343 1.00 93.62 173 SER A C 1
ATOM 1297 O O . SER A 1 173 ? -19.462 1.664 -2.272 1.00 93.62 173 SER A O 1
ATOM 1299 N N . LEU A 1 174 ? -17.634 1.046 -3.433 1.00 93.44 174 LEU A N 1
ATOM 1300 C CA . LEU A 1 174 ? -18.016 1.748 -4.651 1.00 93.44 174 LEU A CA 1
ATOM 1301 C C . LEU A 1 174 ? -19.219 1.054 -5.318 1.00 93.44 174 LEU A C 1
ATOM 1303 O O . LEU A 1 174 ? -19.237 -0.175 -5.409 1.00 93.44 174 LEU A O 1
ATOM 1307 N N . PRO A 1 175 ? -20.210 1.815 -5.821 1.00 94.06 175 PRO A N 1
ATOM 1308 C CA . PRO A 1 175 ? -21.281 1.259 -6.643 1.00 94.06 175 PRO A CA 1
ATOM 1309 C C . PRO A 1 175 ? -20.717 0.569 -7.886 1.00 94.06 175 PRO A C 1
ATOM 1311 O O . PRO A 1 175 ? -19.706 1.018 -8.429 1.00 94.06 175 PRO A O 1
ATOM 1314 N N . GLU A 1 176 ? -21.412 -0.444 -8.411 1.00 92.44 176 GLU A N 1
ATOM 1315 C CA . GLU A 1 176 ? -20.958 -1.176 -9.605 1.00 92.44 176 GLU A CA 1
ATOM 1316 C C . GLU A 1 176 ? -20.671 -0.260 -10.804 1.00 92.44 176 GLU A C 1
ATOM 1318 O O . GLU A 1 176 ? -19.726 -0.497 -11.555 1.00 92.44 176 GLU A O 1
ATOM 1323 N N . SER A 1 177 ? -21.460 0.807 -10.975 1.00 94.38 177 SER A N 1
ATOM 1324 C CA . SER A 1 177 ? -21.234 1.821 -12.010 1.00 94.38 177 SER A CA 1
ATOM 1325 C C . SER A 1 177 ? -19.912 2.565 -11.810 1.00 94.38 177 SER A C 1
ATOM 1327 O O . SER A 1 177 ? -19.176 2.773 -12.772 1.00 94.38 177 SER A O 1
ATOM 1329 N N . GLY A 1 178 ? -19.576 2.906 -10.563 1.00 92.25 178 GLY A N 1
ATOM 1330 C CA . GLY A 1 178 ? -18.311 3.538 -10.197 1.00 92.25 178 GLY A CA 1
ATOM 1331 C C . GLY A 1 178 ? -17.124 2.603 -10.412 1.00 92.25 178 GLY A C 1
ATOM 1332 O O . GLY A 1 178 ? -16.139 2.999 -11.027 1.00 92.25 178 GLY A O 1
ATOM 1333 N N . THR A 1 179 ? -17.234 1.343 -9.986 1.00 92.81 179 THR A N 1
ATOM 1334 C CA . THR A 1 179 ? -16.190 0.332 -10.202 1.00 92.81 179 THR A CA 1
ATOM 1335 C C . THR A 1 179 ? -15.923 0.120 -11.691 1.00 92.81 179 THR A C 1
ATOM 1337 O O . THR A 1 179 ? -14.770 0.162 -12.115 1.00 92.81 179 THR A O 1
ATOM 1340 N N . LYS A 1 180 ? -16.976 -0.045 -12.505 1.00 93.75 180 LYS A N 1
ATOM 1341 C CA . LYS A 1 180 ? -16.848 -0.196 -13.963 1.00 93.75 180 LYS A CA 1
ATOM 1342 C C . LYS A 1 180 ? -16.235 1.042 -14.610 1.00 93.75 180 LYS A C 1
ATOM 1344 O O . LYS A 1 180 ? -15.368 0.888 -15.460 1.00 93.75 180 LYS A O 1
ATOM 1349 N N . ALA A 1 181 ? -16.625 2.246 -14.188 1.00 94.81 181 ALA A N 1
ATOM 1350 C CA . ALA A 1 181 ? -16.054 3.487 -14.707 1.00 94.81 181 ALA A CA 1
ATOM 1351 C C . ALA A 1 181 ? -14.557 3.611 -14.387 1.00 94.81 181 ALA A C 1
ATOM 1353 O O . ALA A 1 181 ? -13.768 3.915 -15.277 1.00 94.81 181 ALA A O 1
ATOM 1354 N N . VAL A 1 182 ? -14.147 3.330 -13.145 1.00 93.75 182 VAL A N 1
ATOM 1355 C CA . VAL A 1 182 ? -12.731 3.392 -12.751 1.00 93.75 182 VAL A CA 1
ATOM 1356 C C . VAL A 1 182 ? -11.905 2.350 -13.500 1.00 93.75 182 VAL A C 1
ATOM 1358 O O . VAL A 1 182 ? -10.841 2.690 -14.011 1.00 93.75 182 VAL A O 1
ATOM 1361 N N . ILE A 1 183 ? -12.394 1.107 -13.604 1.00 94.69 183 ILE A N 1
ATOM 1362 C CA . ILE A 1 183 ? -11.706 0.059 -14.368 1.00 94.69 183 ILE A CA 1
ATOM 1363 C C . ILE A 1 183 ? -11.611 0.462 -15.840 1.00 94.69 183 ILE A C 1
ATOM 1365 O O . ILE A 1 183 ? -10.520 0.399 -16.383 1.00 94.69 183 ILE A O 1
ATOM 1369 N N . ALA A 1 184 ? -12.698 0.931 -16.459 1.00 95.19 184 ALA A N 1
ATOM 1370 C CA . ALA A 1 184 ? -12.711 1.318 -17.868 1.00 95.19 184 ALA A CA 1
ATOM 1371 C C . ALA A 1 184 ? -11.747 2.474 -18.169 1.00 95.19 184 ALA A C 1
ATOM 1373 O O . ALA A 1 184 ? -11.009 2.416 -19.148 1.00 95.19 184 ALA A O 1
ATOM 1374 N N . ILE A 1 185 ? -11.711 3.503 -17.314 1.00 95.44 185 ILE A N 1
ATOM 1375 C CA . ILE A 1 185 ? -10.739 4.597 -17.440 1.00 95.44 185 ILE A CA 1
ATOM 1376 C C . ILE A 1 185 ? -9.320 4.038 -17.309 1.00 95.44 185 ILE A C 1
ATOM 1378 O O . ILE A 1 185 ? -8.474 4.328 -18.147 1.00 95.44 185 ILE A O 1
ATOM 1382 N N . ALA A 1 186 ? -9.055 3.216 -16.293 1.00 94.25 186 ALA A N 1
ATOM 1383 C CA . ALA A 1 186 ? -7.727 2.660 -16.075 1.00 94.25 186 ALA A CA 1
ATOM 1384 C C . ALA A 1 186 ? -7.271 1.782 -17.252 1.00 94.25 186 ALA A C 1
ATOM 1386 O O . ALA A 1 186 ? -6.184 2.010 -17.771 1.00 94.25 186 ALA A O 1
ATOM 1387 N N . THR A 1 187 ? -8.108 0.853 -17.726 1.00 95.75 187 THR A N 1
ATOM 1388 C CA . THR A 1 187 ? -7.782 -0.025 -18.860 1.00 95.75 187 THR A CA 1
ATOM 1389 C C . THR A 1 187 ? -7.640 0.737 -20.170 1.00 95.75 187 THR A C 1
ATOM 1391 O O . THR A 1 187 ? -6.805 0.357 -20.979 1.00 95.75 187 THR A O 1
ATOM 1394 N N . ALA A 1 188 ? -8.399 1.818 -20.380 1.00 94.75 188 ALA A N 1
ATOM 1395 C CA . ALA A 1 188 ? -8.251 2.661 -21.567 1.00 94.75 188 ALA A CA 1
ATOM 1396 C C . ALA A 1 188 ? -6.906 3.406 -21.580 1.00 94.75 188 ALA A C 1
ATOM 1398 O O . ALA A 1 188 ? -6.321 3.609 -22.640 1.00 94.75 188 ALA A O 1
ATOM 1399 N N . TRP A 1 189 ? -6.400 3.803 -20.408 1.00 92.44 189 TRP A N 1
ATOM 1400 C CA . TRP A 1 189 ? -5.101 4.472 -20.283 1.00 92.44 189 TRP A CA 1
ATOM 1401 C C . TRP A 1 189 ? -3.920 3.505 -20.377 1.00 92.44 189 TRP A C 1
ATOM 1403 O O . TRP A 1 189 ? -2.867 3.888 -20.878 1.00 92.44 189 TRP A O 1
ATOM 1413 N N . THR A 1 190 ? -4.074 2.277 -19.882 1.00 93.12 190 THR A N 1
ATOM 1414 C CA . THR A 1 190 ? -3.002 1.270 -19.859 1.00 93.12 190 THR A CA 1
ATOM 1415 C C . THR A 1 190 ? -3.055 0.287 -21.024 1.00 93.12 190 THR A C 1
ATOM 1417 O O . THR A 1 190 ? -2.138 -0.504 -21.169 1.00 93.12 190 THR A O 1
ATOM 1420 N N . GLY A 1 191 ? -4.122 0.283 -21.827 1.00 92.69 191 GLY A N 1
ATOM 1421 C CA . GLY A 1 191 ? -4.325 -0.702 -22.894 1.00 92.69 191 GLY A CA 1
ATOM 1422 C C . GLY A 1 191 ? -4.667 -2.117 -22.400 1.00 92.69 191 GLY A C 1
ATOM 1423 O O . GLY A 1 191 ? -4.655 -3.062 -23.182 1.00 92.69 191 GLY A O 1
ATOM 1424 N N . THR A 1 192 ? -5.004 -2.299 -21.118 1.00 92.94 192 THR A N 1
ATOM 1425 C CA . THR A 1 192 ? -5.166 -3.629 -20.494 1.00 92.94 192 THR A CA 1
ATOM 1426 C C . THR A 1 192 ? -6.608 -4.146 -20.497 1.00 92.94 192 THR A C 1
ATOM 1428 O O . THR A 1 192 ? -7.054 -4.763 -19.528 1.00 92.94 192 THR A O 1
ATOM 1431 N N . GLU A 1 193 ? -7.370 -3.890 -21.560 1.00 92.12 193 GLU A N 1
ATOM 1432 C CA . GLU A 1 193 ? -8.785 -4.296 -21.656 1.00 92.12 193 GLU A CA 1
ATOM 1433 C C . GLU A 1 193 ? -8.962 -5.821 -21.594 1.00 92.12 193 GLU A C 1
ATOM 1435 O O . GLU A 1 193 ? -9.888 -6.319 -20.956 1.00 92.12 193 GLU A O 1
ATOM 1440 N N . ALA A 1 194 ? -8.031 -6.568 -22.197 1.00 90.50 194 ALA A N 1
ATOM 1441 C CA . ALA A 1 194 ? -8.057 -8.029 -22.220 1.00 90.50 194 ALA A CA 1
ATOM 1442 C C . ALA A 1 194 ? -7.763 -8.662 -20.849 1.00 90.50 194 ALA A C 1
ATOM 1444 O O . ALA A 1 194 ? -8.218 -9.772 -20.571 1.00 90.50 194 ALA A O 1
ATOM 1445 N N . ASN A 1 195 ? -7.007 -7.975 -19.985 1.00 93.06 195 ASN A N 1
ATOM 1446 C CA . ASN A 1 195 ? -6.665 -8.475 -18.657 1.00 93.06 195 ASN A CA 1
ATOM 1447 C C . ASN A 1 195 ? -6.652 -7.353 -17.598 1.00 93.06 195 ASN A C 1
ATOM 1449 O O . ASN A 1 195 ? -5.586 -6.904 -17.169 1.00 93.06 195 ASN A O 1
ATOM 1453 N N . PRO A 1 196 ? -7.830 -6.935 -17.096 1.00 93.38 196 PRO A N 1
ATOM 1454 C CA . PRO A 1 196 ? -7.932 -5.857 -16.110 1.00 93.38 196 PRO A CA 1
ATOM 1455 C C . PRO A 1 196 ? -7.287 -6.186 -14.757 1.00 93.38 196 PRO A C 1
ATOM 1457 O O . PRO A 1 196 ? -7.014 -5.284 -13.967 1.00 93.38 196 PRO A O 1
ATOM 1460 N N . SER A 1 197 ? -7.036 -7.469 -14.464 1.00 93.12 197 SER A N 1
ATOM 1461 C CA . SER A 1 197 ? -6.450 -7.891 -13.185 1.00 93.12 197 SER A CA 1
ATOM 1462 C C . SER A 1 197 ? -5.030 -7.351 -12.975 1.00 93.12 197 SER A C 1
ATOM 1464 O O . SER A 1 197 ? -4.613 -7.151 -11.834 1.00 93.12 197 SER A O 1
ATOM 1466 N N . VAL A 1 198 ? -4.321 -7.021 -14.060 1.00 95.38 198 VAL A N 1
ATOM 1467 C CA . VAL A 1 198 ? -2.960 -6.468 -14.026 1.00 95.38 198 VAL A CA 1
ATOM 1468 C C . VAL A 1 198 ? -2.916 -5.081 -13.371 1.00 95.38 198 VAL A C 1
ATOM 1470 O O . VAL A 1 198 ? -1.917 -4.719 -12.749 1.00 95.38 198 VAL A O 1
ATOM 1473 N N . LEU A 1 199 ? -4.034 -4.343 -13.373 1.00 95.25 199 LEU A N 1
ATOM 1474 C CA . LEU A 1 199 ? -4.168 -3.054 -12.682 1.00 95.25 199 LEU A CA 1
ATOM 1475 C C . LEU A 1 199 ? -3.939 -3.153 -11.165 1.00 95.25 199 LEU A C 1
ATOM 1477 O O . LEU A 1 199 ? -3.607 -2.152 -10.523 1.00 95.25 199 LEU A O 1
ATOM 1481 N N . LEU A 1 200 ? -4.044 -4.355 -10.581 1.00 93.69 200 LEU A N 1
ATOM 1482 C CA . LEU A 1 200 ? -3.648 -4.596 -9.193 1.00 93.69 200 LEU A CA 1
ATOM 1483 C C . LEU A 1 200 ? -2.174 -4.239 -8.949 1.00 93.69 200 LEU A C 1
ATOM 1485 O O . LEU A 1 200 ? -1.846 -3.799 -7.848 1.00 93.69 200 LEU A O 1
ATOM 1489 N N . GLY A 1 201 ? -1.294 -4.348 -9.951 1.00 93.06 201 GLY A N 1
ATOM 1490 C CA . GLY A 1 201 ? 0.101 -3.911 -9.843 1.00 93.06 201 GLY A CA 1
ATOM 1491 C C . GLY A 1 201 ? 0.218 -2.436 -9.442 1.00 93.06 201 GLY A C 1
ATOM 1492 O O . GLY A 1 201 ? 1.000 -2.093 -8.551 1.00 93.06 201 GLY A O 1
ATOM 1493 N N . ILE A 1 202 ? -0.637 -1.582 -10.015 1.00 95.12 202 ILE A N 1
ATOM 1494 C CA . ILE A 1 202 ? -0.686 -0.136 -9.747 1.00 95.12 202 ILE A CA 1
ATOM 1495 C C . ILE A 1 202 ? -1.457 0.165 -8.459 1.00 95.12 202 ILE A C 1
ATOM 1497 O O . ILE A 1 202 ? -1.033 1.008 -7.668 1.00 95.12 202 ILE A O 1
ATOM 1501 N N . ALA A 1 203 ? -2.562 -0.545 -8.212 1.00 94.25 203 ALA A N 1
ATOM 1502 C CA . ALA A 1 203 ? -3.471 -0.268 -7.097 1.00 94.25 203 ALA A CA 1
ATOM 1503 C C . ALA A 1 203 ? -2.790 -0.294 -5.713 1.00 94.25 203 ALA A C 1
ATOM 1505 O O . ALA A 1 203 ? -3.183 0.450 -4.814 1.00 94.25 203 ALA A O 1
ATOM 1506 N N . HIS A 1 204 ? -1.747 -1.111 -5.533 1.00 93.25 204 HIS A N 1
ATOM 1507 C CA . HIS A 1 204 ? -1.025 -1.233 -4.260 1.00 93.25 204 HIS A CA 1
ATOM 1508 C C . HIS A 1 204 ? 0.079 -0.179 -4.055 1.00 93.25 204 HIS A C 1
ATOM 1510 O O . HIS A 1 204 ? 0.561 -0.009 -2.930 1.00 93.25 204 HIS A O 1
ATOM 1516 N N . LEU A 1 205 ? 0.479 0.558 -5.099 1.00 95.38 205 LEU A N 1
ATOM 1517 C CA . LEU A 1 205 ? 1.598 1.506 -5.034 1.00 95.38 205 LEU A CA 1
ATOM 1518 C C . LEU A 1 205 ? 1.386 2.649 -4.025 1.00 95.38 205 LEU A C 1
ATOM 1520 O O . LEU A 1 205 ? 2.319 2.918 -3.262 1.00 95.38 205 LEU A O 1
ATOM 1524 N N . PRO A 1 206 ? 0.198 3.291 -3.923 1.00 96.06 206 PRO A N 1
ATOM 1525 C CA . PRO A 1 206 ? -0.032 4.329 -2.916 1.00 96.06 206 PRO A CA 1
ATOM 1526 C C . PRO A 1 206 ? 0.187 3.817 -1.490 1.00 96.06 206 PRO A C 1
ATOM 1528 O O . PRO A 1 206 ? 0.743 4.521 -0.643 1.00 96.06 206 PRO A O 1
ATOM 1531 N N . TYR A 1 207 ? -0.194 2.563 -1.232 1.00 96.12 207 TYR A N 1
ATOM 1532 C CA . TYR A 1 207 ? 0.034 1.929 0.059 1.00 96.12 207 TYR A CA 1
ATOM 1533 C C . TYR A 1 207 ? 1.527 1.672 0.304 1.00 96.12 207 TYR A C 1
ATOM 1535 O O . TYR A 1 207 ? 2.027 1.973 1.387 1.00 96.12 207 TYR A O 1
ATOM 1543 N N . GLY A 1 208 ? 2.271 1.226 -0.713 1.00 96.38 208 GLY A N 1
ATOM 1544 C CA . GLY A 1 208 ? 3.732 1.099 -0.652 1.00 96.38 208 GLY A CA 1
ATOM 1545 C C . GLY A 1 208 ? 4.440 2.418 -0.320 1.00 96.38 208 GLY A C 1
ATOM 1546 O O . GLY A 1 208 ? 5.300 2.448 0.562 1.00 96.38 208 GLY A O 1
ATOM 1547 N N . ILE A 1 209 ? 4.027 3.527 -0.942 1.00 96.94 209 ILE A N 1
ATOM 1548 C CA . ILE A 1 209 ? 4.548 4.875 -0.646 1.00 96.94 209 ILE A CA 1
ATOM 1549 C C . ILE A 1 209 ? 4.273 5.254 0.816 1.00 96.94 209 ILE A C 1
ATOM 1551 O O . ILE A 1 209 ? 5.167 5.743 1.514 1.00 96.94 209 ILE A O 1
ATOM 1555 N N . LEU A 1 210 ? 3.061 4.985 1.310 1.00 96.75 210 LEU A N 1
ATOM 1556 C CA . LEU A 1 210 ? 2.702 5.230 2.707 1.00 96.75 210 LEU A CA 1
ATOM 1557 C C . LEU A 1 210 ? 3.562 4.400 3.668 1.00 96.75 210 LEU A C 1
ATOM 1559 O O . LEU A 1 210 ? 4.008 4.924 4.688 1.00 96.75 210 LEU A O 1
ATOM 1563 N N . MET A 1 211 ? 3.855 3.139 3.340 1.00 97.31 211 MET A N 1
ATOM 1564 C CA . MET A 1 211 ? 4.742 2.293 4.145 1.00 97.31 211 MET A CA 1
ATOM 1565 C C . MET A 1 211 ? 6.177 2.827 4.185 1.00 97.31 211 MET A C 1
ATOM 1567 O O . MET A 1 211 ? 6.794 2.849 5.250 1.00 97.31 211 MET A O 1
ATOM 1571 N N . VAL A 1 212 ? 6.701 3.319 3.062 1.00 96.56 212 VAL A N 1
ATOM 1572 C CA . VAL A 1 212 ? 8.017 3.973 3.016 1.00 96.56 212 VAL A CA 1
ATOM 1573 C C . VAL A 1 212 ? 8.038 5.226 3.899 1.00 96.56 212 VAL A C 1
ATOM 1575 O O . VAL A 1 212 ? 8.950 5.394 4.712 1.00 96.56 212 VAL A O 1
ATOM 1578 N N . GLY A 1 213 ? 7.007 6.072 3.807 1.00 96.06 213 GLY A N 1
ATOM 1579 C CA . GLY A 1 213 ? 6.856 7.248 4.670 1.00 96.06 213 GLY A CA 1
ATOM 1580 C C . GLY A 1 213 ? 6.744 6.888 6.155 1.00 96.06 213 GLY A C 1
ATOM 1581 O O . GLY A 1 213 ? 7.392 7.510 6.999 1.00 96.06 213 GLY A O 1
ATOM 1582 N N . LEU A 1 214 ? 5.984 5.838 6.481 1.00 96.56 214 LEU A N 1
ATOM 1583 C CA . LEU A 1 214 ? 5.855 5.319 7.841 1.00 96.56 214 LEU A CA 1
ATOM 1584 C C . LEU A 1 214 ? 7.193 4.798 8.373 1.00 96.56 214 LEU A C 1
ATOM 1586 O O . LEU A 1 214 ? 7.528 5.044 9.530 1.00 96.56 214 LEU A O 1
ATOM 1590 N N . SER A 1 215 ? 7.978 4.115 7.540 1.00 96.00 215 SER A N 1
ATOM 1591 C CA . SER A 1 215 ? 9.314 3.676 7.928 1.00 96.00 215 SER A CA 1
ATOM 1592 C C . SER A 1 215 ? 10.221 4.856 8.270 1.00 96.00 215 SER A C 1
ATOM 1594 O O . SER A 1 215 ? 10.920 4.796 9.280 1.00 96.00 215 SER A O 1
ATOM 1596 N N . ASP A 1 216 ? 10.229 5.914 7.453 1.00 94.38 216 ASP A N 1
ATOM 1597 C CA . ASP A 1 216 ? 11.020 7.121 7.732 1.00 94.38 216 ASP A CA 1
ATOM 1598 C C . ASP A 1 216 ? 10.595 7.760 9.061 1.00 94.38 216 ASP A C 1
ATOM 1600 O O . ASP A 1 216 ? 11.429 8.073 9.913 1.00 94.38 216 ASP A O 1
ATOM 1604 N N . TRP A 1 217 ? 9.285 7.861 9.298 1.00 95.56 217 TRP A N 1
ATOM 1605 C CA . TRP A 1 217 ? 8.741 8.343 10.566 1.00 95.56 217 TRP A CA 1
ATOM 1606 C C . TRP A 1 217 ? 9.183 7.483 11.764 1.00 95.56 217 TRP A C 1
ATOM 1608 O O . TRP A 1 217 ? 9.571 8.028 12.798 1.00 95.56 217 TRP A O 1
ATOM 1618 N N . LEU A 1 218 ? 9.199 6.152 11.629 1.00 96.06 218 LEU A N 1
ATOM 1619 C CA . LEU A 1 218 ? 9.663 5.232 12.677 1.00 96.06 218 LEU A CA 1
ATOM 1620 C C . LEU A 1 218 ? 11.160 5.389 12.976 1.00 96.06 218 LEU A C 1
ATOM 1622 O O . LEU A 1 218 ? 11.555 5.368 14.145 1.00 96.06 218 LEU A O 1
ATOM 1626 N N . TYR A 1 219 ? 11.991 5.594 11.950 1.00 93.69 219 TYR A N 1
ATOM 1627 C CA . TYR A 1 219 ? 13.415 5.883 12.143 1.00 93.69 219 TYR A CA 1
ATOM 1628 C C . TYR A 1 219 ? 13.628 7.202 12.890 1.00 93.69 219 TYR A C 1
ATOM 1630 O O . TYR A 1 219 ? 14.394 7.231 13.853 1.00 93.69 219 TYR A O 1
ATOM 1638 N N . ARG A 1 220 ? 12.881 8.260 12.540 1.00 93.69 220 ARG A N 1
ATOM 1639 C CA . ARG A 1 220 ? 12.923 9.555 13.250 1.00 93.69 220 ARG A CA 1
ATOM 1640 C C . ARG A 1 220 ? 12.461 9.469 14.707 1.00 93.69 220 ARG A C 1
ATOM 1642 O O . ARG A 1 220 ? 12.821 10.319 15.512 1.00 93.69 220 ARG A O 1
ATOM 1649 N N . ARG A 1 221 ? 11.670 8.452 15.062 1.00 95.50 221 ARG A N 1
ATOM 1650 C CA . ARG A 1 221 ? 11.238 8.165 16.443 1.00 95.50 221 ARG A CA 1
ATOM 1651 C C . ARG A 1 221 ? 12.188 7.226 17.196 1.00 95.50 221 ARG A C 1
ATOM 1653 O O . ARG A 1 221 ? 11.823 6.733 18.261 1.00 95.50 221 ARG A O 1
ATOM 1660 N N . CYS A 1 222 ? 13.388 6.981 16.666 1.00 95.75 222 CYS A N 1
ATOM 1661 C CA . CYS A 1 222 ? 14.395 6.084 17.238 1.00 95.75 222 CYS A CA 1
ATOM 1662 C C . CYS A 1 222 ? 13.912 4.629 17.374 1.00 95.75 222 CYS A C 1
ATOM 1664 O O . CYS A 1 222 ? 14.317 3.919 18.293 1.00 95.75 222 CYS A O 1
ATOM 1666 N N . GLN A 1 223 ? 13.060 4.161 16.452 1.00 96.62 223 GLN A N 1
ATOM 1667 C CA . GLN A 1 223 ? 12.528 2.792 16.445 1.00 96.62 223 GLN A CA 1
ATOM 1668 C C . GLN A 1 223 ? 13.007 1.992 15.223 1.00 96.62 223 GLN A C 1
ATOM 1670 O O . GLN A 1 223 ? 12.197 1.567 14.389 1.00 96.62 223 GLN A O 1
ATOM 1675 N N . PRO A 1 224 ? 14.323 1.720 15.105 1.00 95.12 224 PRO A N 1
ATOM 1676 C CA . PRO A 1 224 ? 14.906 1.131 13.900 1.00 95.12 224 PRO A CA 1
ATOM 1677 C C . PRO A 1 224 ? 14.380 -0.278 13.611 1.00 95.12 224 PRO A C 1
ATOM 1679 O O . PRO A 1 224 ? 14.185 -0.639 12.457 1.00 95.12 224 PRO A O 1
ATOM 1682 N N . ARG A 1 225 ? 14.066 -1.072 14.644 1.00 96.50 225 ARG A N 1
ATOM 1683 C CA . ARG A 1 225 ? 13.522 -2.433 14.471 1.00 96.50 225 ARG A CA 1
ATOM 1684 C C . ARG A 1 225 ? 12.151 -2.445 13.788 1.00 96.50 225 ARG A C 1
ATOM 1686 O O . ARG A 1 225 ? 11.832 -3.416 13.107 1.00 96.50 225 ARG A O 1
ATOM 1693 N N . LEU A 1 226 ? 11.332 -1.418 14.020 1.00 97.06 226 LEU A N 1
ATOM 1694 C CA . LEU A 1 226 ? 10.021 -1.263 13.386 1.00 97.06 226 LEU A CA 1
ATOM 1695 C C . LEU A 1 226 ? 10.153 -0.638 11.996 1.00 97.06 226 LEU A C 1
ATOM 1697 O O . LEU A 1 226 ? 9.465 -1.078 11.077 1.00 97.06 226 LEU A O 1
ATOM 1701 N N . GLY A 1 227 ? 11.065 0.328 11.839 1.00 96.12 227 GLY A N 1
ATOM 1702 C CA . GLY A 1 227 ? 11.438 0.880 10.535 1.00 96.12 227 GLY A CA 1
ATOM 1703 C C . GLY A 1 227 ? 11.853 -0.230 9.569 1.00 96.12 227 GLY A C 1
ATOM 1704 O O . GLY A 1 227 ? 11.178 -0.450 8.572 1.00 96.12 227 GLY A O 1
ATOM 1705 N N . GLN A 1 228 ? 12.841 -1.048 9.945 1.00 95.81 228 GLN A N 1
ATOM 1706 C CA . GLN A 1 228 ? 13.312 -2.187 9.142 1.00 95.81 228 GLN A CA 1
ATOM 1707 C C . GLN A 1 228 ? 12.205 -3.183 8.775 1.00 95.81 228 GLN A C 1
ATOM 1709 O O . GLN A 1 228 ? 12.191 -3.721 7.671 1.00 95.81 228 GLN A O 1
ATOM 1714 N N . LEU A 1 229 ? 11.277 -3.468 9.697 1.00 97.38 229 LEU A N 1
ATOM 1715 C CA . LEU A 1 229 ? 10.138 -4.339 9.400 1.00 97.38 229 LEU A CA 1
ATOM 1716 C C . LEU A 1 229 ? 9.226 -3.706 8.341 1.00 97.38 229 LEU A C 1
ATOM 1718 O O . LEU A 1 229 ? 8.809 -4.387 7.409 1.00 97.38 229 LEU A O 1
ATOM 1722 N N . THR A 1 230 ? 8.953 -2.409 8.472 1.00 97.31 230 THR A N 1
ATOM 1723 C CA . THR A 1 230 ? 8.126 -1.656 7.522 1.00 97.31 230 THR A CA 1
ATOM 1724 C C . THR A 1 230 ? 8.789 -1.578 6.147 1.00 97.31 230 THR A C 1
ATOM 1726 O O . THR A 1 230 ? 8.109 -1.786 5.150 1.00 97.31 230 THR A O 1
ATOM 1729 N N . GLU A 1 231 ? 10.110 -1.379 6.073 1.00 95.31 231 GLU A N 1
ATOM 1730 C CA . GLU A 1 231 ? 10.867 -1.421 4.810 1.00 95.31 231 GLU A CA 1
ATOM 1731 C C . GLU A 1 231 ? 10.779 -2.782 4.133 1.00 95.31 231 GLU A C 1
ATOM 1733 O O . GLU A 1 231 ? 10.492 -2.849 2.943 1.00 95.31 231 GLU A O 1
ATOM 1738 N N . LYS A 1 232 ? 10.988 -3.874 4.880 1.00 96.25 232 LYS A N 1
ATOM 1739 C CA . LYS A 1 232 ? 10.894 -5.236 4.330 1.00 96.25 232 LYS A CA 1
ATOM 1740 C C . LYS A 1 232 ? 9.520 -5.501 3.728 1.00 96.25 232 LYS A C 1
ATOM 1742 O O . LYS A 1 232 ? 9.426 -6.076 2.649 1.00 96.25 232 LYS A O 1
ATOM 1747 N N . LEU A 1 233 ? 8.464 -5.062 4.409 1.00 97.44 233 LEU A N 1
ATOM 1748 C CA . LEU A 1 233 ? 7.101 -5.195 3.909 1.00 97.44 233 LEU A CA 1
ATOM 1749 C C . LEU A 1 233 ? 6.831 -4.280 2.705 1.00 97.44 233 LEU A C 1
ATOM 1751 O O . LEU A 1 233 ? 6.171 -4.714 1.768 1.00 97.44 233 LEU A O 1
ATOM 1755 N N . ALA A 1 234 ? 7.369 -3.056 2.688 1.00 96.81 234 ALA A N 1
ATOM 1756 C CA . ALA A 1 234 ? 7.257 -2.153 1.543 1.00 96.81 234 ALA A CA 1
ATOM 1757 C C . ALA A 1 234 ? 7.964 -2.723 0.301 1.00 96.81 234 ALA A C 1
ATOM 1759 O O . ALA A 1 234 ? 7.413 -2.675 -0.794 1.00 96.81 234 ALA A O 1
ATOM 1760 N N . ILE A 1 235 ? 9.147 -3.324 0.477 1.00 95.94 235 ILE A N 1
ATOM 1761 C CA . ILE A 1 235 ? 9.871 -4.031 -0.588 1.00 95.94 235 ILE A CA 1
ATOM 1762 C C . ILE A 1 235 ? 9.066 -5.239 -1.066 1.00 95.94 235 ILE A C 1
ATOM 1764 O O . ILE A 1 235 ? 8.897 -5.409 -2.268 1.00 95.94 235 ILE A O 1
ATOM 1768 N N . ALA A 1 236 ? 8.535 -6.059 -0.153 1.00 97.38 236 ALA A N 1
ATOM 1769 C CA . ALA A 1 236 ? 7.706 -7.206 -0.521 1.00 97.38 236 ALA A CA 1
ATOM 1770 C C . ALA A 1 236 ? 6.475 -6.781 -1.338 1.00 97.38 236 ALA A C 1
ATOM 1772 O O . ALA A 1 236 ? 6.149 -7.422 -2.335 1.00 97.38 236 ALA A O 1
ATOM 1773 N N . LEU A 1 237 ? 5.835 -5.671 -0.961 1.00 96.88 237 LEU A N 1
ATOM 1774 C CA . LEU A 1 237 ? 4.707 -5.114 -1.700 1.00 96.88 237 LEU A CA 1
ATOM 1775 C C . LEU A 1 237 ? 5.122 -4.570 -3.074 1.00 96.88 237 LEU A C 1
ATOM 1777 O O . LEU A 1 237 ? 4.426 -4.815 -4.051 1.00 96.88 237 LEU A O 1
ATOM 1781 N N . ALA A 1 238 ? 6.263 -3.883 -3.172 1.00 96.88 238 ALA A N 1
ATOM 1782 C CA . ALA A 1 238 ? 6.799 -3.411 -4.447 1.00 96.88 238 ALA A CA 1
ATOM 1783 C C . ALA A 1 238 ? 7.132 -4.579 -5.391 1.00 96.88 238 ALA A C 1
ATOM 1785 O O . ALA A 1 238 ? 6.792 -4.533 -6.569 1.00 96.88 238 ALA A O 1
ATOM 1786 N N . LEU A 1 239 ? 7.734 -5.653 -4.871 1.00 97.38 239 LEU A N 1
ATOM 1787 C CA . LEU A 1 239 ? 7.996 -6.876 -5.633 1.00 97.38 239 LEU A CA 1
ATOM 1788 C C . LEU A 1 239 ? 6.699 -7.547 -6.090 1.00 97.38 239 LEU A C 1
ATOM 1790 O O . LEU A 1 239 ? 6.611 -7.966 -7.239 1.00 97.38 239 LEU A O 1
ATOM 1794 N N . PHE A 1 240 ? 5.682 -7.608 -5.226 1.00 97.12 240 PHE A N 1
ATOM 1795 C CA . PHE A 1 240 ? 4.357 -8.095 -5.604 1.00 97.12 240 PHE A CA 1
ATOM 1796 C C . PHE A 1 240 ? 3.745 -7.247 -6.730 1.00 97.12 240 PHE A C 1
ATOM 1798 O O . PHE A 1 240 ? 3.285 -7.799 -7.726 1.00 97.12 240 PHE A O 1
ATOM 1805 N N . SER A 1 241 ? 3.810 -5.916 -6.625 1.00 96.75 241 SER A N 1
ATOM 1806 C CA . SER A 1 241 ? 3.364 -4.998 -7.680 1.00 96.75 241 SER A CA 1
ATOM 1807 C C . SER A 1 241 ? 4.089 -5.227 -9.006 1.00 96.75 241 SER A C 1
ATOM 1809 O O . SER A 1 241 ? 3.439 -5.238 -10.045 1.00 96.75 241 SER A O 1
ATOM 1811 N N . LEU A 1 242 ? 5.407 -5.450 -8.984 1.00 97.31 242 LEU A N 1
ATOM 1812 C CA . LEU A 1 242 ? 6.188 -5.757 -10.186 1.00 97.31 242 LEU A CA 1
ATOM 1813 C C . LEU A 1 242 ? 5.848 -7.130 -10.774 1.00 97.31 242 LEU A C 1
ATOM 1815 O O . LEU A 1 242 ? 5.784 -7.262 -11.989 1.00 97.31 242 LEU A O 1
ATOM 1819 N N . ALA A 1 243 ? 5.610 -8.138 -9.932 1.00 96.94 243 ALA A N 1
ATOM 1820 C CA . ALA A 1 243 ? 5.247 -9.484 -10.373 1.00 96.94 243 ALA A CA 1
ATOM 1821 C C . ALA A 1 243 ? 3.849 -9.540 -11.003 1.00 96.94 243 ALA A C 1
ATOM 1823 O O . ALA A 1 243 ? 3.631 -10.283 -11.951 1.00 96.94 243 ALA A O 1
ATOM 1824 N N . VAL A 1 244 ? 2.900 -8.757 -10.487 1.00 96.00 244 VAL A N 1
ATOM 1825 C CA . VAL A 1 244 ? 1.586 -8.601 -11.123 1.00 96.00 244 VAL A CA 1
ATOM 1826 C C . VAL A 1 244 ? 1.713 -7.748 -12.382 1.00 96.00 244 VAL A C 1
ATOM 1828 O O . VAL A 1 244 ? 1.167 -8.106 -13.419 1.00 96.00 244 VAL A O 1
ATOM 1831 N N . GLY A 1 245 ? 2.455 -6.641 -12.300 1.00 95.06 245 GLY A N 1
ATOM 1832 C CA . GLY A 1 245 ? 2.656 -5.716 -13.409 1.00 95.06 245 GLY A CA 1
ATOM 1833 C C . GLY A 1 245 ? 3.374 -6.342 -14.598 1.00 95.06 245 GLY A C 1
ATOM 1834 O O . GLY A 1 245 ? 3.064 -5.978 -15.715 1.00 95.06 245 GLY A O 1
ATOM 1835 N N . SER A 1 246 ? 4.257 -7.326 -14.406 1.00 95.81 246 SER A N 1
ATOM 1836 C CA . SER A 1 246 ? 4.998 -7.979 -15.499 1.00 95.81 246 SER A CA 1
ATOM 1837 C C . SER A 1 246 ? 4.132 -8.760 -16.491 1.00 95.81 246 SER A C 1
ATOM 1839 O O . SER A 1 246 ? 4.636 -9.184 -17.529 1.00 95.81 246 SER A O 1
ATOM 1841 N N . LEU A 1 247 ? 2.845 -8.941 -16.190 1.00 95.19 247 LEU A N 1
ATOM 1842 C CA . LEU A 1 247 ? 1.864 -9.508 -17.111 1.00 95.19 247 LEU A CA 1
ATOM 1843 C C . LEU A 1 247 ? 1.513 -8.555 -18.267 1.00 95.19 247 LEU A C 1
ATOM 1845 O O . LEU A 1 247 ? 0.967 -9.016 -19.266 1.00 95.19 247 LEU A O 1
ATOM 1849 N N . ASP A 1 248 ? 1.822 -7.262 -18.138 1.00 95.94 248 ASP A N 1
ATOM 1850 C CA . ASP A 1 248 ? 1.620 -6.241 -19.164 1.00 95.94 248 ASP A CA 1
ATOM 1851 C C . ASP A 1 248 ? 2.766 -5.212 -19.155 1.00 95.94 248 ASP A C 1
ATOM 1853 O O . ASP A 1 248 ? 3.178 -4.715 -18.106 1.00 95.94 248 ASP A O 1
ATOM 1857 N N . LEU A 1 249 ? 3.312 -4.878 -20.325 1.00 94.44 249 LEU A N 1
ATOM 1858 C CA . LEU A 1 249 ? 4.530 -4.069 -20.395 1.00 94.44 249 LEU A CA 1
ATOM 1859 C C . LEU A 1 249 ? 4.296 -2.607 -19.975 1.00 94.44 249 LEU A C 1
ATOM 1861 O O . LEU A 1 249 ? 5.145 -2.029 -19.287 1.00 94.44 249 LEU A O 1
ATOM 1865 N N . THR A 1 250 ? 3.124 -2.050 -20.291 1.00 95.94 250 THR A N 1
ATOM 1866 C CA . THR A 1 250 ? 2.736 -0.684 -19.925 1.00 95.94 250 THR A CA 1
ATOM 1867 C C . THR A 1 250 ? 2.576 -0.571 -18.411 1.00 95.94 250 THR A C 1
ATOM 1869 O O . THR A 1 250 ? 3.116 0.342 -17.774 1.00 95.94 250 THR A O 1
ATOM 1872 N N . VAL A 1 251 ? 1.889 -1.536 -17.791 1.00 96.62 251 VAL A N 1
ATOM 1873 C CA . VAL A 1 251 ? 1.722 -1.560 -16.332 1.00 96.62 251 VAL A CA 1
ATOM 1874 C C . VAL A 1 251 ? 3.058 -1.773 -15.616 1.00 96.62 251 VAL A C 1
ATOM 1876 O O . VAL A 1 251 ? 3.332 -1.086 -14.626 1.00 96.62 251 VAL A O 1
ATOM 1879 N N . LEU A 1 252 ? 3.924 -2.659 -16.122 1.00 96.69 252 LEU A N 1
ATOM 1880 C CA . LEU A 1 252 ? 5.266 -2.857 -15.574 1.00 96.69 252 LEU A CA 1
ATOM 1881 C C . LEU A 1 252 ? 6.097 -1.566 -15.613 1.00 96.69 252 LEU A C 1
ATOM 1883 O O . LEU A 1 252 ? 6.716 -1.220 -14.602 1.00 96.69 252 LEU A O 1
ATOM 1887 N N . ALA A 1 253 ? 6.088 -0.839 -16.739 1.00 97.12 253 ALA A N 1
ATOM 1888 C CA . ALA A 1 253 ? 6.752 0.460 -16.872 1.00 97.12 253 ALA A CA 1
ATOM 1889 C C . ALA A 1 253 ? 6.261 1.451 -15.807 1.00 97.12 253 ALA A C 1
ATOM 1891 O O . ALA A 1 253 ? 7.073 2.038 -15.087 1.00 97.12 253 ALA A O 1
ATOM 1892 N N . LEU A 1 254 ? 4.943 1.601 -15.646 1.00 96.81 254 LEU A N 1
ATOM 1893 C CA . LEU A 1 254 ? 4.358 2.504 -14.650 1.00 96.81 254 LEU A CA 1
ATOM 1894 C C . LEU A 1 254 ? 4.743 2.115 -13.216 1.00 96.81 254 LEU A C 1
ATOM 1896 O O . LEU A 1 254 ? 5.151 2.976 -12.429 1.00 96.81 254 LEU A O 1
ATOM 1900 N N . CYS A 1 255 ? 4.674 0.824 -12.875 1.00 97.44 255 CYS A N 1
ATOM 1901 C CA . CYS A 1 255 ? 5.110 0.323 -11.574 1.00 97.44 255 CYS A CA 1
ATOM 1902 C C . CYS A 1 255 ? 6.591 0.635 -11.317 1.00 97.44 255 CYS A C 1
ATOM 1904 O O . CYS A 1 255 ? 6.928 1.163 -10.254 1.00 97.44 255 CYS A O 1
ATOM 1906 N N . LEU A 1 256 ? 7.471 0.366 -12.287 1.00 97.81 256 LEU A N 1
ATOM 1907 C CA . LEU A 1 256 ? 8.905 0.644 -12.182 1.00 97.81 256 LEU A CA 1
ATOM 1908 C C . LEU A 1 256 ? 9.199 2.136 -12.024 1.00 97.81 256 LEU A C 1
ATOM 1910 O O . LEU A 1 256 ? 10.039 2.492 -11.198 1.00 97.81 256 LEU A O 1
ATOM 1914 N N . ILE A 1 257 ? 8.499 3.012 -12.750 1.00 97.62 257 ILE A N 1
ATOM 1915 C CA . ILE A 1 257 ? 8.658 4.467 -12.627 1.00 97.62 257 ILE A CA 1
ATOM 1916 C C . ILE A 1 257 ? 8.299 4.916 -11.208 1.00 97.62 257 ILE A C 1
ATOM 1918 O O . ILE A 1 257 ? 9.103 5.573 -10.546 1.00 97.62 257 ILE A O 1
ATOM 1922 N N . VAL A 1 258 ? 7.126 4.529 -10.698 1.00 97.81 258 VAL A N 1
ATOM 1923 C CA . VAL A 1 258 ? 6.674 4.938 -9.357 1.00 97.81 258 VAL A CA 1
ATOM 1924 C C . VAL A 1 258 ? 7.588 4.382 -8.261 1.00 97.81 258 VAL A C 1
ATOM 1926 O O . VAL A 1 258 ? 7.943 5.108 -7.327 1.00 97.81 258 VAL A O 1
ATOM 1929 N N . ILE A 1 259 ? 8.016 3.121 -8.374 1.00 97.62 259 ILE A N 1
ATOM 1930 C CA . ILE A 1 259 ? 8.945 2.499 -7.419 1.00 97.62 259 ILE A CA 1
ATOM 1931 C C . ILE A 1 259 ? 10.311 3.197 -7.467 1.00 97.62 259 ILE A C 1
ATOM 1933 O O . ILE A 1 259 ? 10.848 3.537 -6.412 1.00 97.62 259 ILE A O 1
ATOM 1937 N N . THR A 1 260 ? 10.843 3.483 -8.660 1.00 97.38 260 THR A N 1
ATOM 1938 C CA . THR A 1 260 ? 12.109 4.215 -8.839 1.00 97.38 260 THR A CA 1
ATOM 1939 C C . THR A 1 260 ? 12.037 5.603 -8.222 1.00 97.38 260 THR A C 1
ATOM 1941 O O . THR A 1 260 ? 12.923 5.973 -7.456 1.00 97.38 260 THR A O 1
ATOM 1944 N N . LEU A 1 261 ? 10.974 6.366 -8.496 1.00 97.38 261 LEU A N 1
ATOM 1945 C CA . LEU A 1 261 ? 10.787 7.703 -7.928 1.00 97.38 261 LEU A CA 1
ATOM 1946 C C . LEU A 1 261 ? 10.694 7.654 -6.400 1.00 97.38 261 LEU A C 1
ATOM 1948 O O . LEU A 1 261 ? 11.315 8.464 -5.712 1.00 97.38 261 LEU A O 1
ATOM 1952 N N . THR A 1 262 ? 9.972 6.672 -5.859 1.00 96.56 262 THR A N 1
ATOM 1953 C CA . THR A 1 262 ? 9.874 6.466 -4.409 1.00 96.56 262 THR A CA 1
ATOM 1954 C C . THR A 1 262 ? 11.250 6.167 -3.809 1.00 96.56 262 THR A C 1
ATOM 1956 O O . THR A 1 262 ? 11.638 6.782 -2.815 1.00 96.56 262 THR A O 1
ATOM 1959 N N . LEU A 1 263 ? 12.024 5.272 -4.430 1.00 95.00 263 LEU A N 1
ATOM 1960 C CA . LEU A 1 263 ? 13.359 4.900 -3.964 1.00 95.00 263 LEU A CA 1
ATOM 1961 C C . LEU A 1 263 ? 14.367 6.049 -4.103 1.00 95.00 263 LEU A C 1
ATOM 1963 O O . LEU A 1 263 ? 15.191 6.255 -3.211 1.00 95.00 263 LEU A O 1
ATOM 1967 N N . LEU A 1 264 ? 14.252 6.856 -5.160 1.00 94.75 264 LEU A N 1
ATOM 1968 C CA . LEU A 1 264 ? 15.040 8.068 -5.359 1.00 94.75 264 LEU A CA 1
ATOM 1969 C C . LEU A 1 264 ? 14.786 9.073 -4.236 1.00 94.75 264 LEU A C 1
ATOM 1971 O O . LEU A 1 264 ? 15.739 9.557 -3.631 1.00 94.75 264 LEU A O 1
ATOM 1975 N N . VAL A 1 265 ? 13.522 9.334 -3.886 1.00 94.38 265 VAL A N 1
ATOM 1976 C CA . VAL A 1 265 ? 13.182 10.217 -2.758 1.00 94.38 265 VAL A CA 1
ATOM 1977 C C . VAL A 1 265 ? 13.777 9.695 -1.447 1.00 94.38 265 VAL A C 1
ATOM 1979 O O . VAL A 1 265 ? 14.311 10.483 -0.665 1.00 94.38 265 VAL A O 1
ATOM 1982 N N . VAL A 1 266 ? 13.737 8.382 -1.198 1.00 92.94 266 VAL A N 1
ATOM 1983 C CA . VAL A 1 266 ? 14.357 7.781 -0.001 1.00 92.94 266 VAL A CA 1
ATOM 1984 C C . VAL A 1 266 ? 15.876 7.948 -0.015 1.00 92.94 266 VAL A C 1
ATOM 1986 O O . VAL A 1 266 ? 16.453 8.317 1.007 1.00 92.94 266 VAL A O 1
ATOM 1989 N N . THR A 1 267 ? 16.516 7.728 -1.164 1.00 91.62 267 THR A N 1
ATOM 1990 C CA . THR A 1 267 ? 17.965 7.891 -1.352 1.00 91.62 267 THR A CA 1
ATOM 1991 C C . THR A 1 267 ? 18.389 9.331 -1.086 1.00 91.62 267 THR A C 1
ATOM 1993 O O . THR A 1 267 ? 19.295 9.585 -0.301 1.00 91.62 267 THR A O 1
ATOM 1996 N N . LEU A 1 268 ? 17.683 10.305 -1.656 1.00 90.50 268 LEU A N 1
ATOM 1997 C CA . LEU A 1 268 ? 18.008 11.720 -1.474 1.00 90.50 268 LEU A CA 1
ATOM 1998 C C . LEU A 1 268 ? 17.794 12.207 -0.033 1.00 90.50 268 LEU A C 1
ATOM 2000 O O . LEU A 1 268 ? 18.463 13.138 0.406 1.00 90.50 268 LEU A O 1
ATOM 2004 N N . ARG A 1 269 ? 16.875 11.588 0.720 1.00 88.69 269 ARG A N 1
ATOM 2005 C CA . ARG A 1 269 ? 16.605 11.949 2.122 1.00 88.69 269 ARG A CA 1
ATOM 2006 C C . ARG A 1 269 ? 17.584 11.331 3.118 1.00 88.69 269 ARG A C 1
ATOM 2008 O O . ARG A 1 269 ? 17.723 11.859 4.220 1.00 88.69 269 ARG A O 1
ATOM 2015 N N . ARG A 1 270 ? 18.231 10.214 2.776 1.00 83.00 270 ARG A N 1
ATOM 2016 C CA . ARG A 1 270 ? 19.192 9.536 3.655 1.00 83.00 270 ARG A CA 1
ATOM 2017 C C . ARG A 1 270 ? 20.601 10.016 3.338 1.00 83.00 270 ARG A C 1
ATOM 2019 O O . ARG A 1 270 ? 21.151 9.666 2.300 1.00 83.00 270 ARG A O 1
ATOM 2026 N N . SER A 1 271 ? 21.189 10.772 4.261 1.00 78.25 271 SER A N 1
ATOM 2027 C CA . SER A 1 271 ? 22.576 11.235 4.177 1.00 78.25 271 SER A CA 1
ATOM 2028 C C . SER A 1 271 ? 23.368 10.758 5.402 1.00 78.25 271 SER A C 1
ATOM 2030 O O . SER A 1 271 ? 22.980 11.104 6.518 1.00 78.25 271 SER A O 1
ATOM 2032 N N . PRO A 1 272 ? 24.467 9.997 5.229 1.00 81.56 272 PRO A N 1
ATOM 2033 C CA . PRO A 1 272 ? 24.932 9.401 3.974 1.00 81.56 272 PRO A CA 1
ATOM 2034 C C . PRO A 1 272 ? 24.019 8.253 3.512 1.00 81.56 272 PRO A C 1
ATOM 2036 O O . PRO A 1 272 ? 23.555 7.442 4.315 1.00 81.56 272 PRO A O 1
ATOM 2039 N N . SER A 1 273 ? 23.771 8.172 2.204 1.00 83.00 273 SER A N 1
ATOM 2040 C CA . SER A 1 273 ? 22.979 7.086 1.625 1.00 83.00 273 SER A CA 1
ATOM 2041 C C . SER A 1 273 ? 23.810 5.810 1.505 1.00 83.00 273 SER A C 1
ATOM 2043 O O . SER A 1 273 ? 24.942 5.871 1.021 1.00 83.00 273 SER A O 1
ATOM 2045 N N . PRO A 1 274 ? 23.276 4.639 1.894 1.00 87.62 274 PRO A N 1
ATOM 2046 C CA . PRO A 1 274 ? 23.998 3.386 1.738 1.00 87.62 274 PRO A CA 1
ATOM 2047 C C . PRO A 1 274 ? 24.149 3.041 0.250 1.00 87.62 274 PRO A C 1
ATOM 2049 O O . PRO A 1 274 ? 23.195 3.149 -0.522 1.00 87.62 274 PRO A O 1
ATOM 2052 N N . SER A 1 275 ? 25.329 2.563 -0.154 1.00 89.38 275 SER A N 1
ATOM 2053 C CA . SER A 1 275 ? 25.655 2.273 -1.561 1.00 89.38 275 SER A CA 1
ATOM 2054 C C . SER A 1 275 ? 24.677 1.303 -2.231 1.00 89.38 275 SER A C 1
ATOM 2056 O O . SER A 1 275 ? 24.415 1.419 -3.425 1.00 89.38 275 SER A O 1
ATOM 2058 N N . ILE A 1 276 ? 24.102 0.368 -1.464 1.00 90.75 276 ILE A N 1
ATOM 2059 C CA . ILE A 1 276 ? 23.098 -0.575 -1.973 1.00 90.75 276 ILE A CA 1
ATOM 2060 C C . ILE A 1 276 ? 21.830 0.135 -2.460 1.00 90.75 276 ILE A C 1
ATOM 2062 O O . ILE A 1 276 ? 21.258 -0.263 -3.467 1.00 90.75 276 ILE A O 1
ATOM 2066 N N . LEU A 1 277 ? 21.420 1.212 -1.787 1.00 90.00 277 LEU A N 1
ATOM 2067 C CA . LEU A 1 277 ? 20.220 1.971 -2.123 1.00 90.00 277 LEU A CA 1
ATOM 2068 C C . LEU A 1 277 ? 20.440 2.832 -3.373 1.00 90.00 277 LEU A C 1
ATOM 2070 O O . LEU A 1 277 ? 19.566 2.897 -4.235 1.00 90.00 277 LEU A O 1
ATOM 2074 N N . ILE A 1 278 ? 21.632 3.423 -3.499 1.00 93.25 278 ILE A N 1
ATOM 2075 C CA . ILE A 1 278 ? 22.052 4.148 -4.705 1.00 93.25 278 ILE A CA 1
ATOM 2076 C C . ILE A 1 278 ? 22.050 3.194 -5.902 1.00 93.25 278 ILE A C 1
ATOM 2078 O O . ILE A 1 278 ? 21.396 3.468 -6.903 1.00 93.25 278 ILE A O 1
ATOM 2082 N N . ASN A 1 279 ? 22.702 2.034 -5.772 1.00 93.56 279 ASN A N 1
ATOM 2083 C CA . ASN A 1 279 ? 22.753 1.037 -6.841 1.00 93.56 279 ASN A CA 1
ATOM 2084 C C . ASN A 1 279 ? 21.366 0.494 -7.208 1.00 93.56 279 ASN A C 1
ATOM 2086 O O . ASN A 1 279 ? 21.081 0.333 -8.388 1.00 93.56 279 ASN A O 1
ATOM 2090 N N . ALA A 1 280 ? 20.498 0.238 -6.225 1.00 93.62 280 ALA A N 1
ATOM 2091 C CA . ALA A 1 280 ? 19.136 -0.223 -6.482 1.00 93.62 280 ALA A CA 1
ATOM 2092 C C . ALA A 1 280 ? 18.296 0.839 -7.209 1.00 93.62 280 ALA A C 1
ATOM 2094 O O . ALA A 1 280 ? 17.600 0.513 -8.166 1.00 93.62 280 ALA A O 1
ATOM 2095 N N . THR A 1 281 ? 18.394 2.108 -6.798 1.00 95.12 281 THR A N 1
ATOM 2096 C CA . THR A 1 281 ? 17.703 3.223 -7.470 1.00 95.12 281 THR A CA 1
ATOM 2097 C C . THR A 1 281 ? 18.190 3.383 -8.900 1.00 95.12 281 THR A C 1
ATOM 2099 O O . THR A 1 281 ? 17.382 3.558 -9.807 1.00 95.12 281 THR A O 1
ATOM 2102 N N . HIS A 1 282 ? 19.499 3.272 -9.110 1.00 95.06 282 HIS A N 1
ATOM 2103 C CA . HIS A 1 282 ? 20.092 3.370 -10.432 1.00 95.06 282 HIS A CA 1
ATOM 2104 C C . HIS A 1 282 ? 19.645 2.223 -11.351 1.00 95.06 282 HIS A C 1
ATOM 2106 O O . HIS A 1 282 ? 19.141 2.471 -12.444 1.00 95.06 282 HIS A O 1
ATOM 2112 N N . ALA A 1 283 ? 19.741 0.976 -10.873 1.00 95.44 283 ALA A N 1
ATOM 2113 C CA . ALA A 1 283 ? 19.296 -0.203 -11.611 1.00 95.44 283 ALA A CA 1
ATOM 2114 C C . ALA A 1 283 ? 17.820 -0.104 -12.008 1.00 95.44 283 ALA A C 1
ATOM 2116 O O . ALA A 1 283 ? 17.475 -0.331 -13.165 1.00 95.44 283 ALA A O 1
ATOM 2117 N N . LEU A 1 284 ? 16.952 0.250 -11.054 1.00 96.69 284 LEU A N 1
ATOM 2118 C CA . LEU A 1 284 ? 15.519 0.383 -11.304 1.00 96.69 284 LEU A CA 1
ATOM 2119 C C . LEU A 1 284 ? 15.214 1.534 -12.263 1.00 96.69 284 LEU A C 1
ATOM 2121 O O . LEU A 1 284 ? 14.334 1.379 -13.100 1.00 96.69 284 LEU A O 1
ATOM 2125 N N . GLY A 1 285 ? 15.968 2.636 -12.206 1.00 97.06 285 GLY A N 1
ATOM 2126 C CA . GLY A 1 285 ? 15.835 3.742 -13.152 1.00 97.06 285 GLY A CA 1
ATOM 2127 C C . GLY A 1 285 ? 16.175 3.342 -14.584 1.00 97.06 285 GLY A C 1
ATOM 2128 O O . GLY A 1 285 ? 15.370 3.571 -15.486 1.00 97.06 285 GLY A O 1
ATOM 2129 N N . LEU A 1 286 ? 17.318 2.683 -14.793 1.00 97.06 286 LEU A N 1
ATOM 2130 C CA . LEU A 1 286 ? 17.698 2.170 -16.114 1.00 97.06 286 LEU A CA 1
ATOM 2131 C C . LEU A 1 286 ? 16.696 1.127 -16.621 1.00 97.06 286 LEU A C 1
ATOM 2133 O O . LEU A 1 286 ? 16.299 1.167 -17.785 1.00 97.06 286 LEU A O 1
ATOM 2137 N N . LEU A 1 287 ? 16.235 0.234 -15.741 1.00 97.00 287 LEU A N 1
ATOM 2138 C CA . LEU A 1 287 ? 15.223 -0.761 -16.079 1.00 97.00 287 LEU A CA 1
ATOM 2139 C C . LEU A 1 287 ? 13.879 -0.110 -16.440 1.00 97.00 287 LEU A C 1
ATOM 2141 O O . LEU A 1 287 ? 13.267 -0.510 -17.424 1.00 97.00 287 LEU A O 1
ATOM 2145 N N . ALA A 1 288 ? 13.435 0.909 -15.699 1.00 97.75 288 ALA A N 1
ATOM 2146 C CA . ALA A 1 288 ? 12.207 1.649 -15.988 1.00 97.75 288 ALA A CA 1
ATOM 2147 C C . ALA A 1 288 ? 12.263 2.305 -17.374 1.00 97.75 288 ALA A C 1
ATOM 2149 O O . ALA A 1 288 ? 11.303 2.210 -18.135 1.00 97.75 288 ALA A O 1
ATOM 2150 N N . ILE A 1 289 ? 13.401 2.920 -17.720 1.00 97.62 289 ILE A N 1
ATOM 2151 C CA . ILE A 1 289 ? 13.612 3.527 -19.038 1.00 97.62 289 ILE A CA 1
ATOM 2152 C C . ILE A 1 289 ? 13.595 2.456 -20.133 1.00 97.62 289 ILE A C 1
ATOM 2154 O O . ILE A 1 289 ? 12.897 2.618 -21.130 1.00 97.62 289 ILE A O 1
ATOM 2158 N N . ALA A 1 290 ? 14.319 1.349 -19.947 1.00 96.50 290 ALA A N 1
ATOM 2159 C CA . ALA A 1 290 ? 14.362 0.266 -20.925 1.00 96.50 290 ALA A CA 1
ATOM 2160 C C . ALA A 1 290 ? 12.972 -0.347 -21.167 1.00 96.50 290 ALA A C 1
ATOM 2162 O O . ALA A 1 290 ? 12.566 -0.511 -22.314 1.00 96.50 290 ALA A O 1
ATOM 2163 N N . VAL A 1 291 ? 12.215 -0.626 -20.101 1.00 97.06 291 VAL A N 1
ATOM 2164 C CA . VAL A 1 291 ? 10.850 -1.162 -20.202 1.00 97.06 291 VAL A CA 1
ATOM 2165 C C . VAL A 1 291 ? 9.912 -0.159 -20.879 1.00 97.06 291 VAL A C 1
ATOM 2167 O O . VAL A 1 291 ? 9.149 -0.557 -21.749 1.00 97.06 291 VAL A O 1
ATOM 2170 N N . ALA A 1 292 ? 10.011 1.137 -20.570 1.00 96.81 292 ALA A N 1
ATOM 2171 C CA . ALA A 1 292 ? 9.201 2.168 -21.223 1.00 96.81 292 ALA A CA 1
ATOM 2172 C C . ALA A 1 292 ? 9.512 2.320 -22.725 1.00 96.81 292 ALA A C 1
ATOM 2174 O O . ALA A 1 292 ? 8.606 2.541 -23.527 1.00 96.81 292 ALA A O 1
ATOM 2175 N N . ILE A 1 293 ? 10.781 2.181 -23.131 1.00 96.62 293 ILE A N 1
ATOM 2176 C CA . ILE A 1 293 ? 11.163 2.159 -24.552 1.00 96.62 293 ILE A CA 1
ATOM 2177 C C . ILE A 1 293 ? 10.575 0.920 -25.237 1.00 96.62 293 ILE A C 1
ATOM 2179 O O . ILE A 1 293 ? 10.004 1.040 -26.319 1.00 96.62 293 ILE A O 1
ATOM 2183 N N . ALA A 1 294 ? 10.692 -0.252 -24.608 1.00 95.69 294 ALA A N 1
ATOM 2184 C CA . ALA A 1 294 ? 10.158 -1.499 -25.149 1.00 95.69 294 ALA A CA 1
ATOM 2185 C C . ALA A 1 294 ? 8.626 -1.465 -25.286 1.00 95.69 294 ALA A C 1
ATOM 2187 O O . ALA A 1 294 ? 8.093 -1.974 -26.264 1.00 95.69 294 ALA A O 1
ATOM 2188 N N . ASP A 1 295 ? 7.935 -0.829 -24.340 1.00 95.12 295 ASP A N 1
ATOM 2189 C CA . ASP A 1 295 ? 6.488 -0.604 -24.380 1.00 95.12 295 ASP A CA 1
ATOM 2190 C C . ASP A 1 295 ? 6.080 0.307 -25.543 1.00 95.12 295 ASP A C 1
ATOM 2192 O O . ASP A 1 295 ? 5.196 -0.014 -26.334 1.00 95.12 295 ASP A O 1
ATOM 2196 N N . ARG A 1 296 ? 6.780 1.435 -25.706 1.00 96.44 296 ARG A N 1
ATOM 2197 C CA . ARG A 1 296 ? 6.449 2.428 -26.735 1.00 96.44 296 ARG A CA 1
ATOM 2198 C C . ARG A 1 296 ? 6.776 1.968 -28.159 1.00 96.44 296 ARG A C 1
ATOM 2200 O O . ARG A 1 296 ? 6.144 2.454 -29.105 1.00 96.44 296 ARG A O 1
ATOM 2207 N N . TRP A 1 297 ? 7.762 1.084 -28.306 1.00 96.75 297 TRP A N 1
ATOM 2208 C CA . TRP A 1 297 ? 8.238 0.542 -29.579 1.00 96.75 297 TRP A CA 1
ATOM 2209 C C . TRP A 1 297 ? 8.533 -0.967 -29.457 1.00 96.75 297 TRP A C 1
ATOM 2211 O O . TRP A 1 297 ? 9.697 -1.363 -29.362 1.00 96.75 297 TRP A O 1
ATOM 2221 N N . PRO A 1 298 ? 7.503 -1.831 -29.492 1.00 93.38 298 PRO A N 1
ATOM 2222 C CA . PRO A 1 298 ? 7.666 -3.271 -29.266 1.00 93.38 298 PRO A CA 1
ATOM 2223 C C . PRO A 1 298 ? 8.473 -3.976 -30.365 1.00 93.38 298 PRO A C 1
ATOM 2225 O O . PRO A 1 298 ? 9.175 -4.949 -30.096 1.00 93.38 298 PRO A O 1
ATOM 2228 N N . ASP A 1 299 ? 8.428 -3.455 -31.593 1.00 94.50 299 ASP A N 1
ATOM 2229 C CA . ASP A 1 299 ? 9.093 -4.041 -32.761 1.00 94.50 299 ASP A CA 1
ATOM 2230 C C . ASP A 1 299 ? 10.492 -3.456 -33.020 1.00 94.50 299 ASP A C 1
ATOM 2232 O O . ASP A 1 299 ? 11.009 -3.543 -34.135 1.00 94.50 299 ASP A O 1
ATOM 2236 N N . LEU A 1 300 ? 11.115 -2.828 -32.013 1.00 93.19 300 LEU A N 1
ATOM 2237 C CA . LEU A 1 300 ? 12.419 -2.183 -32.168 1.00 93.19 300 LEU A CA 1
ATOM 2238 C C . LEU A 1 300 ? 13.494 -3.219 -32.576 1.00 93.19 300 LEU A C 1
ATOM 2240 O O . LEU A 1 300 ? 13.776 -4.149 -31.811 1.00 93.19 300 LEU A O 1
ATOM 2244 N N . PRO A 1 301 ? 14.140 -3.074 -33.749 1.00 91.00 301 PRO A N 1
ATOM 2245 C CA . PRO A 1 301 ? 15.177 -4.007 -34.179 1.00 91.00 301 PRO A CA 1
ATOM 2246 C C . PRO A 1 301 ? 16.365 -4.042 -33.211 1.00 91.00 301 PRO A C 1
ATOM 2248 O O . PRO A 1 301 ? 16.719 -3.033 -32.598 1.00 91.00 301 PRO A O 1
ATOM 2251 N N . ALA A 1 302 ? 17.059 -5.181 -33.135 1.00 88.62 302 ALA A N 1
ATOM 2252 C CA . ALA A 1 302 ? 18.215 -5.349 -32.244 1.00 88.62 302 ALA A CA 1
ATOM 2253 C C . ALA A 1 302 ? 19.338 -4.323 -32.492 1.00 88.62 302 ALA A C 1
ATOM 2255 O O . ALA A 1 302 ? 20.015 -3.919 -31.550 1.00 88.62 302 ALA A O 1
ATOM 2256 N N . GLY A 1 303 ? 19.491 -3.842 -33.732 1.00 92.38 303 GLY A N 1
ATOM 2257 C CA . GLY A 1 303 ? 20.430 -2.765 -34.060 1.00 92.38 303 GLY A CA 1
ATOM 2258 C C . GLY A 1 303 ? 20.132 -1.452 -33.325 1.00 92.38 303 GLY A C 1
ATOM 2259 O O . GLY A 1 303 ? 21.054 -0.761 -32.905 1.00 92.38 303 GLY A O 1
ATOM 2260 N N . TYR A 1 304 ? 18.861 -1.126 -33.077 1.00 94.06 304 TYR A N 1
ATOM 2261 C CA . TYR A 1 304 ? 18.514 0.048 -32.275 1.00 94.06 304 TYR A CA 1
ATOM 2262 C C . TYR A 1 304 ? 18.760 -0.191 -30.785 1.00 94.06 304 TYR A C 1
ATOM 2264 O O . TYR A 1 304 ? 19.268 0.702 -30.116 1.00 94.06 304 TYR A O 1
ATOM 2272 N N . TRP A 1 305 ? 18.492 -1.392 -30.261 1.00 94.12 305 TRP A N 1
ATOM 2273 C CA . TRP A 1 305 ? 18.848 -1.741 -28.877 1.00 94.12 305 TRP A CA 1
ATOM 2274 C C . TRP A 1 305 ? 20.361 -1.694 -28.625 1.00 94.12 305 TRP A C 1
ATOM 2276 O O . TRP A 1 305 ? 20.792 -1.236 -27.564 1.00 94.12 305 TRP A O 1
ATOM 2286 N N . LEU A 1 306 ? 21.172 -2.087 -29.612 1.00 94.69 306 LEU A N 1
ATOM 2287 C CA . LEU A 1 306 ? 22.622 -1.882 -29.615 1.00 94.69 306 LEU A CA 1
ATOM 2288 C C . LEU A 1 306 ? 22.970 -0.392 -29.475 1.00 94.69 306 LEU A C 1
ATOM 2290 O O . LEU A 1 306 ? 23.739 -0.025 -28.590 1.00 94.69 306 LEU A O 1
ATOM 2294 N N . LEU A 1 307 ? 22.389 0.469 -30.315 1.00 96.44 307 LEU A N 1
ATOM 2295 C CA . LEU A 1 307 ? 22.658 1.910 -30.274 1.00 96.44 307 LEU A CA 1
ATOM 2296 C C . LEU A 1 307 ? 22.189 2.555 -28.964 1.00 96.44 307 LEU A C 1
ATOM 2298 O O . LEU A 1 307 ? 22.904 3.380 -28.403 1.00 96.44 307 LEU A O 1
ATOM 2302 N N . ILE A 1 308 ? 21.020 2.161 -28.453 1.00 95.94 308 ILE A N 1
ATOM 2303 C CA . ILE A 1 308 ? 20.469 2.654 -27.186 1.00 95.94 308 ILE A CA 1
ATOM 2304 C C . ILE A 1 308 ? 21.379 2.258 -26.023 1.00 95.94 308 ILE A C 1
ATOM 2306 O O . ILE A 1 308 ? 21.795 3.123 -25.255 1.00 95.94 308 ILE A O 1
ATOM 2310 N N . SER A 1 309 ? 21.722 0.972 -25.900 1.00 96.00 309 SER A N 1
ATOM 2311 C CA . SER A 1 309 ? 22.604 0.488 -24.828 1.00 96.00 309 SER A CA 1
ATOM 2312 C C . SER A 1 309 ? 23.980 1.149 -24.886 1.00 96.00 309 SER A C 1
ATOM 2314 O O . SER A 1 309 ? 24.466 1.611 -23.857 1.00 96.00 309 SER A O 1
ATOM 2316 N N . LEU A 1 310 ? 24.559 1.298 -26.082 1.00 96.62 310 LEU A N 1
ATOM 2317 C CA . LEU A 1 310 ? 25.813 2.023 -26.277 1.00 96.62 310 LEU A CA 1
ATOM 2318 C C . LEU A 1 310 ? 25.689 3.503 -25.883 1.00 96.62 310 LEU A C 1
ATOM 2320 O O . LEU A 1 310 ? 26.563 4.030 -25.199 1.00 96.62 310 LEU A O 1
ATOM 2324 N N . GLY A 1 311 ? 24.603 4.175 -26.269 1.00 97.31 311 GLY A N 1
ATOM 2325 C CA . GLY A 1 311 ? 24.330 5.560 -25.879 1.00 97.31 311 GLY A CA 1
ATOM 2326 C C . GLY A 1 311 ? 24.258 5.734 -24.360 1.00 97.31 311 GLY A C 1
ATOM 2327 O O . GLY A 1 311 ? 24.895 6.636 -23.814 1.00 97.31 311 GLY A O 1
ATOM 2328 N N . PHE A 1 312 ? 23.561 4.831 -23.663 1.00 96.88 312 PHE A N 1
ATOM 2329 C CA . PHE A 1 312 ? 23.535 4.822 -22.199 1.00 96.88 312 PHE A CA 1
ATOM 2330 C C . PHE A 1 312 ? 24.906 4.500 -21.593 1.00 96.88 312 PHE A C 1
ATOM 2332 O O . PHE A 1 312 ? 25.267 5.133 -20.609 1.00 96.88 312 PHE A O 1
ATOM 2339 N N . THR A 1 313 ? 25.718 3.611 -22.179 1.00 97.50 313 THR A N 1
ATOM 2340 C CA . THR A 1 313 ? 27.109 3.392 -21.732 1.00 97.50 313 THR A CA 1
ATOM 2341 C C . THR A 1 313 ? 27.905 4.694 -21.722 1.00 97.50 313 THR A C 1
ATOM 2343 O O . THR A 1 313 ? 28.545 5.011 -20.720 1.00 97.50 313 THR A O 1
ATOM 2346 N N . TRP A 1 314 ? 27.850 5.463 -22.814 1.00 97.25 314 TRP A N 1
ATOM 2347 C CA . TRP A 1 314 ? 28.545 6.748 -22.903 1.00 97.25 314 TRP A CA 1
ATOM 2348 C C . TRP A 1 314 ? 28.038 7.748 -21.866 1.00 97.25 314 TRP A C 1
ATOM 2350 O O . TRP A 1 314 ? 28.844 8.431 -21.233 1.00 97.25 314 TRP A O 1
ATOM 2360 N N . LEU A 1 315 ? 26.719 7.809 -21.661 1.00 95.62 315 LEU A N 1
ATOM 2361 C CA . LEU A 1 315 ? 26.112 8.667 -20.647 1.00 95.62 315 LEU A CA 1
ATOM 2362 C C . LEU A 1 315 ? 26.590 8.290 -19.236 1.00 95.62 315 LEU A C 1
ATOM 2364 O O . LEU A 1 315 ? 27.057 9.154 -18.497 1.00 95.62 315 LEU A O 1
ATOM 2368 N N . GLU A 1 316 ? 26.533 7.005 -18.887 1.00 95.94 316 GLU A N 1
ATOM 2369 C CA . GLU A 1 316 ? 26.937 6.486 -17.579 1.00 95.94 316 GLU A CA 1
ATOM 2370 C C . GLU A 1 316 ? 28.429 6.695 -17.302 1.00 95.94 316 GLU A C 1
ATOM 2372 O O . GLU A 1 316 ? 28.823 7.168 -16.233 1.00 95.94 316 GLU A O 1
ATOM 2377 N N . TRP A 1 317 ? 29.294 6.419 -18.278 1.00 95.25 317 TRP A N 1
ATOM 2378 C CA . TRP A 1 317 ? 30.718 6.706 -18.132 1.00 95.25 317 TRP A CA 1
ATOM 2379 C C . TRP A 1 317 ? 30.995 8.206 -18.048 1.00 95.25 317 TRP A C 1
ATOM 2381 O O . TRP A 1 317 ? 31.813 8.614 -17.224 1.00 95.25 317 TRP A O 1
ATOM 2391 N N . GLY A 1 318 ? 30.268 9.042 -18.792 1.00 93.69 318 GLY A N 1
ATOM 2392 C CA . GLY A 1 318 ? 30.330 10.496 -18.646 1.00 93.69 318 GLY A CA 1
ATOM 2393 C C . GLY A 1 318 ? 29.97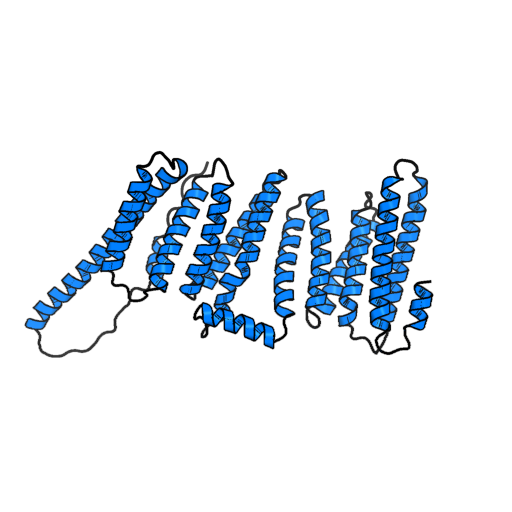7 10.958 -17.228 1.00 93.69 318 GLY A C 1
ATOM 2394 O O . GLY A 1 318 ? 30.724 11.728 -16.621 1.00 93.69 318 GLY A O 1
ATOM 2395 N N . LEU A 1 319 ? 28.893 10.426 -16.652 1.00 90.75 319 LEU A N 1
ATOM 2396 C CA . LEU A 1 319 ? 28.508 10.676 -15.257 1.00 90.75 319 LEU A CA 1
ATOM 2397 C C . LEU A 1 319 ? 29.569 10.177 -14.265 1.00 90.75 319 LEU A C 1
ATOM 2399 O O . LEU A 1 319 ? 29.791 10.808 -13.230 1.00 90.75 319 LEU A O 1
ATOM 2403 N N . SER A 1 320 ? 30.264 9.082 -14.586 1.00 92.44 320 SER A N 1
ATOM 2404 C CA . SER A 1 320 ? 31.340 8.532 -13.755 1.00 92.44 320 SER A CA 1
ATOM 2405 C C . SER A 1 320 ? 32.618 9.386 -13.731 1.00 92.44 320 SER A C 1
ATOM 2407 O O . SER A 1 320 ? 33.425 9.253 -12.813 1.00 92.44 320 SER A O 1
ATOM 2409 N N . LEU A 1 321 ? 32.812 10.279 -14.704 1.00 90.75 321 LEU A N 1
ATOM 2410 C CA . LEU A 1 321 ? 33.964 11.186 -14.751 1.00 90.75 321 LEU A CA 1
ATOM 2411 C C . LEU A 1 321 ? 33.707 12.504 -14.003 1.00 90.75 321 LEU A C 1
ATOM 2413 O O . LEU A 1 321 ? 34.649 13.221 -13.680 1.00 90.75 321 LEU A O 1
ATOM 2417 N N . GLY A 1 322 ? 32.446 12.836 -13.712 1.00 84.81 322 GLY A N 1
ATOM 2418 C CA . GLY A 1 322 ? 32.079 14.087 -13.054 1.00 84.81 322 GLY A CA 1
ATOM 2419 C C . GLY A 1 322 ? 32.312 14.081 -11.538 1.00 84.81 322 GLY A C 1
ATOM 2420 O O . GLY A 1 322 ? 31.848 13.193 -10.823 1.00 84.81 322 GLY A O 1
ATOM 2421 N N . ASP A 1 323 ? 32.931 15.141 -11.013 1.00 78.25 323 ASP A N 1
ATOM 2422 C CA . ASP A 1 323 ? 33.165 15.296 -9.565 1.00 78.25 323 ASP A CA 1
ATOM 2423 C C . ASP A 1 323 ? 31.931 15.760 -8.774 1.00 78.25 323 ASP A C 1
ATOM 2425 O O . ASP A 1 323 ? 31.887 15.641 -7.550 1.00 78.25 323 ASP A O 1
ATOM 2429 N N . ARG A 1 324 ? 30.886 16.255 -9.454 1.00 73.25 324 ARG A N 1
ATOM 2430 C CA . ARG A 1 324 ? 29.683 16.808 -8.800 1.00 73.25 324 ARG A CA 1
ATOM 2431 C C . ARG A 1 324 ? 28.812 15.760 -8.098 1.00 73.25 324 ARG A C 1
ATOM 2433 O O . ARG A 1 324 ? 28.076 16.115 -7.183 1.00 73.25 324 ARG A O 1
ATOM 2440 N N . TYR A 1 325 ? 28.884 14.489 -8.498 1.00 70.31 325 TYR A N 1
ATOM 2441 C CA . TYR A 1 325 ? 27.976 13.432 -8.029 1.00 70.31 325 TYR A CA 1
ATOM 2442 C C . TYR A 1 325 ? 28.734 12.246 -7.426 1.00 70.31 325 TYR A C 1
ATOM 2444 O O . TYR A 1 325 ? 28.557 11.092 -7.821 1.00 70.31 325 TYR A O 1
ATOM 2452 N N . GLN A 1 326 ? 29.573 12.533 -6.427 1.00 79.44 326 GLN A N 1
ATOM 2453 C CA . GLN A 1 326 ? 30.459 11.551 -5.794 1.00 79.44 326 GLN A CA 1
ATOM 2454 C C . GLN A 1 326 ? 29.781 10.220 -5.378 1.00 79.44 326 GLN A C 1
ATOM 2456 O O . GLN A 1 326 ? 30.378 9.169 -5.624 1.00 79.44 326 GLN A O 1
ATOM 2461 N N . PRO A 1 327 ? 28.546 10.202 -4.821 1.00 81.69 327 PRO A N 1
ATOM 2462 C CA . PRO A 1 327 ? 27.894 8.950 -4.422 1.00 81.69 327 PRO A CA 1
ATOM 2463 C C . PRO A 1 327 ? 27.491 8.053 -5.603 1.00 81.69 327 PRO A C 1
ATOM 2465 O O . PRO A 1 327 ? 27.464 6.831 -5.472 1.00 81.69 327 PRO A O 1
ATOM 2468 N N . TRP A 1 328 ? 27.196 8.648 -6.762 1.00 86.56 328 TRP A N 1
ATOM 2469 C CA . TRP A 1 328 ? 26.689 7.947 -7.948 1.00 86.56 328 TRP A CA 1
ATOM 2470 C C . TRP A 1 328 ? 27.802 7.519 -8.901 1.00 86.56 328 TRP A C 1
ATOM 2472 O O . TRP A 1 328 ? 27.615 6.587 -9.677 1.00 86.56 328 TRP A O 1
ATOM 2482 N N . ARG A 1 329 ? 28.988 8.124 -8.784 1.00 90.94 329 ARG A N 1
ATOM 2483 C CA . ARG A 1 329 ? 30.143 7.897 -9.662 1.00 90.94 329 ARG A CA 1
ATOM 2484 C C . ARG A 1 329 ? 30.500 6.420 -9.836 1.00 90.94 329 ARG A C 1
ATOM 2486 O O . ARG A 1 329 ? 30.659 5.925 -10.947 1.00 90.94 329 ARG A O 1
ATOM 2493 N N . ARG A 1 330 ? 30.588 5.698 -8.715 1.00 90.88 330 ARG A N 1
ATOM 2494 C CA . ARG A 1 330 ? 30.907 4.264 -8.703 1.00 90.88 330 ARG A CA 1
ATOM 2495 C C . ARG A 1 330 ? 29.782 3.423 -9.313 1.00 90.88 330 ARG A C 1
ATOM 2497 O O . ARG A 1 330 ? 30.060 2.439 -9.986 1.00 90.88 330 ARG A O 1
ATOM 2504 N N . SER A 1 331 ? 28.534 3.812 -9.064 1.00 93.25 331 SER A N 1
ATOM 2505 C CA . SER A 1 331 ? 27.356 3.148 -9.618 1.00 93.25 331 SER A CA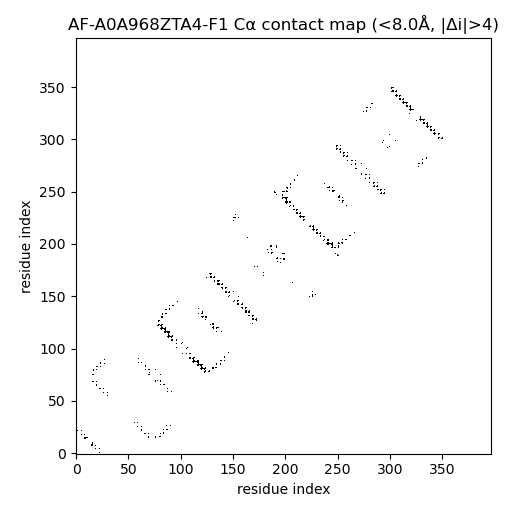 1
ATOM 2506 C C . SER A 1 331 ? 27.327 3.283 -11.142 1.00 93.25 331 SER A C 1
ATOM 2508 O O . SER A 1 331 ? 27.243 2.277 -11.839 1.00 93.25 331 SER A O 1
ATOM 2510 N N . ALA A 1 332 ? 27.514 4.506 -11.644 1.00 94.19 332 ALA A N 1
ATOM 2511 C CA . ALA A 1 332 ? 27.545 4.827 -13.068 1.00 94.19 332 ALA A CA 1
ATOM 2512 C C . ALA A 1 332 ? 28.652 4.071 -13.813 1.00 94.19 332 ALA A C 1
ATOM 2514 O O . ALA A 1 332 ? 28.412 3.487 -14.864 1.00 94.19 332 ALA A O 1
ATOM 2515 N N . TRP A 1 333 ? 29.843 3.950 -13.218 1.00 95.12 333 TRP A N 1
ATOM 2516 C CA . TRP A 1 333 ? 30.898 3.110 -13.790 1.00 95.12 333 TRP A CA 1
ATOM 2517 C C . TRP A 1 333 ? 30.454 1.648 -13.979 1.00 95.12 333 TRP A C 1
ATOM 2519 O O . TRP A 1 333 ? 30.605 1.089 -15.066 1.00 95.12 333 TRP A O 1
ATOM 2529 N N . TYR A 1 334 ? 29.873 1.028 -12.942 1.00 94.81 334 TYR A N 1
ATOM 2530 C CA . TYR A 1 334 ? 29.425 -0.366 -13.017 1.00 94.81 334 TYR A CA 1
ATOM 2531 C C . TYR A 1 334 ? 28.283 -0.564 -14.017 1.00 94.81 334 TYR A C 1
ATOM 2533 O O . TYR A 1 334 ? 28.347 -1.496 -14.818 1.00 94.81 334 TYR A O 1
ATOM 2541 N N . PHE A 1 335 ? 27.265 0.301 -14.007 1.00 95.88 335 PHE A N 1
ATOM 2542 C CA . PHE A 1 335 ? 26.152 0.191 -14.952 1.00 95.88 335 PHE A CA 1
ATOM 2543 C C . PHE A 1 335 ? 26.580 0.493 -16.389 1.00 95.88 335 PHE A C 1
ATOM 2545 O O . PHE A 1 335 ? 26.137 -0.209 -17.294 1.00 95.88 335 PHE A O 1
ATOM 2552 N N . GLY A 1 336 ? 27.521 1.417 -16.604 1.00 96.56 336 GLY A N 1
ATOM 2553 C CA . GLY A 1 336 ? 28.146 1.634 -17.909 1.00 96.56 336 GLY A CA 1
ATOM 2554 C C . GLY A 1 336 ? 28.822 0.370 -18.451 1.00 96.56 336 GLY A C 1
ATOM 2555 O O . GLY A 1 336 ? 28.605 0.011 -19.608 1.00 96.56 336 GLY A O 1
ATOM 2556 N N . CYS A 1 337 ? 29.553 -0.373 -17.607 1.00 96.81 337 CYS A N 1
ATOM 2557 C CA . CYS A 1 337 ? 30.139 -1.664 -17.990 1.00 96.81 337 CYS A CA 1
ATOM 2558 C C . CYS A 1 337 ? 29.078 -2.730 -18.312 1.00 96.81 337 CYS A C 1
ATOM 2560 O O . CYS A 1 337 ? 29.239 -3.475 -19.276 1.00 96.81 337 CYS A O 1
ATOM 2562 N N . VAL A 1 338 ? 27.991 -2.806 -17.535 1.00 96.38 338 VAL A N 1
ATOM 2563 C CA . VAL A 1 338 ? 26.876 -3.732 -17.816 1.00 96.38 338 VAL A CA 1
ATOM 2564 C C . VAL A 1 338 ? 26.229 -3.402 -19.162 1.00 96.38 338 VAL A C 1
ATOM 2566 O O . VAL A 1 338 ? 26.038 -4.294 -19.985 1.00 96.38 338 VAL A O 1
ATOM 2569 N N . LEU A 1 339 ? 25.952 -2.124 -19.421 1.00 97.06 339 LEU A N 1
ATOM 2570 C CA . LEU A 1 339 ? 25.392 -1.648 -20.686 1.00 97.06 339 LEU A CA 1
ATOM 2571 C C . LEU A 1 339 ? 26.339 -1.891 -21.868 1.00 97.06 339 LEU A C 1
ATOM 2573 O O . LEU A 1 339 ? 25.873 -2.254 -22.944 1.00 97.06 339 LEU A O 1
ATOM 2577 N N . ALA A 1 340 ? 27.656 -1.786 -21.660 1.00 97.00 340 ALA A N 1
ATOM 2578 C CA . ALA A 1 340 ? 28.657 -2.120 -22.673 1.00 97.00 340 ALA A CA 1
ATOM 2579 C C . ALA A 1 340 ? 28.666 -3.626 -22.992 1.00 97.00 340 ALA A C 1
ATOM 2581 O O . ALA A 1 340 ? 28.785 -4.030 -24.145 1.00 97.00 340 ALA A O 1
ATOM 2582 N N . GLY A 1 341 ? 28.496 -4.475 -21.975 1.00 96.00 341 GLY A N 1
ATOM 2583 C CA . GLY A 1 341 ? 28.313 -5.912 -22.173 1.00 96.00 341 GLY A CA 1
ATOM 2584 C C . GLY A 1 341 ? 27.027 -6.231 -22.943 1.00 96.00 341 GLY A C 1
ATOM 2585 O O . GLY A 1 341 ? 27.042 -7.048 -23.863 1.00 96.00 341 GLY A O 1
ATOM 2586 N N . LEU A 1 342 ? 25.922 -5.551 -22.615 1.00 93.62 342 LEU A N 1
ATOM 2587 C CA . LEU A 1 342 ? 24.648 -5.690 -23.327 1.00 93.62 342 LEU A CA 1
ATOM 2588 C C . LEU A 1 342 ? 24.738 -5.204 -24.777 1.00 93.62 342 LEU A C 1
ATOM 2590 O O . LEU A 1 342 ? 24.174 -5.842 -25.665 1.00 93.62 342 LEU A O 1
ATOM 2594 N N . SER A 1 343 ? 25.449 -4.109 -25.042 1.00 94.69 343 SER A N 1
ATOM 2595 C CA . SER A 1 343 ? 25.658 -3.618 -26.404 1.00 94.69 343 SER A CA 1
ATOM 2596 C C . SER A 1 343 ? 26.478 -4.627 -27.213 1.00 94.69 343 SER A C 1
ATOM 2598 O O . SER A 1 343 ? 26.052 -5.031 -28.293 1.00 94.69 343 SER A O 1
ATOM 2600 N N . TYR A 1 344 ? 27.564 -5.168 -26.652 1.00 93.94 344 TYR A N 1
ATOM 2601 C CA . TYR A 1 344 ? 28.340 -6.237 -27.286 1.00 93.94 344 TYR A CA 1
ATOM 2602 C C . TYR A 1 344 ? 27.499 -7.492 -27.583 1.00 93.94 344 TYR A C 1
ATOM 2604 O O . TYR A 1 344 ? 27.574 -8.043 -28.681 1.00 93.94 344 TYR A O 1
ATOM 2612 N N . PHE A 1 345 ? 26.639 -7.915 -26.651 1.00 91.94 345 PHE A N 1
ATOM 2613 C CA . PHE A 1 345 ? 25.731 -9.043 -26.875 1.00 91.94 345 PHE A CA 1
ATOM 2614 C C . PHE A 1 345 ? 24.744 -8.781 -28.023 1.00 91.94 345 PHE A C 1
ATOM 2616 O O . PHE A 1 345 ? 24.540 -9.644 -28.878 1.00 91.94 345 PHE A O 1
ATOM 2623 N N . ASN A 1 346 ? 24.167 -7.577 -28.092 1.00 90.62 346 ASN A N 1
ATOM 2624 C CA . ASN A 1 346 ? 23.280 -7.193 -29.192 1.00 90.62 346 ASN A CA 1
ATOM 2625 C C . ASN A 1 346 ? 24.011 -7.144 -30.543 1.00 90.62 346 ASN A C 1
ATOM 2627 O O . ASN A 1 346 ? 23.425 -7.520 -31.557 1.00 90.62 346 ASN A O 1
ATOM 2631 N N . LEU A 1 347 ? 25.284 -6.732 -30.562 1.00 91.94 347 LEU A N 1
ATOM 2632 C CA . LEU A 1 347 ? 26.122 -6.765 -31.763 1.00 91.94 347 LEU A CA 1
ATOM 2633 C C . LEU A 1 347 ? 26.339 -8.202 -32.251 1.00 91.94 347 LEU A C 1
ATOM 2635 O O . LEU A 1 347 ? 26.148 -8.478 -33.433 1.00 91.94 347 LEU A O 1
ATOM 2639 N N . LEU A 1 348 ? 26.681 -9.128 -31.350 1.00 88.88 348 LEU A N 1
ATOM 2640 C CA . LEU A 1 348 ? 26.837 -10.544 -31.696 1.00 88.88 348 LEU A CA 1
ATOM 2641 C C . LEU A 1 348 ? 25.539 -11.140 -32.253 1.00 88.88 348 LEU A C 1
ATOM 2643 O O . LEU A 1 348 ? 25.560 -11.808 -33.281 1.00 88.88 348 LEU A O 1
ATOM 2647 N N . ALA A 1 349 ? 24.399 -10.841 -31.626 1.00 85.56 349 ALA A N 1
ATOM 2648 C CA . ALA A 1 349 ? 23.089 -11.303 -32.085 1.00 85.56 349 ALA A CA 1
ATOM 2649 C C . ALA A 1 349 ? 22.635 -10.665 -33.416 1.00 85.56 349 ALA A C 1
ATOM 2651 O O . ALA A 1 349 ? 21.723 -11.176 -34.075 1.00 85.56 349 ALA A O 1
ATOM 2652 N N . ALA A 1 350 ? 23.203 -9.518 -33.795 1.00 84.75 350 ALA A N 1
ATOM 2653 C CA . ALA A 1 350 ? 23.005 -8.930 -35.116 1.00 84.75 350 ALA A CA 1
ATOM 2654 C C . ALA A 1 350 ? 23.870 -9.653 -36.161 1.00 84.75 350 ALA A C 1
ATOM 2656 O O . ALA A 1 350 ? 23.343 -10.124 -37.164 1.00 84.75 350 ALA A O 1
ATOM 2657 N N . LEU A 1 351 ? 25.161 -9.840 -35.868 1.00 85.75 351 LEU A N 1
ATOM 2658 C CA . LEU A 1 351 ? 26.113 -10.510 -36.760 1.00 85.75 351 LEU A CA 1
ATOM 2659 C C . LEU A 1 351 ? 25.750 -11.975 -37.038 1.00 85.75 351 LEU A C 1
ATOM 2661 O O . LEU A 1 351 ? 25.901 -12.423 -38.169 1.00 85.75 351 LEU A O 1
ATOM 2665 N N . ASP A 1 352 ? 25.251 -12.718 -36.046 1.00 81.00 352 ASP A N 1
ATOM 2666 C CA . ASP A 1 352 ? 24.827 -14.116 -36.221 1.00 81.00 352 ASP A CA 1
ATOM 2667 C C . ASP A 1 352 ? 23.657 -14.248 -37.213 1.00 81.00 352 ASP A C 1
ATOM 2669 O O . ASP A 1 352 ? 23.657 -15.119 -38.082 1.00 81.00 352 ASP A O 1
ATOM 2673 N N . ARG A 1 353 ? 22.693 -13.317 -37.175 1.00 71.56 353 ARG A N 1
ATOM 2674 C CA . ARG A 1 353 ? 21.587 -13.274 -38.149 1.00 71.56 353 ARG A CA 1
ATOM 2675 C C . ARG A 1 353 ? 22.068 -12.975 -39.567 1.00 71.56 353 ARG A C 1
ATOM 2677 O O . ARG A 1 353 ? 21.561 -13.570 -40.522 1.00 71.56 353 ARG A O 1
ATOM 2684 N N . ASP A 1 354 ? 23.052 -12.096 -39.703 1.00 70.94 354 ASP A N 1
ATOM 2685 C CA . ASP A 1 354 ? 23.621 -11.739 -41.002 1.00 70.94 354 ASP A CA 1
ATOM 2686 C C . ASP A 1 354 ? 24.514 -12.861 -41.556 1.00 70.94 354 ASP A C 1
ATOM 2688 O O . ASP A 1 354 ? 24.444 -13.178 -42.739 1.00 70.94 354 ASP A O 1
ATOM 2692 N N . LEU A 1 355 ? 25.283 -13.549 -40.707 1.00 66.19 355 LEU A N 1
ATOM 2693 C CA . LEU A 1 355 ? 26.105 -14.703 -41.095 1.00 66.19 355 LEU A CA 1
ATOM 2694 C C . LEU A 1 355 ? 25.259 -15.928 -41.458 1.00 66.19 355 LEU A C 1
ATOM 2696 O O . LEU A 1 355 ? 25.555 -16.621 -42.436 1.00 66.19 355 LEU A O 1
ATOM 2700 N N . LEU A 1 356 ? 24.176 -16.186 -40.721 1.00 60.06 356 LEU A N 1
ATOM 2701 C CA . LEU A 1 356 ? 23.210 -17.216 -41.086 1.00 60.06 356 LEU A CA 1
ATOM 2702 C C . LEU A 1 356 ? 22.529 -16.843 -42.411 1.00 60.06 356 LEU A C 1
ATOM 2704 O O . LEU A 1 356 ? 22.596 -17.616 -43.358 1.00 60.06 356 LEU A O 1
ATOM 2708 N N . SER A 1 357 ? 21.958 -15.649 -42.566 1.00 60.19 357 SER A N 1
ATOM 2709 C CA . SER A 1 357 ? 21.318 -15.267 -43.840 1.00 60.19 357 SER A CA 1
ATOM 2710 C C . SER A 1 357 ? 22.285 -15.231 -45.039 1.00 60.19 357 SER A C 1
ATOM 2712 O O . SER A 1 357 ? 21.902 -15.610 -46.150 1.00 60.19 357 SER A O 1
ATOM 2714 N N . ALA A 1 358 ? 23.557 -14.878 -44.834 1.00 59.06 358 ALA A N 1
ATOM 2715 C CA . ALA A 1 358 ? 24.605 -14.964 -45.851 1.00 59.06 358 ALA A CA 1
ATOM 2716 C C . ALA A 1 358 ? 24.962 -16.421 -46.203 1.00 59.06 358 ALA A C 1
ATOM 2718 O O . ALA A 1 358 ? 25.065 -16.772 -47.376 1.00 59.06 358 ALA A O 1
ATOM 2719 N N . SER A 1 359 ? 25.093 -17.308 -45.214 1.00 55.72 359 SER A N 1
ATOM 2720 C CA . SER A 1 359 ? 25.371 -18.731 -45.468 1.00 55.72 359 SER A CA 1
ATOM 2721 C C . SER A 1 359 ? 24.189 -19.455 -46.124 1.00 55.72 359 SER A C 1
ATOM 2723 O O . SER A 1 359 ? 24.408 -20.262 -47.025 1.00 55.72 359 SER A O 1
ATOM 2725 N N . TRP A 1 360 ? 22.943 -19.109 -45.781 1.00 50.56 360 TRP A N 1
ATOM 2726 C CA . TRP A 1 360 ? 21.736 -19.631 -46.436 1.00 50.56 360 TRP A CA 1
ATOM 2727 C C . TRP A 1 360 ? 21.478 -19.022 -47.821 1.00 50.56 360 TRP A C 1
ATOM 2729 O O . TRP A 1 360 ? 20.881 -19.688 -48.659 1.00 50.56 360 TRP A O 1
ATOM 2739 N N . SER A 1 361 ? 21.941 -17.805 -48.119 1.00 53.12 361 SER A N 1
ATOM 2740 C CA . SER A 1 361 ? 21.858 -17.244 -49.482 1.00 53.12 361 SER A CA 1
ATOM 2741 C C . SER A 1 361 ? 22.921 -17.831 -50.416 1.00 53.12 361 SER A C 1
ATOM 2743 O O . SER A 1 361 ? 22.624 -18.101 -51.579 1.00 53.12 361 SER A O 1
ATOM 2745 N N . VAL A 1 362 ? 24.115 -18.142 -49.903 1.00 53.78 362 VAL A N 1
ATOM 2746 C CA . VAL A 1 362 ? 25.142 -18.886 -50.654 1.00 53.78 362 VAL A CA 1
ATOM 2747 C C . VAL A 1 362 ? 24.754 -20.367 -50.810 1.00 53.78 362 VAL A C 1
ATOM 2749 O O . VAL A 1 362 ? 24.908 -20.923 -51.896 1.00 53.78 362 VAL A O 1
ATOM 2752 N N . ALA A 1 363 ? 24.161 -20.998 -49.789 1.00 50.66 363 ALA A N 1
ATOM 2753 C CA . ALA A 1 363 ? 23.634 -22.367 -49.878 1.00 50.66 363 ALA A CA 1
ATOM 2754 C C . ALA A 1 363 ? 22.312 -22.468 -50.674 1.00 50.66 363 ALA A C 1
ATOM 2756 O O . ALA A 1 363 ? 22.050 -23.484 -51.319 1.00 50.66 363 ALA A O 1
ATOM 2757 N N . GLY A 1 364 ? 21.498 -21.409 -50.698 1.00 45.78 364 GLY A N 1
ATOM 2758 C CA . GLY A 1 364 ? 20.264 -21.295 -51.487 1.00 45.78 364 GLY A CA 1
ATOM 2759 C C . GLY A 1 364 ? 20.510 -21.034 -52.976 1.00 45.78 364 GLY A C 1
ATOM 2760 O O . GLY A 1 364 ? 19.694 -21.423 -53.809 1.00 45.78 364 GLY A O 1
ATOM 2761 N N . LEU A 1 365 ? 21.673 -20.479 -53.335 1.00 47.81 365 LEU A N 1
ATOM 2762 C CA . LEU A 1 365 ? 22.189 -20.503 -54.710 1.00 47.81 365 LEU A CA 1
ATOM 2763 C C . LEU A 1 365 ? 22.685 -21.900 -55.132 1.00 47.81 365 LEU A C 1
ATOM 2765 O O . LEU A 1 365 ? 22.792 -22.160 -56.328 1.00 47.81 365 LEU A O 1
ATOM 2769 N N . ALA A 1 366 ? 22.925 -22.810 -54.180 1.00 49.91 366 ALA A N 1
ATOM 2770 C CA . ALA A 1 366 ? 23.347 -24.189 -54.438 1.00 49.91 366 ALA A CA 1
ATOM 2771 C C . ALA A 1 366 ? 22.222 -25.240 -54.303 1.00 49.91 366 ALA A C 1
ATOM 2773 O O . ALA A 1 366 ? 22.415 -26.381 -54.714 1.00 49.91 366 ALA A O 1
ATOM 2774 N N . SER A 1 367 ? 21.043 -24.897 -53.769 1.00 46.22 367 SER A N 1
ATOM 2775 C CA . SER A 1 367 ? 19.966 -25.872 -53.522 1.00 46.22 367 SER A CA 1
ATOM 2776 C C . SER A 1 367 ? 18.565 -25.291 -53.743 1.00 46.22 367 SER A C 1
ATOM 2778 O O . SER A 1 367 ? 17.763 -25.112 -52.832 1.00 46.22 367 SER A O 1
ATOM 2780 N N . ARG A 1 368 ? 18.228 -25.027 -55.008 1.00 41.00 368 ARG A N 1
ATOM 2781 C CA . ARG A 1 368 ? 16.833 -24.861 -55.438 1.00 41.00 368 ARG A CA 1
ATOM 2782 C C . ARG A 1 368 ? 16.251 -26.233 -55.798 1.00 41.00 368 ARG A C 1
ATOM 2784 O O . ARG A 1 368 ? 16.149 -26.568 -56.970 1.00 41.00 368 ARG A O 1
ATOM 2791 N N . SER A 1 369 ? 15.932 -27.047 -54.796 1.00 45.62 369 SER A N 1
ATOM 2792 C CA . SER A 1 369 ? 14.940 -28.133 -54.897 1.00 45.62 369 SER A CA 1
ATOM 2793 C C . SER A 1 369 ? 14.530 -28.594 -53.494 1.00 45.62 369 SER A C 1
ATOM 2795 O O . SER A 1 369 ? 15.334 -29.149 -52.760 1.00 45.62 369 SER A O 1
ATOM 2797 N N . ASP A 1 370 ? 13.276 -28.281 -53.157 1.00 52.22 370 ASP A N 1
ATOM 2798 C CA . ASP A 1 370 ? 12.378 -28.952 -52.209 1.00 52.22 370 ASP A CA 1
ATOM 2799 C C . ASP A 1 370 ? 12.850 -29.219 -50.766 1.00 52.22 370 ASP A C 1
ATOM 2801 O O . ASP A 1 370 ? 13.673 -30.098 -50.552 1.00 52.22 370 ASP A O 1
ATOM 2805 N N . LEU A 1 371 ? 12.234 -28.546 -49.768 1.00 46.09 371 LEU A N 1
ATOM 2806 C CA . LEU A 1 371 ? 11.723 -29.103 -48.481 1.00 46.09 371 LEU A CA 1
ATOM 2807 C C . LEU A 1 371 ? 11.276 -27.982 -47.493 1.00 46.09 371 LEU A C 1
ATOM 2809 O O . LEU A 1 371 ? 11.587 -26.812 -47.718 1.00 46.09 371 LEU A O 1
ATOM 2813 N N . PRO A 1 372 ? 10.452 -28.285 -46.461 1.00 47.53 372 PRO A N 1
ATOM 2814 C CA . PRO A 1 372 ? 9.369 -27.435 -45.984 1.00 47.53 372 PRO A CA 1
ATOM 2815 C C . PRO A 1 372 ? 9.706 -26.637 -44.716 1.00 47.53 372 PRO A C 1
ATOM 2817 O O . PRO A 1 372 ? 10.637 -26.930 -43.968 1.00 47.53 372 PRO A O 1
ATOM 2820 N N . SER A 1 373 ? 8.875 -25.625 -44.474 1.00 42.41 373 SER A N 1
ATOM 2821 C CA . SER A 1 373 ? 8.934 -24.653 -43.380 1.00 42.41 373 SER A CA 1
ATOM 2822 C C . SER A 1 373 ? 8.997 -25.274 -41.976 1.00 42.41 373 SER A C 1
ATOM 2824 O O . SER A 1 373 ? 8.059 -25.955 -41.558 1.00 42.41 373 SER A O 1
ATOM 2826 N N . LEU A 1 374 ? 10.044 -24.937 -41.214 1.00 36.75 374 LEU A N 1
ATOM 2827 C CA . LEU A 1 374 ? 10.130 -25.146 -39.762 1.00 36.75 374 LEU A CA 1
ATOM 2828 C C . LEU A 1 374 ? 9.853 -23.836 -38.992 1.00 36.75 374 LEU A C 1
ATOM 2830 O O . LEU A 1 374 ? 10.113 -22.749 -39.514 1.00 36.75 374 LEU A O 1
ATOM 283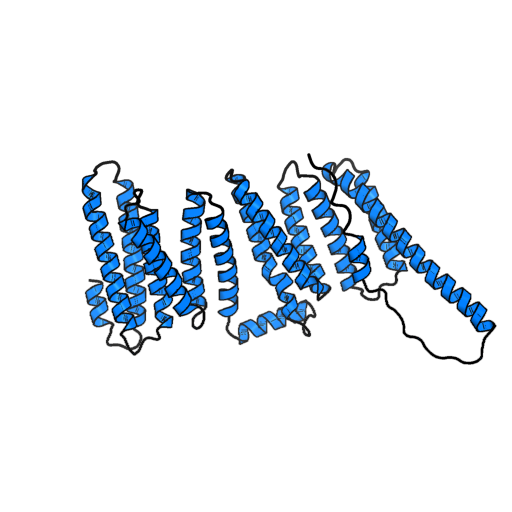4 N N . PRO A 1 375 ? 9.305 -23.915 -37.763 1.00 39.34 375 PRO A N 1
ATOM 2835 C CA . PRO A 1 375 ? 8.750 -22.768 -37.056 1.00 39.34 375 PRO A CA 1
ATOM 2836 C C . PRO A 1 375 ? 9.828 -21.895 -36.402 1.00 39.34 375 PRO A C 1
ATOM 2838 O O . PRO A 1 375 ? 10.806 -22.378 -35.834 1.00 39.34 375 PRO A O 1
ATOM 2841 N N . SER A 1 376 ? 9.602 -20.581 -36.438 1.00 32.31 376 SER A N 1
ATOM 2842 C CA . SER A 1 376 ? 10.449 -19.563 -35.819 1.00 32.31 376 SER A CA 1
ATOM 2843 C C . SER A 1 376 ? 10.437 -19.670 -34.290 1.00 32.31 376 SER A C 1
ATOM 2845 O O . SER A 1 376 ? 9.419 -19.387 -33.652 1.00 32.31 376 SER A O 1
ATOM 2847 N N . VAL A 1 377 ? 11.576 -20.002 -33.687 1.00 38.06 377 VAL A N 1
ATOM 2848 C CA . VAL A 1 377 ? 11.790 -19.852 -32.242 1.00 38.06 377 VAL A CA 1
ATOM 2849 C C . VAL A 1 377 ? 12.136 -18.387 -31.970 1.00 38.06 377 VAL A C 1
ATOM 2851 O O . VAL A 1 377 ? 13.228 -17.924 -32.291 1.00 38.06 377 VAL A O 1
ATOM 2854 N N . ARG A 1 378 ? 11.188 -17.627 -31.408 1.00 38.69 378 ARG A N 1
ATOM 2855 C CA . ARG A 1 378 ? 11.456 -16.277 -30.890 1.00 38.69 378 ARG A CA 1
ATOM 2856 C C . ARG A 1 378 ? 12.161 -16.398 -29.532 1.00 38.69 378 ARG A C 1
ATOM 2858 O O . ARG A 1 378 ? 11.624 -17.078 -28.658 1.00 38.69 378 ARG A O 1
ATOM 2865 N N . PRO A 1 379 ? 13.294 -15.718 -29.292 1.00 38.50 379 PRO A N 1
ATOM 2866 C CA . PRO A 1 379 ? 13.821 -15.590 -27.943 1.00 38.50 379 PRO A CA 1
ATOM 2867 C C . PRO A 1 379 ? 12.893 -14.663 -27.147 1.00 38.50 379 PRO A C 1
ATOM 2869 O O . PRO A 1 379 ? 12.828 -13.460 -27.392 1.00 38.50 379 PRO A O 1
ATOM 2872 N N . SER A 1 380 ? 12.129 -15.225 -26.211 1.00 35.66 380 SER A N 1
ATOM 2873 C CA . SER A 1 380 ? 11.321 -14.440 -25.280 1.00 35.66 380 SER A CA 1
ATOM 2874 C C . SER A 1 380 ? 12.223 -13.683 -24.303 1.00 35.66 380 SER A C 1
ATOM 2876 O O . SER A 1 380 ? 13.151 -14.263 -23.731 1.00 35.66 380 SER A O 1
ATOM 2878 N N . VAL A 1 381 ? 11.890 -12.416 -24.053 1.00 46.00 381 VAL A N 1
ATOM 2879 C CA . VAL A 1 381 ? 12.506 -11.501 -23.069 1.00 46.00 381 VAL A CA 1
ATOM 2880 C C . VAL A 1 381 ? 12.650 -12.131 -21.667 1.00 46.00 381 VAL A C 1
ATOM 2882 O O . VAL A 1 381 ? 13.567 -11.789 -20.921 1.00 46.00 381 VAL A O 1
ATOM 2885 N N . ALA A 1 382 ? 11.838 -13.144 -21.345 1.00 36.97 382 ALA A N 1
ATOM 2886 C CA . ALA A 1 382 ? 11.934 -13.945 -20.123 1.00 36.97 382 ALA A CA 1
ATOM 2887 C C . ALA A 1 382 ? 13.323 -14.583 -19.891 1.00 36.97 382 ALA A C 1
ATOM 2889 O O . ALA A 1 382 ? 13.769 -14.692 -18.751 1.00 36.97 382 ALA A O 1
ATOM 2890 N N . THR A 1 383 ? 14.047 -14.940 -20.955 1.00 40.03 383 THR A N 1
ATOM 2891 C CA . THR A 1 383 ? 15.371 -15.590 -20.862 1.00 40.03 383 THR A CA 1
ATOM 2892 C C . THR A 1 383 ? 16.497 -14.604 -20.524 1.00 40.03 383 THR A C 1
ATOM 2894 O O . THR A 1 383 ? 17.521 -14.989 -19.963 1.00 40.03 383 THR A O 1
ATOM 2897 N N . ALA A 1 384 ? 16.305 -13.312 -20.809 1.00 40.28 384 ALA A N 1
ATOM 2898 C CA . ALA A 1 384 ? 17.248 -12.265 -20.414 1.00 40.28 384 ALA A CA 1
ATOM 2899 C C . ALA A 1 384 ? 17.109 -11.907 -18.920 1.00 40.28 384 ALA A C 1
ATOM 2901 O O . ALA A 1 384 ? 18.099 -11.577 -18.268 1.00 40.28 384 ALA A O 1
ATOM 2902 N N . MET A 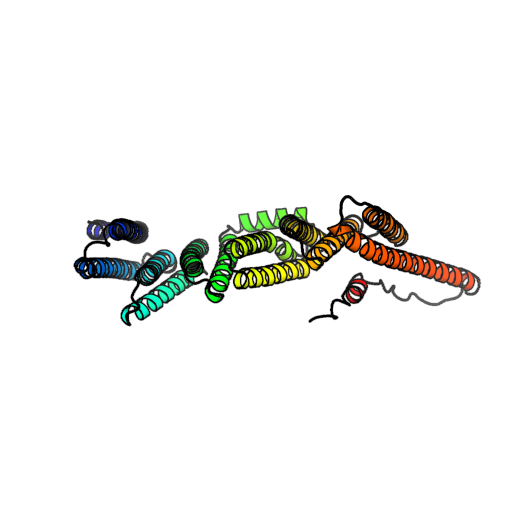1 385 ? 15.907 -12.051 -18.342 1.00 39.28 385 MET A N 1
ATOM 2903 C CA . MET A 1 385 ? 15.675 -11.806 -16.911 1.00 39.28 385 MET A CA 1
ATOM 2904 C C . MET A 1 385 ? 16.332 -12.854 -15.999 1.00 39.28 385 MET A C 1
ATOM 2906 O O . MET A 1 385 ? 16.742 -12.508 -14.893 1.00 39.28 385 MET A O 1
ATOM 2910 N N . SER A 1 386 ? 16.514 -14.104 -16.444 1.00 35.97 386 SER A N 1
ATOM 2911 C CA . SER A 1 386 ? 17.178 -15.138 -15.630 1.00 35.97 386 SER A CA 1
ATOM 2912 C C . SER A 1 386 ? 18.687 -14.926 -15.457 1.00 35.97 386 SER A C 1
ATOM 2914 O O . SER A 1 386 ? 19.256 -15.404 -14.479 1.00 35.97 386 SER A O 1
ATOM 2916 N N . LEU A 1 387 ? 19.341 -14.187 -16.361 1.00 38.09 387 LEU A N 1
ATOM 2917 C CA . LEU A 1 387 ? 20.789 -13.944 -16.302 1.00 38.09 387 LEU A CA 1
ATOM 2918 C C . LEU A 1 387 ? 21.165 -12.679 -15.513 1.00 38.09 387 LEU A C 1
ATOM 2920 O O . LEU A 1 387 ? 22.289 -12.575 -15.034 1.00 38.09 387 LEU A O 1
ATOM 2924 N N . ALA A 1 388 ? 20.227 -11.751 -15.301 1.00 40.28 388 ALA A N 1
ATOM 2925 C CA . ALA A 1 388 ? 20.474 -10.520 -14.545 1.00 40.28 388 ALA A CA 1
ATOM 2926 C C . ALA A 1 388 ? 20.372 -10.686 -13.008 1.00 40.28 388 ALA A C 1
ATOM 2928 O O . ALA A 1 388 ? 20.669 -9.748 -12.269 1.00 40.28 388 ALA A O 1
ATOM 2929 N N . CYS A 1 389 ? 19.979 -11.866 -12.504 1.00 35.38 389 CYS A N 1
ATOM 2930 C CA . CYS A 1 389 ? 19.738 -12.117 -11.073 1.00 35.38 389 CYS A CA 1
ATOM 2931 C C . CYS A 1 389 ? 20.917 -12.722 -10.272 1.00 35.38 389 CYS A C 1
ATOM 2933 O O . CYS A 1 389 ? 20.731 -13.080 -9.110 1.00 35.38 389 CYS A O 1
ATOM 2935 N N . TRP A 1 390 ? 22.143 -12.788 -10.803 1.00 31.58 390 TRP A N 1
ATOM 2936 C CA . TRP A 1 390 ? 23.336 -13.236 -10.051 1.00 31.58 390 TRP A CA 1
ATOM 2937 C C . TRP A 1 390 ? 24.517 -12.293 -10.388 1.00 31.58 390 TRP A C 1
ATOM 2939 O O . TRP A 1 390 ? 24.781 -12.150 -11.579 1.00 31.58 390 TRP A O 1
ATOM 2949 N N . PRO A 1 391 ? 25.221 -11.616 -9.435 1.00 44.62 391 PRO A N 1
ATOM 2950 C CA . PRO A 1 391 ? 25.440 -11.958 -8.026 1.00 44.62 391 PRO A CA 1
ATOM 2951 C C . PRO A 1 391 ? 25.148 -10.859 -6.985 1.00 44.62 391 PRO A C 1
ATOM 2953 O O . PRO A 1 391 ? 25.815 -9.831 -6.919 1.00 44.62 391 PRO A O 1
ATOM 2956 N N . LEU A 1 392 ? 24.232 -11.168 -6.059 1.00 35.38 392 LEU A N 1
ATOM 2957 C CA . LEU A 1 392 ? 24.098 -10.503 -4.749 1.00 35.38 392 LEU A CA 1
ATOM 2958 C C . LEU A 1 392 ? 24.487 -11.413 -3.569 1.00 35.38 392 LEU A C 1
ATOM 2960 O O . LEU A 1 392 ? 24.430 -11.002 -2.414 1.00 35.38 392 LEU A O 1
ATOM 2964 N N . ALA A 1 393 ? 24.944 -12.633 -3.846 1.00 37.78 393 ALA A N 1
ATOM 2965 C CA . ALA A 1 393 ? 25.598 -13.474 -2.858 1.00 37.78 393 ALA A CA 1
ATOM 2966 C C . ALA A 1 393 ? 27.107 -13.242 -2.955 1.00 37.78 393 ALA A C 1
ATOM 2968 O O . ALA A 1 393 ? 27.734 -13.804 -3.845 1.00 37.78 393 ALA A O 1
ATOM 2969 N N . LEU A 1 394 ? 27.658 -12.377 -2.095 1.00 37.56 394 LEU A N 1
ATOM 2970 C CA . LEU A 1 394 ? 28.974 -12.529 -1.455 1.00 37.56 394 LEU A CA 1
ATOM 2971 C C . LEU A 1 394 ? 29.299 -11.292 -0.591 1.00 37.56 394 LEU A C 1
ATOM 2973 O O . LEU A 1 394 ? 29.375 -10.176 -1.099 1.00 37.56 394 LEU A O 1
ATOM 2977 N N . ARG A 1 395 ? 29.616 -11.575 0.686 1.00 29.81 395 ARG A N 1
ATOM 2978 C CA . ARG A 1 395 ? 30.268 -10.746 1.731 1.00 29.81 395 ARG A CA 1
ATOM 2979 C C . ARG A 1 395 ? 29.359 -10.054 2.767 1.00 29.81 395 ARG A C 1
ATOM 2981 O O . ARG A 1 395 ? 29.052 -8.873 2.662 1.00 29.81 395 ARG A O 1
ATOM 2988 N N . CYS A 1 396 ? 29.053 -10.807 3.830 1.00 28.67 396 CYS A N 1
ATOM 2989 C CA . CYS A 1 396 ? 29.105 -10.324 5.224 1.00 28.67 396 CYS A CA 1
ATOM 2990 C C . CYS A 1 396 ? 30.581 -10.304 5.690 1.00 28.67 396 CYS A C 1
ATOM 2992 O O . CYS A 1 396 ? 31.404 -11.022 5.110 1.00 28.67 396 CYS A O 1
ATOM 2994 N N . PRO A 1 397 ? 30.941 -9.458 6.664 1.00 36.50 397 PRO A N 1
ATOM 2995 C CA . PRO A 1 397 ? 30.794 -9.846 8.071 1.00 36.50 397 PRO A CA 1
ATOM 2996 C C . PRO A 1 397 ? 29.547 -9.282 8.750 1.00 36.50 397 PRO A C 1
ATOM 2998 O O . PRO A 1 397 ? 29.101 -8.175 8.369 1.00 36.50 397 PRO A O 1
#

Radius of gyration: 30.95 Å; Cα contacts (8 Å, |Δi|>4): 356; chains: 1; bounding box: 76×46×102 Å